Protein AF-A0A0A9Y1F5-F1 (afdb_monomer)

Secondary structure (DSSP, 8-state):
----PPEEETTEEEE--STT-B--EEEEEEEEE-STT--EEEEEEEEPPPTTTTSTT--S-----EEEEEES-TT-EEEEEEEES--HHHHHTT---EEEEESS--S-EE-SSPPEEEE-SS-EEEEEEEEPPS-TT-EEEEESSS---HHHHHHHHHHHHHHHHHHHTS--TTS-GGGSEEEEEEEEEE-TT-PEEEEEEEEESTTEEEEEPPPPTTS---TTSPPPEEESSEEEEEEE-SSTT-THHHHHHHHHHHHHT-TT-HHHHHHHHHEEEEEES-S-HHHHHTT-SS--TTS--GGG-SSS--TTTSHHHHHHHHHHHHHHHSS--PPPPP-------S-S-----------------PPPP--S----S--SS----S-------PPP--TTT-SEEEEEEEEEESSS-SEEEE----SSHHHHHHHHHHHHHHHHH-TTB-GGG-B--HHHHHPBPTTT--BGGGSHHHHHHHHH--S-EEEEEEESSB-S-PPPPPPPS-GGG-SSPPP--SSPPBP-HHHHHHHHHHHHHHHHHHTT--TT-SGGGSTT-SHHHHHHHHHHHHHHHHHHHHHS------THHHHHHHHHHHHHHHHTTTTSSSSSSSSS-------

Foldseek 3Di:
DPPPAFDDDPFKTKFQPFFLAWWDDKDWDDWDDPDPPPQIETEMETETAAQLHPDPQGAQQWQKHKMKMFGDDAQHKYKYKYWTADLCQQLVVQDFKWKAKPPPGHDIDGQPDRWDWDDDRRTIIIIDMDTDHDDRVMIMMIISFPAQGLVNVVVLVVVLVVVLVVVVVDDDVPDDQQLRKDWDKAFFAADPVGDGFIKIKIAGNAQWDPAFDDDDPRTRPPPVDTHDTDGPAFEAEEEEALFQQFCLLLLLVSLQVVLCSDPPQPLNSLLRNHYMYIYGSHLANQSSRVSHGADHNNNDRLQQALQPDDCNHRVSSVSSNQVLLCQFQVHGDDFDDDDPPPPPDPPDDPDDDDDDDDDDDDDDDDDDDDDDDDDPDPPPDDDDPDDDDPDRADDADDCVNTSHQAYEYEGEDSRAAFKEKEFEADPDLLLVLLLLQLLVQLLQQAQGRDSVPYHHDNCQCFDADPRPRGGSCSGNQNSSCRHRVHSRGIYIYGYSFWHPGGRDHAFWPDNVSDPDDDDDDPGIHTDDSVSSSSSSNSSSLSVCLSVVNRPTGSCCRDPQNHSVSSSVVSSVVSVVVVVVVVPPPPDPPPPVVVVVVVVVVVVVVVVVPPPPPPPPPPPDDDDDDDD

Nearest PDB structures (foldseek):
  8v3m-assembly1_A  TM=9.618E-01  e=4.984E-70  Homo sapiens
  8v3n-assembly1_A  TM=9.656E-01  e=1.390E-68  Homo sapiens
  8v3o-assembly1_A  TM=9.566E-01  e=1.093E-64  Homo sapiens
  8v4m-assembly1_E  TM=9.477E-01  e=6.281E-64  Homo sapiens
  3l2n-assembly1_A  TM=7.583E-01  e=7.428E-26  Shewanella denitrificans OS217

Solvent-accessible surface area (backbone atoms only — not comparable to full-atom values): 35452 Å² total; per-residue (Å²): 134,80,82,77,71,64,49,74,56,95,73,27,43,36,42,33,93,49,75,27,19,19,62,62,48,78,42,83,73,49,77,46,68,85,52,99,81,73,50,40,30,42,34,34,43,33,32,42,36,33,25,45,60,97,47,100,29,45,45,87,55,23,66,33,35,20,34,33,39,32,58,70,62,72,64,18,37,40,37,43,34,39,39,36,47,70,51,64,64,31,42,72,73,65,34,48,40,21,35,33,30,43,73,83,51,80,60,78,40,65,49,81,66,81,47,49,72,53,71,56,90,89,47,18,35,41,34,43,70,47,69,41,68,78,58,89,75,37,33,43,30,39,25,57,45,78,82,69,34,48,67,52,50,54,50,52,54,49,51,54,51,52,55,48,59,59,50,72,71,57,82,58,93,88,58,62,73,47,66,38,78,42,74,42,78,44,53,39,34,54,44,94,86,63,47,77,28,51,35,36,41,40,24,20,52,48,55,55,49,97,46,60,50,82,81,51,92,91,33,45,79,59,78,89,56,81,60,55,68,36,56,79,49,38,29,38,39,39,38,14,22,50,34,28,53,23,33,53,12,45,31,19,47,49,20,35,51,52,41,63,67,38,80,92,37,66,62,28,42,47,50,22,58,59,27,37,36,42,34,28,68,42,52,24,52,61,12,20,34,64,19,15,31,51,25,40,82,72,49,43,58,58,60,44,34,42,70,76,42,41,69,82,82,32,28,51,52,25,51,52,45,54,49,54,49,25,39,29,68,75,42,89,75,80,79,66,72,77,77,80,76,78,76,68,76,93,81,80,78,94,73,86,89,80,86,85,84,88,87,88,81,90,85,88,80,81,89,81,90,79,80,95,78,89,88,85,88,84,80,83,87,78,76,89,86,73,87,85,74,91,67,82,65,64,85,88,69,52,78,83,72,28,29,46,63,36,38,40,38,30,32,44,30,68,70,59,65,19,22,30,38,41,38,62,54,57,93,49,66,66,56,36,35,62,38,44,45,54,54,48,41,20,26,50,59,19,48,56,36,34,51,92,67,35,49,45,53,59,66,70,42,58,44,54,40,90,86,79,62,49,38,32,44,15,15,56,40,46,20,45,28,74,61,62,67,47,57,48,23,27,36,38,36,27,30,78,33,33,38,83,53,52,42,79,64,46,62,45,74,47,70,90,75,54,94,64,86,79,80,88,64,93,59,49,55,74,53,48,62,64,56,30,16,49,48,20,37,16,49,56,53,24,55,29,51,75,72,71,60,39,87,54,40,30,55,60,60,38,99,50,40,44,70,65,50,42,47,53,53,45,42,54,50,52,54,49,54,51,50,52,62,67,69,48,77,83,74,67,89,56,76,70,66,55,53,61,54,51,58,54,49,54,58,52,56,61,64,71,58,75,84,75,81,82,84,76,85,85,81,85,86,87,80,92,79,90,135

Mean predicted aligned error: 11.21 Å

Organism: Lygus hesperus (NCBI:txid30085)

Structure (mmCIF, N/CA/C/O backbone):
data_AF-A0A0A9Y1F5-F1
#
_entry.id   AF-A0A0A9Y1F5-F1
#
loop_
_atom_site.group_PDB
_atom_site.id
_atom_site.type_symbol
_atom_site.label_atom_id
_atom_site.label_alt_id
_atom_site.label_comp_id
_atom_site.label_asym_id
_atom_site.label_entity_id
_atom_site.label_seq_id
_atom_site.pdbx_PDB_ins_code
_atom_site.Cartn_x
_atom_site.Cartn_y
_atom_site.Cartn_z
_atom_site.occupancy
_atom_site.B_iso_or_equiv
_atom_site.auth_seq_id
_atom_site.auth_comp_id
_atom_site.auth_asym_id
_atom_site.auth_atom_id
_atom_site.pdbx_PDB_model_num
ATOM 1 N N . MET A 1 1 ? -3.648 -16.597 -26.935 1.00 29.70 1 MET A N 1
ATOM 2 C CA . MET A 1 1 ? -2.328 -17.008 -26.413 1.00 29.70 1 MET A CA 1
ATOM 3 C C . MET A 1 1 ? -1.260 -16.530 -27.387 1.00 29.70 1 MET A C 1
ATOM 5 O O . MET A 1 1 ? -1.015 -17.201 -28.378 1.00 29.70 1 MET A O 1
ATOM 9 N N . MET A 1 2 ? -0.673 -15.349 -27.172 1.00 35.00 2 MET A N 1
ATOM 10 C CA . MET A 1 2 ? 0.598 -15.030 -27.826 1.00 35.00 2 MET A CA 1
ATOM 11 C C . MET A 1 2 ? 1.679 -15.736 -27.014 1.00 35.00 2 MET A C 1
ATOM 13 O O . MET A 1 2 ? 1.831 -15.451 -25.830 1.00 35.00 2 MET A O 1
ATOM 17 N N . SER A 1 3 ? 2.361 -16.703 -27.629 1.00 36.94 3 SER A N 1
ATOM 18 C CA . SER A 1 3 ? 3.597 -17.281 -27.102 1.00 36.94 3 SER A CA 1
ATOM 19 C C . SER A 1 3 ? 4.554 -16.125 -26.812 1.00 36.94 3 SER A C 1
ATOM 21 O O . SER A 1 3 ? 5.074 -15.486 -27.726 1.00 36.94 3 SER A O 1
ATOM 23 N N . SER A 1 4 ? 4.699 -15.789 -25.535 1.00 53.19 4 SER A N 1
ATOM 24 C CA . SER A 1 4 ? 5.558 -14.716 -25.060 1.00 53.19 4 SER A CA 1
ATOM 25 C C . SER A 1 4 ? 7.001 -15.227 -25.103 1.00 53.19 4 SER A C 1
ATOM 27 O O . SER A 1 4 ? 7.557 -15.692 -24.114 1.00 53.19 4 SER A O 1
ATOM 29 N N . LYS A 1 5 ? 7.595 -15.221 -26.300 1.00 72.12 5 LYS A N 1
ATOM 30 C CA . LYS A 1 5 ? 9.024 -15.490 -26.465 1.00 72.12 5 LYS A CA 1
ATOM 31 C C . LYS A 1 5 ? 9.819 -14.380 -25.772 1.00 72.12 5 LYS A C 1
ATOM 33 O O . LYS A 1 5 ? 9.440 -13.209 -25.837 1.00 72.12 5 LYS A O 1
ATOM 38 N N . ASN A 1 6 ? 10.914 -14.756 -25.114 1.00 87.62 6 ASN A N 1
ATOM 39 C CA . ASN A 1 6 ? 11.924 -13.800 -24.661 1.00 87.62 6 ASN A CA 1
ATOM 40 C C . ASN A 1 6 ? 12.413 -12.965 -25.855 1.00 87.62 6 ASN A C 1
ATOM 42 O O . ASN A 1 6 ? 12.363 -13.428 -26.999 1.00 87.62 6 ASN A O 1
ATOM 46 N N . PHE A 1 7 ? 12.872 -11.739 -25.605 1.00 93.12 7 PHE A N 1
ATOM 47 C CA . PHE A 1 7 ? 13.464 -10.932 -26.671 1.00 93.12 7 PHE A CA 1
ATOM 48 C C . PHE A 1 7 ? 14.941 -11.299 -26.805 1.00 93.12 7 PHE A C 1
ATOM 50 O O . PHE A 1 7 ? 15.703 -11.083 -25.867 1.00 93.12 7 PHE A O 1
ATOM 57 N N . GLU A 1 8 ? 15.328 -11.839 -27.956 1.00 93.56 8 GLU A N 1
ATOM 58 C CA . GLU A 1 8 ? 16.727 -12.093 -28.312 1.00 93.56 8 GLU A CA 1
ATOM 59 C C . GLU A 1 8 ? 17.249 -10.919 -29.147 1.00 93.56 8 GLU A C 1
ATOM 61 O O . GLU A 1 8 ? 16.597 -10.512 -30.113 1.00 93.56 8 GLU A O 1
ATOM 66 N N . CYS A 1 9 ? 18.391 -10.343 -28.774 1.00 90.12 9 CYS A N 1
ATOM 67 C CA . CYS A 1 9 ? 18.961 -9.185 -29.461 1.00 90.12 9 CYS A CA 1
ATOM 68 C C . CYS A 1 9 ? 20.477 -9.103 -29.223 1.00 90.12 9 CYS A C 1
ATOM 70 O O . CYS A 1 9 ? 20.897 -8.968 -28.078 1.00 90.12 9 CYS A O 1
ATOM 72 N N . GLU A 1 10 ? 21.288 -9.198 -30.284 1.00 89.00 10 GLU A N 1
ATOM 73 C CA . GLU A 1 10 ? 22.760 -9.055 -30.239 1.00 89.00 10 GLU A CA 1
ATOM 74 C C . GLU A 1 10 ? 23.462 -9.876 -29.140 1.00 89.00 10 GLU A C 1
ATOM 76 O O . GLU A 1 10 ? 24.313 -9.383 -28.404 1.00 89.00 10 GLU A O 1
ATOM 81 N N . GLY A 1 11 ? 23.075 -11.148 -28.987 1.00 88.44 11 GLY A N 1
ATOM 82 C CA . GLY A 1 11 ? 23.652 -12.039 -27.970 1.00 88.44 11 GLY A CA 1
ATOM 83 C C . GLY A 1 11 ? 23.119 -11.824 -26.547 1.00 88.44 11 GLY A C 1
ATOM 84 O O . GLY A 1 11 ? 23.611 -12.456 -25.612 1.00 88.44 11 GLY A O 1
ATOM 85 N N . PHE A 1 12 ? 22.103 -10.974 -26.377 1.00 93.25 12 PHE A N 1
ATOM 86 C CA . PHE A 1 12 ? 21.366 -10.805 -25.129 1.00 93.25 12 PHE A CA 1
ATOM 87 C C . PHE A 1 12 ? 19.973 -11.421 -25.207 1.00 93.25 12 PHE A C 1
ATOM 89 O O . PHE A 1 12 ? 19.265 -11.268 -26.202 1.00 93.25 12 PHE A O 1
ATOM 96 N N . THR A 1 13 ? 19.545 -12.008 -24.092 1.00 94.94 13 THR A N 1
ATOM 97 C CA . THR A 1 13 ? 18.176 -12.474 -23.873 1.00 94.94 13 THR A CA 1
ATOM 98 C C . THR A 1 13 ? 17.502 -11.612 -22.809 1.00 94.94 13 THR A C 1
ATOM 100 O O . THR A 1 13 ? 18.001 -11.492 -21.685 1.00 94.94 13 THR A O 1
ATOM 103 N N . PHE A 1 14 ? 16.336 -11.050 -23.131 1.00 96.62 14 PHE A N 1
ATOM 104 C CA . PHE A 1 14 ? 15.514 -10.275 -22.204 1.00 96.62 14 PHE A CA 1
ATOM 105 C C . PHE A 1 14 ? 14.249 -11.044 -21.815 1.00 96.62 14 PHE A C 1
ATOM 107 O O . PHE A 1 14 ? 13.427 -11.408 -22.661 1.00 96.62 14 PHE A O 1
ATOM 114 N N . PHE A 1 15 ? 14.068 -11.234 -20.510 1.00 95.88 15 PHE A N 1
ATOM 115 C CA . PHE A 1 15 ? 12.975 -11.997 -19.911 1.00 95.88 15 PHE A CA 1
ATOM 116 C C . PHE A 1 15 ? 11.906 -11.061 -19.364 1.00 95.88 15 PHE A C 1
ATOM 118 O O . PHE A 1 15 ? 12.218 -10.086 -18.685 1.00 95.88 15 PHE A O 1
ATOM 125 N N . GLN A 1 16 ? 10.639 -11.390 -19.585 1.00 94.56 16 GLN A N 1
ATOM 126 C CA . GLN A 1 16 ? 9.510 -10.694 -18.951 1.00 94.56 16 GLN A CA 1
ATOM 127 C C . GLN A 1 16 ? 8.334 -11.609 -18.616 1.00 94.56 16 GLN A C 1
ATOM 129 O O . GLN A 1 16 ? 7.401 -11.167 -17.959 1.00 94.56 16 GLN A O 1
ATOM 134 N N . ASP A 1 17 ? 8.373 -12.866 -19.060 1.00 94.06 17 ASP A N 1
ATOM 135 C CA . ASP A 1 17 ? 7.291 -13.826 -18.856 1.00 94.06 17 ASP A CA 1
ATOM 136 C C . ASP A 1 17 ? 7.359 -14.442 -17.453 1.00 94.06 17 ASP A C 1
ATOM 138 O O . ASP A 1 17 ? 7.782 -15.579 -17.250 1.00 94.06 17 ASP A O 1
ATOM 142 N N . PHE A 1 18 ? 7.048 -13.624 -16.456 1.00 95.75 18 PHE A N 1
ATOM 143 C CA . PHE A 1 18 ? 6.985 -14.008 -15.053 1.00 95.75 18 PHE A CA 1
ATOM 144 C C . PHE A 1 18 ? 6.047 -13.060 -14.296 1.00 95.75 18 PHE A C 1
ATOM 146 O O . PHE A 1 18 ? 5.651 -12.011 -14.804 1.00 95.75 18 PHE A O 1
ATOM 153 N N . ASP A 1 19 ? 5.691 -13.420 -13.062 1.00 96.69 19 ASP A N 1
ATOM 154 C CA . ASP A 1 19 ? 4.794 -12.626 -12.215 1.00 96.69 19 ASP A CA 1
ATOM 155 C C . ASP A 1 19 ? 5.282 -11.174 -12.066 1.00 96.69 19 ASP A C 1
ATOM 157 O O . ASP A 1 19 ? 6.406 -10.909 -11.630 1.00 96.69 19 ASP A O 1
ATOM 161 N N . SER A 1 20 ? 4.415 -10.223 -12.419 1.00 97.44 20 SER A N 1
ATOM 162 C CA . SER A 1 20 ? 4.697 -8.787 -12.409 1.00 97.44 20 SER A CA 1
ATOM 163 C C . SER A 1 20 ? 5.729 -8.333 -13.447 1.00 97.44 20 SER A C 1
ATOM 165 O O . SER A 1 20 ? 6.138 -7.171 -13.428 1.00 97.44 20 SER A O 1
ATOM 167 N N . GLY A 1 21 ? 6.141 -9.202 -14.370 1.00 97.69 21 GLY A N 1
ATOM 168 C CA . GLY A 1 21 ? 7.006 -8.855 -15.489 1.00 97.69 21 GLY A CA 1
ATOM 169 C C . GLY A 1 21 ? 6.338 -7.869 -16.452 1.00 97.69 21 GLY A C 1
ATOM 170 O O . GLY A 1 21 ? 5.146 -7.953 -16.738 1.00 97.69 21 GLY A O 1
ATOM 171 N N . ASN A 1 22 ? 7.099 -6.886 -16.935 1.00 97.44 22 ASN A N 1
ATOM 172 C CA . ASN A 1 22 ? 6.639 -5.935 -17.944 1.00 97.44 22 ASN A CA 1
ATOM 173 C C . ASN A 1 22 ? 7.822 -5.421 -18.776 1.00 97.44 22 ASN A C 1
ATOM 175 O O . ASN A 1 22 ? 8.639 -4.623 -18.302 1.00 97.44 22 ASN A O 1
ATOM 179 N N . LEU A 1 23 ? 7.859 -5.874 -20.032 1.00 97.00 23 LEU A N 1
ATOM 180 C CA . LEU A 1 23 ? 8.693 -5.362 -21.116 1.00 97.00 23 LEU A CA 1
ATOM 181 C C . LEU A 1 23 ? 7.988 -5.622 -22.456 1.00 97.00 23 LEU A C 1
ATOM 183 O O . LEU A 1 23 ? 7.509 -6.723 -22.725 1.00 97.00 23 LEU A O 1
ATOM 187 N N . GLY A 1 24 ? 7.876 -4.593 -23.288 1.00 94.88 24 GLY A N 1
ATOM 188 C CA . GLY A 1 24 ? 7.102 -4.609 -24.530 1.00 94.88 24 GLY A CA 1
ATOM 189 C C . GLY A 1 24 ? 7.931 -4.789 -25.793 1.00 94.88 24 GLY A C 1
ATOM 190 O O . GLY A 1 24 ? 7.470 -5.445 -26.721 1.00 94.88 24 GLY A O 1
ATOM 191 N N . ARG A 1 25 ? 9.131 -4.209 -25.835 1.00 95.19 25 ARG A N 1
ATOM 192 C CA . ARG A 1 25 ? 10.040 -4.260 -26.986 1.00 95.19 25 ARG A CA 1
ATOM 193 C C . ARG A 1 25 ? 11.462 -3.964 -26.530 1.00 95.19 25 ARG A C 1
ATOM 195 O O . ARG A 1 25 ? 11.643 -3.195 -25.584 1.00 95.19 25 ARG A O 1
ATOM 202 N N . VAL A 1 26 ? 12.430 -4.530 -27.241 1.00 97.00 26 VAL A N 1
ATOM 203 C CA . VAL A 1 26 ? 13.863 -4.262 -27.098 1.00 97.00 26 VAL A CA 1
ATOM 204 C C . VAL A 1 26 ? 14.432 -3.934 -28.472 1.00 97.00 26 VAL A C 1
ATOM 206 O O . VAL A 1 26 ? 14.022 -4.531 -29.465 1.00 97.00 26 VAL A O 1
ATOM 209 N N . GLU A 1 27 ? 15.340 -2.971 -28.528 1.00 96.81 27 GLU A N 1
ATOM 210 C CA . GLU A 1 27 ? 16.060 -2.590 -29.738 1.00 96.81 27 GLU A CA 1
ATOM 211 C C . GLU A 1 27 ? 17.501 -2.248 -29.376 1.00 96.81 27 GLU A C 1
ATOM 213 O O . GLU A 1 27 ? 17.741 -1.436 -28.479 1.00 96.81 27 GLU A O 1
ATOM 218 N N . PHE A 1 28 ? 18.449 -2.881 -30.059 1.00 96.50 28 PHE A N 1
ATOM 219 C CA . PHE A 1 28 ? 19.860 -2.558 -29.928 1.00 96.50 28 PHE A CA 1
ATOM 220 C C . PHE A 1 28 ? 20.169 -1.229 -30.611 1.00 96.50 28 PHE A C 1
ATOM 222 O O . PHE A 1 28 ? 19.707 -0.970 -31.720 1.00 96.50 28 PHE A O 1
ATOM 229 N N . VAL A 1 29 ? 20.935 -0.382 -29.931 1.00 94.94 29 VAL A N 1
ATOM 230 C CA . VAL A 1 29 ? 21.351 0.929 -30.440 1.00 94.94 29 VAL A CA 1
ATOM 231 C C . VAL A 1 29 ? 22.776 0.867 -30.977 1.00 94.94 29 VAL A C 1
ATOM 233 O O . VAL A 1 29 ? 23.043 1.416 -32.042 1.00 94.94 29 VAL A O 1
ATOM 236 N N . GLY A 1 30 ? 23.685 0.201 -30.263 1.00 90.44 30 GLY A N 1
ATOM 237 C CA . GLY A 1 30 ? 25.079 0.079 -30.679 1.00 90.44 30 GLY A CA 1
ATOM 238 C C . GLY A 1 30 ? 25.995 -0.503 -29.605 1.00 90.44 30 GLY A C 1
ATOM 239 O O . GLY A 1 30 ? 25.657 -0.521 -28.417 1.00 90.44 30 GLY A O 1
ATOM 240 N N . GLU A 1 31 ? 27.162 -0.971 -30.057 1.00 83.50 31 GLU A N 1
ATOM 241 C CA . GLU A 1 31 ? 28.317 -1.316 -29.225 1.00 83.50 31 GLU A CA 1
ATOM 242 C C . GLU A 1 31 ? 29.388 -0.236 -29.423 1.00 83.50 31 GLU A C 1
ATOM 244 O O . GLU A 1 31 ? 29.731 0.107 -30.557 1.00 83.50 31 GLU A O 1
ATOM 249 N N . HIS A 1 32 ? 29.904 0.315 -28.328 1.00 78.38 32 HIS A N 1
ATOM 250 C CA . HIS A 1 32 ? 30.998 1.284 -28.350 1.00 78.38 32 HIS A CA 1
ATOM 251 C C . HIS A 1 32 ? 32.145 0.793 -27.462 1.00 78.38 32 HIS A C 1
ATOM 253 O O . HIS A 1 32 ? 31.908 0.250 -26.385 1.00 78.38 32 HIS A O 1
ATOM 259 N N . SER A 1 33 ? 33.384 1.011 -27.899 1.00 68.56 33 SER A N 1
ATOM 260 C CA . SER A 1 33 ? 34.586 0.829 -27.080 1.00 68.56 33 SER A CA 1
ATOM 261 C C . SER A 1 33 ? 35.164 2.214 -26.814 1.00 68.56 33 SER A C 1
ATOM 263 O O . SER A 1 33 ? 35.606 2.881 -27.747 1.00 68.56 33 SER A O 1
ATOM 265 N N . GLU A 1 34 ? 35.083 2.692 -25.570 1.00 59.56 34 GLU A N 1
ATOM 266 C CA . GLU A 1 34 ? 35.472 4.073 -25.235 1.00 59.56 34 GLU A CA 1
ATOM 267 C C . GLU A 1 34 ? 37.000 4.242 -25.059 1.00 59.56 34 GLU A C 1
ATOM 269 O O . GLU A 1 34 ? 37.484 5.369 -25.138 1.00 59.56 34 GLU A O 1
ATOM 274 N N . THR A 1 35 ? 37.782 3.162 -24.882 1.00 57.03 35 THR A N 1
ATOM 275 C CA . THR A 1 35 ? 39.258 3.215 -24.731 1.00 57.03 35 THR A CA 1
ATOM 276 C C . THR A 1 35 ? 39.979 1.939 -25.211 1.00 57.03 35 THR A C 1
ATOM 278 O O . THR A 1 35 ? 39.349 0.900 -25.402 1.00 57.03 35 THR A O 1
ATOM 281 N N . GLU A 1 36 ? 41.317 2.002 -25.341 1.00 52.47 36 GLU A N 1
ATOM 282 C CA . GLU A 1 36 ? 42.228 0.857 -25.582 1.00 52.47 36 GLU A CA 1
ATOM 283 C C . GLU A 1 36 ? 42.202 -0.214 -24.461 1.00 52.47 36 GLU A C 1
ATOM 285 O O . GLU A 1 36 ? 42.778 -1.284 -24.627 1.00 52.47 36 GLU A O 1
ATOM 290 N N . LEU A 1 37 ? 41.520 0.040 -23.334 1.00 55.41 37 LEU A N 1
ATOM 291 C CA . LEU A 1 37 ? 41.418 -0.845 -22.159 1.00 55.41 37 LEU A CA 1
ATOM 292 C C . LEU A 1 37 ? 40.175 -1.772 -22.160 1.00 55.41 37 LEU A C 1
ATOM 294 O O . LEU A 1 37 ? 39.788 -2.273 -21.109 1.00 55.41 37 LEU A O 1
ATOM 298 N N . GLU A 1 38 ? 39.553 -2.024 -23.319 1.00 54.91 38 GLU A N 1
ATOM 299 C CA . GLU A 1 38 ? 38.446 -2.994 -23.504 1.00 54.91 38 GLU A CA 1
ATOM 300 C C . GLU A 1 38 ? 37.188 -2.779 -22.620 1.00 54.91 38 GLU A C 1
ATOM 302 O O . GLU A 1 38 ? 36.497 -3.729 -22.246 1.00 54.91 38 GLU A O 1
ATOM 307 N N . GLU A 1 39 ? 36.800 -1.534 -22.314 1.00 66.50 39 GLU A N 1
ATOM 308 C CA . GLU A 1 39 ? 35.470 -1.275 -21.734 1.00 66.50 39 GLU A CA 1
ATOM 309 C C . GLU A 1 39 ? 34.389 -1.331 -22.832 1.00 66.50 39 GLU A C 1
ATOM 311 O O . GLU A 1 39 ? 34.131 -0.359 -23.545 1.00 66.50 39 GLU A O 1
ATOM 316 N N . HIS A 1 40 ? 33.763 -2.501 -23.002 1.00 76.56 40 HIS A N 1
ATOM 317 C CA . HIS A 1 40 ? 32.652 -2.711 -23.940 1.00 76.56 40 HIS A CA 1
ATOM 318 C C . HIS A 1 40 ? 31.356 -2.069 -23.433 1.00 76.56 40 HIS A C 1
ATOM 320 O O . HIS A 1 40 ? 30.908 -2.358 -22.324 1.00 76.56 40 HIS A O 1
ATOM 326 N N . HIS A 1 41 ? 30.732 -1.204 -24.234 1.00 88.31 41 HIS A N 1
ATOM 327 C CA . HIS A 1 41 ? 29.477 -0.530 -23.899 1.00 88.31 41 HIS A CA 1
ATOM 328 C C . HIS A 1 41 ? 28.365 -1.020 -24.825 1.00 88.31 41 HIS A C 1
ATOM 330 O O . HIS A 1 41 ? 28.452 -0.824 -26.031 1.00 88.31 41 HIS A O 1
ATOM 336 N N . TYR A 1 42 ? 27.302 -1.596 -24.264 1.00 92.81 42 TYR A N 1
ATOM 337 C CA . TYR A 1 42 ? 26.102 -1.992 -25.002 1.00 92.81 42 TYR A CA 1
ATOM 338 C C . TYR A 1 42 ? 24.953 -1.042 -24.688 1.00 92.81 42 TYR A C 1
ATOM 340 O O . TYR A 1 42 ? 24.618 -0.835 -23.517 1.00 92.81 42 TYR A O 1
ATOM 348 N N . GLU A 1 43 ? 24.316 -0.488 -25.716 1.00 96.06 43 GLU A N 1
ATOM 349 C CA . GLU A 1 43 ? 23.167 0.401 -25.555 1.00 96.06 43 GLU A CA 1
ATOM 350 C C . GLU A 1 43 ? 21.889 -0.202 -26.142 1.00 96.06 43 GLU A C 1
ATOM 352 O O . GLU A 1 43 ? 21.864 -0.663 -27.281 1.00 96.06 43 GLU A O 1
ATOM 357 N N . PHE A 1 44 ? 20.804 -0.153 -25.364 1.00 97.44 44 PHE A N 1
ATOM 358 C CA . PHE A 1 44 ? 19.490 -0.640 -25.775 1.00 97.44 44 PHE A CA 1
ATOM 359 C C . PHE A 1 44 ? 18.392 0.383 -25.500 1.00 97.44 44 PHE A C 1
ATOM 361 O O . PHE A 1 44 ? 18.348 1.016 -24.440 1.00 97.44 44 PHE A O 1
ATOM 368 N N . ASN A 1 45 ? 17.435 0.460 -26.420 1.00 97.50 45 ASN A N 1
ATOM 369 C CA . ASN A 1 45 ? 16.132 1.071 -26.203 1.00 97.50 45 ASN A CA 1
ATOM 370 C C . ASN A 1 45 ? 15.121 -0.008 -25.794 1.00 97.50 45 ASN A C 1
ATOM 372 O O . ASN A 1 45 ? 15.033 -1.069 -26.409 1.00 97.50 45 ASN A O 1
ATOM 376 N N . LEU A 1 46 ? 14.361 0.256 -24.733 1.00 97.56 46 LEU A N 1
ATOM 377 C CA . LEU A 1 46 ? 13.394 -0.676 -24.162 1.00 97.56 46 LEU A CA 1
ATOM 378 C C . LEU A 1 46 ? 12.057 0.031 -23.982 1.00 97.56 46 LEU A C 1
ATOM 380 O O . LEU A 1 46 ? 12.001 1.116 -23.413 1.00 97.56 46 LEU A O 1
ATOM 384 N N . TRP A 1 47 ? 10.962 -0.591 -24.401 1.00 95.88 47 TRP A N 1
ATOM 385 C CA . TRP A 1 47 ? 9.622 -0.026 -24.244 1.00 95.88 47 TRP A CA 1
ATOM 386 C C . TRP A 1 47 ? 8.855 -0.797 -23.194 1.00 95.88 47 TRP A C 1
ATOM 388 O O . TRP A 1 47 ? 8.769 -2.020 -23.262 1.00 95.88 47 TRP A O 1
ATOM 398 N N . THR A 1 48 ? 8.233 -0.088 -22.262 1.00 95.12 48 THR A N 1
ATOM 399 C CA . THR A 1 48 ? 7.291 -0.701 -21.325 1.00 95.12 48 THR A CA 1
ATOM 400 C C . THR A 1 48 ? 5.937 -0.917 -21.995 1.00 95.12 48 THR A C 1
ATOM 402 O O . THR A 1 48 ? 5.516 -0.134 -22.858 1.00 95.12 48 THR A O 1
ATOM 405 N N . ARG A 1 49 ? 5.246 -1.995 -21.614 1.00 95.25 49 ARG A N 1
ATOM 406 C CA . ARG A 1 49 ? 3.873 -2.244 -22.053 1.00 95.25 49 ARG A CA 1
ATOM 407 C C . ARG A 1 49 ? 2.925 -1.284 -21.327 1.00 95.25 49 ARG A C 1
ATOM 409 O O . ARG A 1 49 ? 3.104 -1.064 -20.124 1.00 95.25 49 ARG A O 1
ATOM 416 N N . PRO A 1 50 ? 1.936 -0.704 -22.026 1.00 95.62 50 PRO A N 1
ATOM 417 C CA . PRO A 1 50 ? 0.792 -0.104 -21.353 1.00 95.62 50 PRO A CA 1
ATOM 418 C C . PRO A 1 50 ? 0.038 -1.146 -20.511 1.00 95.62 50 PRO A C 1
ATOM 420 O O . PRO A 1 50 ? 0.130 -2.347 -20.776 1.00 95.62 50 PRO A O 1
ATOM 423 N N . ASP A 1 51 ? -0.722 -0.693 -19.515 1.00 96.56 51 ASP A N 1
ATOM 424 C CA . ASP A 1 51 ? -1.648 -1.553 -18.779 1.00 96.56 51 ASP A CA 1
ATOM 425 C C . ASP A 1 51 ? -2.577 -2.268 -19.769 1.00 96.56 51 ASP A C 1
ATOM 427 O O . ASP A 1 51 ? -3.149 -1.634 -20.659 1.00 96.56 51 ASP A O 1
ATOM 431 N N . ASN A 1 52 ? -2.728 -3.583 -19.589 1.00 96.75 52 ASN A N 1
ATOM 432 C CA . ASN A 1 52 ? -3.537 -4.468 -20.437 1.00 96.75 52 ASN A CA 1
ATOM 433 C C . ASN A 1 52 ? -3.172 -4.440 -21.931 1.00 96.75 52 ASN A C 1
ATOM 435 O O . ASN A 1 52 ? -4.048 -4.601 -22.785 1.00 96.75 52 ASN A O 1
ATOM 439 N N . ALA A 1 53 ? -1.886 -4.253 -22.243 1.00 94.88 53 ALA A N 1
ATOM 440 C CA . ALA A 1 53 ? -1.390 -4.236 -23.614 1.00 94.88 53 ALA A CA 1
ATOM 441 C C . ALA A 1 53 ? -1.875 -5.427 -24.455 1.00 94.88 53 ALA A C 1
ATOM 443 O O . ALA A 1 53 ? -1.831 -6.575 -24.007 1.00 94.88 53 ALA A O 1
ATOM 444 N N . GLY A 1 54 ? -2.293 -5.152 -25.691 1.00 92.88 54 GLY A N 1
ATOM 445 C CA . GLY A 1 54 ? -2.778 -6.171 -26.627 1.00 92.88 54 GLY A CA 1
ATOM 446 C C . GLY A 1 54 ? -4.184 -6.699 -26.321 1.00 92.88 54 GLY A C 1
ATOM 447 O O . GLY A 1 54 ? -4.575 -7.734 -26.858 1.00 92.88 54 GLY A O 1
ATOM 448 N N . THR A 1 55 ? -4.949 -6.011 -25.470 1.00 95.44 55 THR A N 1
ATOM 449 C CA . THR A 1 55 ? -6.354 -6.333 -25.175 1.00 95.44 55 THR A CA 1
ATOM 450 C C . THR A 1 55 ? -7.271 -5.152 -25.521 1.00 95.44 55 THR A C 1
ATOM 452 O O . THR A 1 55 ? -6.787 -4.024 -25.627 1.00 95.44 55 THR A O 1
ATOM 455 N N . PRO A 1 56 ? -8.601 -5.352 -25.622 1.00 96.62 56 PRO A N 1
ATOM 456 C CA . PRO A 1 56 ? -9.558 -4.251 -25.792 1.00 96.62 56 PRO A CA 1
ATOM 457 C C . PRO A 1 56 ? -9.553 -3.217 -24.653 1.00 96.62 56 PRO A C 1
ATOM 459 O O . PRO A 1 56 ? -10.134 -2.147 -24.796 1.00 96.62 56 PRO A O 1
ATOM 462 N N . TYR A 1 57 ? -8.913 -3.539 -23.526 1.00 96.50 57 TYR A N 1
ATOM 463 C CA . TYR A 1 57 ? -8.847 -2.709 -22.325 1.00 96.50 57 TYR A CA 1
ATOM 464 C C . TYR A 1 57 ? -7.493 -2.008 -22.146 1.00 96.50 57 TYR A C 1
ATOM 466 O O . TYR A 1 57 ? -7.201 -1.480 -21.064 1.00 96.50 57 TYR A O 1
ATOM 474 N N . GLU A 1 58 ? -6.643 -2.043 -23.178 1.00 95.88 58 GLU A N 1
ATOM 475 C CA . GLU A 1 58 ? -5.370 -1.328 -23.192 1.00 95.88 58 GLU A CA 1
ATOM 476 C C . GLU A 1 58 ? -5.594 0.166 -22.921 1.00 95.88 58 GLU A C 1
ATOM 478 O O . GLU A 1 58 ? -6.473 0.801 -23.504 1.00 95.88 58 GLU A O 1
ATOM 483 N N . ASN A 1 59 ? -4.787 0.750 -22.034 1.00 91.50 59 ASN A N 1
ATOM 484 C CA . ASN A 1 59 ? -4.875 2.175 -21.728 1.00 91.50 59 ASN A CA 1
ATOM 485 C C . ASN A 1 59 ? -3.499 2.848 -21.655 1.00 91.50 59 ASN A C 1
ATOM 487 O O . ASN A 1 59 ? -2.450 2.234 -21.803 1.00 91.50 59 ASN A O 1
ATOM 491 N N . THR A 1 60 ? -3.479 4.161 -21.437 1.00 90.50 60 THR A N 1
ATOM 492 C CA . THR A 1 60 ? -2.241 4.955 -21.508 1.00 90.50 60 THR A CA 1
ATOM 493 C C . THR A 1 60 ? -1.341 4.837 -20.275 1.00 90.50 60 THR A C 1
ATOM 495 O O . THR A 1 60 ? -0.240 5.399 -20.270 1.00 90.50 60 THR A O 1
ATOM 498 N N . ASN A 1 61 ? -1.763 4.131 -19.217 1.00 91.44 61 ASN A N 1
ATOM 499 C CA . ASN A 1 61 ? -0.917 3.922 -18.048 1.00 91.44 61 ASN A CA 1
ATOM 500 C C . ASN A 1 61 ? 0.269 3.047 -18.446 1.00 91.44 61 ASN A C 1
ATOM 502 O O . ASN A 1 61 ? 0.122 1.895 -18.823 1.00 91.44 61 ASN A O 1
ATOM 506 N N . ARG A 1 62 ? 1.462 3.627 -18.376 1.00 90.75 62 ARG A N 1
ATOM 507 C CA . ARG A 1 62 ? 2.708 2.991 -18.784 1.00 90.75 62 ARG A CA 1
ATOM 508 C C . ARG A 1 62 ? 3.786 3.510 -17.849 1.00 90.75 62 ARG A C 1
ATOM 510 O O . ARG A 1 62 ? 4.195 4.656 -17.958 1.00 90.75 62 ARG A O 1
ATOM 517 N N . THR A 1 63 ? 4.150 2.771 -16.812 1.00 92.88 63 THR A N 1
ATOM 518 C CA . THR A 1 63 ? 5.139 3.245 -15.818 1.00 92.88 63 THR A CA 1
ATOM 519 C C . THR A 1 63 ? 5.919 2.085 -15.236 1.00 92.88 63 THR A C 1
ATOM 521 O O . THR A 1 63 ? 7.141 2.172 -15.142 1.00 92.88 63 THR A O 1
ATOM 524 N N . TRP A 1 64 ? 5.216 1.011 -14.879 1.00 97.06 64 TRP A N 1
ATOM 525 C CA . TRP A 1 64 ? 5.830 -0.194 -14.352 1.00 97.06 64 TRP A CA 1
ATOM 526 C C . TRP A 1 64 ? 6.722 -0.870 -15.400 1.00 97.06 64 TRP A C 1
ATOM 528 O O . TRP A 1 64 ? 6.368 -0.953 -16.574 1.00 97.06 64 TRP A O 1
ATOM 538 N N . PHE A 1 65 ? 7.883 -1.339 -14.954 1.00 98.00 65 PHE A N 1
ATOM 539 C CA . PHE A 1 65 ? 8.746 -2.243 -15.699 1.00 98.00 65 PHE A CA 1
ATOM 540 C C . PHE A 1 65 ? 9.392 -3.218 -14.731 1.00 98.00 65 PHE A C 1
ATOM 542 O O . PHE A 1 65 ? 9.744 -2.842 -13.607 1.00 98.00 65 PHE A O 1
ATOM 549 N N . HIS A 1 66 ? 9.548 -4.451 -15.189 1.00 98.44 66 HIS A N 1
ATOM 550 C CA . HIS A 1 66 ? 10.223 -5.514 -14.463 1.00 98.44 66 HIS A CA 1
ATOM 551 C C . HIS A 1 66 ? 10.651 -6.570 -15.481 1.00 98.44 66 HIS A C 1
ATOM 553 O O . HIS A 1 66 ? 9.804 -7.166 -16.141 1.00 98.44 66 HIS A O 1
ATOM 559 N N . PHE A 1 67 ? 11.952 -6.751 -15.671 1.00 98.25 67 PHE A N 1
ATOM 560 C CA . PHE A 1 67 ? 12.486 -7.648 -16.695 1.00 98.25 67 PHE A CA 1
ATOM 561 C C . PHE A 1 67 ? 13.845 -8.204 -16.277 1.00 98.25 67 PHE A C 1
ATOM 563 O O . PHE A 1 67 ? 14.539 -7.599 -15.464 1.00 98.25 67 PHE A O 1
ATOM 570 N N . GLY A 1 68 ? 14.210 -9.360 -16.821 1.00 96.62 68 GLY A N 1
ATOM 571 C CA . GLY A 1 68 ? 15.538 -9.957 -16.702 1.00 96.62 68 GLY A CA 1
ATOM 572 C C . GLY A 1 68 ? 16.377 -9.689 -17.945 1.00 96.62 68 GLY A C 1
ATOM 573 O O . GLY A 1 68 ? 15.827 -9.570 -19.036 1.00 96.62 68 GLY A O 1
ATOM 574 N N . VAL A 1 69 ? 17.694 -9.638 -17.788 1.00 95.50 69 VAL A N 1
ATOM 575 C CA . VAL A 1 69 ? 18.674 -9.560 -18.877 1.00 95.50 69 VAL A CA 1
ATOM 576 C C . VAL A 1 69 ? 19.752 -10.609 -18.636 1.00 95.50 69 VAL A C 1
ATOM 578 O O . VAL A 1 69 ? 20.236 -10.747 -17.511 1.00 95.50 69 VAL A O 1
ATOM 581 N N . LYS A 1 70 ? 20.123 -11.339 -19.683 1.00 93.25 70 LYS A N 1
ATOM 582 C CA . LYS A 1 70 ? 21.219 -12.312 -19.697 1.00 93.25 70 LYS A CA 1
ATOM 583 C C . LYS A 1 70 ? 22.043 -12.128 -20.967 1.00 93.25 70 LYS A C 1
ATOM 585 O O . LYS A 1 70 ? 21.473 -11.791 -22.000 1.00 93.25 70 LYS A O 1
ATOM 590 N N . GLY A 1 71 ? 23.341 -12.400 -20.888 1.00 89.94 71 GLY A N 1
ATOM 591 C CA . GLY A 1 71 ? 24.283 -12.265 -21.999 1.00 89.94 71 GLY A CA 1
ATOM 592 C C . GLY A 1 71 ? 25.150 -11.015 -21.877 1.00 89.94 71 GLY A C 1
ATOM 593 O O . GLY A 1 71 ? 25.103 -10.314 -20.863 1.00 89.94 71 GLY A O 1
ATOM 594 N N . GLY A 1 72 ? 25.924 -10.750 -22.928 1.00 85.12 72 GLY A N 1
ATOM 595 C CA . GLY A 1 72 ? 26.927 -9.687 -22.966 1.00 85.12 72 GLY A CA 1
ATOM 596 C C . GLY A 1 72 ? 28.295 -10.114 -22.441 1.00 85.12 72 GLY A C 1
ATOM 597 O O . GLY A 1 72 ? 28.427 -11.081 -21.695 1.00 85.12 72 GLY A O 1
ATOM 598 N N . LYS A 1 73 ? 29.331 -9.372 -22.842 1.00 83.62 73 LYS A N 1
ATOM 599 C CA . LYS A 1 73 ? 30.702 -9.595 -22.367 1.00 83.62 73 LYS A CA 1
ATOM 600 C C . LYS A 1 73 ? 30.839 -9.251 -20.882 1.00 83.62 73 LYS A C 1
ATOM 602 O O . LYS A 1 73 ? 30.192 -8.335 -20.368 1.00 83.62 73 LYS A O 1
ATOM 607 N N . MET A 1 74 ? 31.735 -9.964 -20.208 1.00 81.75 74 MET A N 1
ATOM 608 C CA . MET A 1 74 ? 32.095 -9.705 -18.815 1.00 81.75 74 MET A CA 1
ATOM 609 C C . MET A 1 74 ? 32.538 -8.250 -18.621 1.00 81.75 74 MET A C 1
ATOM 611 O O . MET A 1 74 ? 33.232 -7.692 -19.466 1.00 81.75 74 MET A O 1
ATOM 615 N N . ASN A 1 75 ? 32.146 -7.642 -17.495 1.00 83.50 75 ASN A N 1
ATOM 616 C CA . ASN A 1 75 ? 32.458 -6.255 -17.127 1.00 83.50 75 ASN A CA 1
ATOM 617 C C . ASN A 1 75 ? 31.964 -5.180 -18.107 1.00 83.50 75 ASN A C 1
ATOM 619 O O . ASN A 1 75 ? 32.191 -3.996 -17.846 1.00 83.50 75 ASN A O 1
ATOM 623 N N . ALA A 1 76 ? 31.241 -5.554 -19.165 1.00 88.06 76 ALA A N 1
ATOM 624 C CA . ALA A 1 76 ? 30.679 -4.599 -20.096 1.00 88.06 76 ALA A CA 1
ATOM 625 C C . ALA A 1 76 ? 29.646 -3.697 -19.408 1.00 88.06 76 ALA A C 1
ATOM 627 O O . ALA A 1 76 ? 28.912 -4.099 -18.492 1.00 88.06 76 ALA A O 1
ATOM 628 N N . MET A 1 77 ? 29.583 -2.455 -19.869 1.00 91.06 77 MET A N 1
ATOM 629 C CA . MET A 1 77 ? 28.619 -1.475 -19.410 1.00 91.06 77 MET A CA 1
ATOM 630 C C . MET A 1 77 ? 27.325 -1.607 -20.209 1.00 91.06 77 MET A C 1
ATOM 632 O O . MET A 1 77 ? 27.295 -1.368 -21.413 1.00 91.06 77 MET A O 1
ATOM 636 N N . LEU A 1 78 ? 26.230 -1.939 -19.530 1.00 93.44 78 LEU A N 1
ATOM 637 C CA . LEU A 1 78 ? 24.900 -1.997 -20.122 1.00 93.44 78 LEU A CA 1
ATOM 638 C C . LEU A 1 78 ? 24.174 -0.667 -19.891 1.00 93.44 78 LEU A C 1
ATOM 640 O O . LEU A 1 78 ? 23.815 -0.334 -18.758 1.00 93.44 78 LEU A O 1
ATOM 644 N N . LYS A 1 79 ? 23.932 0.092 -20.960 1.00 95.81 79 LYS A N 1
ATOM 645 C CA . LYS A 1 79 ? 23.134 1.323 -20.955 1.00 95.81 79 LYS A CA 1
ATOM 646 C C . LYS A 1 79 ? 21.714 1.021 -21.431 1.00 95.81 79 LYS A C 1
ATOM 648 O O . LYS A 1 79 ? 21.494 0.609 -22.566 1.00 95.81 79 LYS A O 1
ATOM 653 N N . LEU A 1 80 ? 20.740 1.256 -20.557 1.00 97.62 80 LEU A N 1
ATOM 654 C CA . LEU A 1 80 ? 19.330 0.956 -20.800 1.00 97.62 80 LEU A CA 1
ATOM 655 C C . LEU A 1 80 ? 18.521 2.248 -20.882 1.00 97.62 80 LEU A C 1
ATOM 657 O O . LEU A 1 80 ? 18.443 2.996 -19.907 1.00 97.62 80 LEU A O 1
ATOM 661 N N . ASN A 1 81 ? 17.887 2.481 -22.029 1.00 97.38 81 ASN A N 1
ATOM 662 C CA . ASN A 1 81 ? 16.975 3.593 -22.276 1.00 97.38 81 ASN A CA 1
ATOM 663 C C . ASN A 1 81 ? 15.525 3.089 -22.205 1.00 97.38 81 ASN A C 1
ATOM 665 O O . ASN A 1 81 ? 15.002 2.530 -23.165 1.00 97.38 81 ASN A O 1
ATOM 669 N N . ILE A 1 82 ? 14.857 3.284 -21.070 1.00 97.31 82 ILE A N 1
ATOM 670 C CA . ILE A 1 82 ? 13.478 2.845 -20.840 1.00 97.31 82 ILE A CA 1
ATOM 671 C C . ILE A 1 82 ? 12.489 3.919 -21.302 1.00 97.31 82 ILE A C 1
ATOM 673 O O . ILE A 1 82 ? 12.323 4.956 -20.655 1.00 97.31 82 ILE A O 1
ATOM 677 N N . LEU A 1 83 ? 11.779 3.646 -22.391 1.00 94.88 83 LEU A N 1
ATOM 678 C CA . LEU A 1 83 ? 10.669 4.441 -22.895 1.00 94.88 83 LEU A CA 1
ATOM 679 C C . LEU A 1 83 ? 9.395 4.088 -22.124 1.00 94.88 83 LEU A C 1
ATOM 681 O O . LEU A 1 83 ? 8.834 2.998 -22.259 1.00 94.88 83 LEU A O 1
ATOM 685 N N . THR A 1 84 ? 8.940 5.030 -21.302 1.00 91.88 84 THR A N 1
ATOM 686 C CA . THR A 1 84 ? 7.820 4.850 -20.375 1.00 91.88 84 THR A CA 1
ATOM 687 C C . THR A 1 84 ? 7.010 6.144 -20.234 1.00 91.88 84 THR A C 1
ATOM 689 O O . THR A 1 84 ? 7.297 7.156 -20.871 1.00 91.88 84 THR A O 1
ATOM 692 N N . GLY A 1 85 ? 5.947 6.127 -19.437 1.00 88.88 85 GLY A N 1
ATOM 693 C CA . GLY A 1 85 ? 5.146 7.310 -19.133 1.00 88.88 85 GLY A CA 1
ATOM 694 C C . GLY A 1 85 ? 5.910 8.319 -18.277 1.00 88.88 85 GLY A C 1
ATOM 695 O O . GLY A 1 85 ? 6.839 7.987 -17.539 1.00 88.88 85 GLY A O 1
ATOM 696 N N . LYS A 1 86 ? 5.515 9.591 -18.369 1.00 88.50 86 LYS A N 1
ATOM 697 C CA . LYS A 1 86 ? 6.253 10.700 -17.756 1.00 88.50 86 LYS A CA 1
ATOM 698 C C . LYS A 1 86 ? 6.330 10.592 -16.228 1.00 88.50 86 LYS A C 1
ATOM 700 O O . LYS A 1 86 ? 5.332 10.777 -15.535 1.00 88.50 86 LYS A O 1
ATOM 705 N N . GLN A 1 87 ? 7.550 10.432 -15.709 1.00 89.75 87 GLN A N 1
ATOM 706 C CA . GLN A 1 87 ? 7.853 10.387 -14.269 1.00 89.75 87 GLN A CA 1
ATOM 707 C C . GLN A 1 87 ? 8.961 11.376 -13.851 1.00 89.75 87 GLN A C 1
ATOM 709 O O . GLN A 1 87 ? 9.639 11.189 -12.838 1.00 89.75 87 GLN A O 1
ATOM 714 N N . SER A 1 88 ? 9.133 12.474 -14.602 1.00 89.75 88 SER A N 1
ATOM 715 C CA . SER A 1 88 ? 10.221 13.456 -14.420 1.00 89.75 88 SER A CA 1
ATOM 716 C C . SER A 1 88 ? 10.352 13.975 -12.987 1.00 89.75 88 SER A C 1
ATOM 718 O O . SER A 1 88 ? 11.458 14.177 -12.497 1.00 89.75 88 SER A O 1
ATOM 720 N N . LYS A 1 89 ? 9.230 14.180 -12.282 1.00 90.31 89 LYS A N 1
ATOM 721 C CA . LYS A 1 89 ? 9.252 14.685 -10.902 1.00 90.31 89 LYS A CA 1
ATOM 722 C C . LYS A 1 89 ? 9.863 13.676 -9.929 1.00 90.31 89 LYS A C 1
ATOM 724 O O . LYS A 1 89 ? 10.600 14.079 -9.038 1.00 90.31 89 LYS A O 1
ATOM 729 N N . MET A 1 90 ? 9.578 12.388 -10.103 1.00 91.88 90 MET A N 1
ATOM 730 C CA . MET A 1 90 ? 10.073 11.324 -9.231 1.00 91.88 90 MET A CA 1
ATOM 731 C C . MET A 1 90 ? 11.577 11.094 -9.439 1.00 91.88 90 MET A C 1
ATOM 733 O O . MET A 1 90 ? 12.355 11.144 -8.486 1.00 91.88 90 MET A O 1
ATOM 737 N N . TYR A 1 91 ? 12.005 10.927 -10.694 1.00 93.25 91 TYR A N 1
ATOM 738 C CA . TYR A 1 91 ? 13.420 10.744 -11.039 1.00 93.25 91 TYR A CA 1
ATOM 739 C C . TYR A 1 91 ? 14.245 12.020 -10.821 1.00 93.25 91 TYR A C 1
ATOM 741 O O . TYR A 1 91 ? 15.376 11.956 -10.344 1.00 93.25 91 TYR A O 1
ATOM 749 N N . GLY A 1 92 ? 13.656 13.204 -11.024 1.00 92.50 92 GLY A N 1
ATOM 750 C CA . GLY A 1 92 ? 14.278 14.487 -10.682 1.00 92.50 92 GLY A CA 1
ATOM 751 C C . GLY A 1 92 ? 14.594 14.625 -9.188 1.00 92.50 92 GLY A C 1
ATOM 752 O O . GLY A 1 92 ? 15.570 15.272 -8.820 1.00 92.50 92 GLY A O 1
ATOM 753 N N . GLN A 1 93 ? 13.834 13.944 -8.325 1.00 93.00 93 GLN A N 1
ATOM 754 C CA . GLN A 1 93 ? 14.093 13.853 -6.883 1.00 93.00 93 GLN A CA 1
ATOM 755 C C . GLN A 1 93 ? 15.122 12.767 -6.514 1.00 93.00 93 GLN A C 1
ATOM 757 O O . GLN A 1 93 ? 15.354 12.507 -5.330 1.00 93.00 93 GLN A O 1
ATOM 762 N N . GLY A 1 94 ? 15.739 12.125 -7.505 1.00 92.69 94 GLY A N 1
ATOM 763 C CA . GLY A 1 94 ? 16.786 11.125 -7.329 1.00 92.69 94 GLY A CA 1
ATOM 764 C C . GLY A 1 94 ? 16.271 9.708 -7.099 1.00 92.69 94 GLY A C 1
ATOM 765 O O . GLY A 1 94 ? 17.002 8.917 -6.510 1.00 92.69 94 GLY A O 1
ATOM 766 N N . MET A 1 95 ? 15.029 9.392 -7.485 1.00 95.25 95 MET A N 1
ATOM 767 C CA . MET A 1 95 ? 14.606 7.993 -7.591 1.00 95.25 95 MET A CA 1
ATOM 768 C C . MET A 1 95 ? 15.526 7.268 -8.571 1.00 95.25 95 MET A C 1
ATOM 770 O O . MET A 1 95 ? 15.943 7.852 -9.569 1.00 95.25 95 MET A O 1
ATOM 774 N N . ALA A 1 96 ? 15.806 6.001 -8.298 1.00 96.88 96 ALA A N 1
ATOM 775 C CA . ALA A 1 96 ? 16.510 5.141 -9.230 1.00 96.88 96 ALA A CA 1
ATOM 776 C C . ALA A 1 96 ? 15.884 3.742 -9.233 1.00 96.88 96 ALA A C 1
ATOM 778 O O . ALA A 1 96 ? 15.398 3.318 -8.176 1.00 96.88 96 ALA A O 1
ATOM 779 N N . PRO A 1 97 ? 15.882 3.051 -10.387 1.00 97.75 97 PRO A N 1
ATOM 780 C CA . PRO A 1 97 ? 15.465 1.656 -10.484 1.00 97.75 97 PRO A CA 1
ATOM 781 C C . PRO A 1 97 ? 16.258 0.760 -9.535 1.00 97.75 97 PRO A C 1
ATOM 783 O O . PRO A 1 97 ? 17.282 1.166 -8.975 1.00 97.75 97 PRO A O 1
ATOM 786 N N . VAL A 1 98 ? 15.790 -0.470 -9.373 1.00 98.06 98 VAL A N 1
ATOM 787 C CA . VAL A 1 98 ? 16.492 -1.498 -8.603 1.00 98.06 98 VAL A CA 1
ATOM 788 C C . VAL A 1 98 ? 16.902 -2.655 -9.502 1.00 98.06 98 VAL A C 1
ATOM 790 O O . VAL A 1 98 ? 16.291 -2.867 -10.549 1.00 98.06 98 VAL A O 1
ATOM 793 N N . PHE A 1 99 ? 17.915 -3.404 -9.081 1.00 97.38 99 PHE A N 1
ATOM 794 C CA . PHE A 1 99 ? 18.373 -4.614 -9.739 1.00 97.38 99 PHE A CA 1
ATOM 795 C C . PHE A 1 99 ? 18.608 -5.753 -8.739 1.00 97.38 99 PHE A C 1
ATOM 797 O O . PHE A 1 99 ? 18.791 -5.511 -7.546 1.00 97.38 99 PHE A O 1
ATOM 804 N N . ARG A 1 100 ? 18.599 -6.992 -9.230 1.00 95.38 100 ARG A N 1
ATOM 805 C CA . ARG A 1 100 ? 18.946 -8.219 -8.496 1.00 95.38 100 ARG A CA 1
ATOM 806 C C . ARG A 1 100 ? 19.576 -9.218 -9.464 1.00 95.38 100 ARG A C 1
ATOM 808 O O . ARG A 1 100 ? 19.170 -9.256 -10.618 1.00 95.38 100 ARG A O 1
ATOM 815 N N . MET A 1 101 ? 20.503 -10.057 -9.008 1.00 93.31 101 MET A N 1
ATOM 816 C CA . MET A 1 101 ? 21.165 -11.057 -9.858 1.00 93.31 101 MET A CA 1
ATOM 817 C C . MET A 1 101 ? 20.874 -12.474 -9.366 1.00 93.31 101 MET A C 1
ATOM 819 O O . MET A 1 101 ? 21.014 -12.757 -8.177 1.00 93.31 101 MET A O 1
ATOM 823 N N . LEU A 1 102 ? 20.462 -13.367 -10.267 1.00 91.94 102 LEU A N 1
ATOM 824 C CA . LEU A 1 102 ? 20.185 -14.768 -9.940 1.00 91.94 102 LEU A CA 1
ATOM 825 C C . LEU A 1 102 ? 20.840 -15.723 -10.956 1.00 91.94 102 LEU A C 1
ATOM 827 O O . LEU A 1 102 ? 20.674 -15.498 -12.153 1.00 91.94 102 LEU A O 1
ATOM 831 N N . PRO A 1 103 ? 21.505 -16.811 -10.510 1.00 89.31 103 PRO A N 1
ATOM 832 C CA . PRO A 1 103 ? 21.856 -17.117 -9.117 1.00 89.31 103 PRO A CA 1
ATOM 833 C C . PRO A 1 103 ? 22.933 -16.156 -8.569 1.00 89.31 103 PRO A C 1
ATOM 835 O O . PRO A 1 103 ? 23.507 -15.366 -9.311 1.00 89.31 103 PRO A O 1
ATOM 838 N N . GLY A 1 104 ? 23.200 -16.202 -7.261 1.00 82.31 104 GLY A N 1
ATOM 839 C CA . GLY A 1 104 ? 24.214 -15.361 -6.611 1.00 82.31 104 GLY A CA 1
ATOM 840 C C . GLY A 1 104 ? 23.602 -14.279 -5.721 1.00 82.31 104 GLY A C 1
ATOM 841 O O . GLY A 1 104 ? 23.189 -14.561 -4.597 1.00 82.31 104 GLY A O 1
ATOM 842 N N . ARG A 1 105 ? 23.549 -13.028 -6.193 1.00 83.25 105 ARG A N 1
ATOM 843 C CA . ARG A 1 105 ? 23.132 -11.872 -5.377 1.00 83.25 105 ARG A CA 1
ATOM 844 C C . ARG A 1 105 ? 21.611 -11.685 -5.354 1.00 83.25 105 ARG A C 1
ATOM 846 O O . ARG A 1 105 ? 21.055 -10.838 -6.053 1.00 83.25 105 ARG A O 1
ATOM 853 N N . GLY A 1 106 ? 20.952 -12.453 -4.488 1.00 85.06 106 GLY A N 1
ATOM 854 C CA . GLY A 1 106 ? 19.491 -12.506 -4.365 1.00 85.06 106 GLY A CA 1
ATOM 855 C C . GLY A 1 106 ? 18.799 -11.286 -3.734 1.00 85.06 106 GLY A C 1
ATOM 856 O O . GLY A 1 106 ? 17.570 -11.270 -3.653 1.00 85.06 106 GLY A O 1
ATOM 857 N N . THR A 1 107 ? 19.529 -10.260 -3.296 1.00 93.25 107 THR A N 1
ATOM 858 C CA . THR A 1 107 ? 18.951 -9.042 -2.708 1.00 93.25 107 THR A CA 1
ATOM 859 C C . THR A 1 107 ? 18.735 -7.959 -3.759 1.00 93.25 107 THR A C 1
ATOM 861 O O . THR A 1 107 ? 19.608 -7.696 -4.583 1.00 93.25 107 THR A O 1
ATOM 864 N N . TRP A 1 108 ? 17.573 -7.303 -3.716 1.00 96.81 108 TRP A N 1
ATOM 865 C CA . TRP A 1 108 ? 17.301 -6.133 -4.550 1.00 96.81 108 TRP A CA 1
ATOM 866 C C . TRP A 1 108 ? 18.097 -4.924 -4.074 1.00 96.81 108 TRP A C 1
ATOM 868 O O . TRP A 1 108 ? 18.082 -4.588 -2.891 1.00 96.81 108 TRP A O 1
ATOM 878 N N . GLU A 1 109 ? 18.726 -4.224 -5.009 1.00 95.50 109 GLU A N 1
ATOM 879 C CA . GLU A 1 109 ? 19.540 -3.049 -4.730 1.00 95.50 109 GLU A CA 1
ATOM 880 C C . GLU A 1 109 ? 19.255 -1.925 -5.701 1.00 95.50 109 GLU A C 1
ATOM 882 O O . GLU A 1 109 ? 18.941 -2.144 -6.864 1.00 95.50 109 GLU A O 1
ATOM 887 N N . ARG A 1 110 ? 19.386 -0.689 -5.235 1.00 96.44 110 ARG A N 1
ATOM 888 C CA . ARG A 1 110 ? 19.182 0.480 -6.082 1.00 96.44 110 ARG A CA 1
ATOM 889 C C . ARG A 1 110 ? 20.364 0.670 -7.031 1.00 96.44 110 ARG A C 1
ATOM 891 O O . ARG A 1 110 ? 21.516 0.545 -6.617 1.00 96.44 110 ARG A O 1
ATOM 898 N N . ILE A 1 111 ? 20.079 1.041 -8.279 1.00 96.25 111 ILE A N 1
ATOM 899 C CA . ILE A 1 111 ? 21.110 1.511 -9.210 1.00 96.25 111 ILE A CA 1
ATOM 900 C C . ILE A 1 111 ? 21.834 2.700 -8.563 1.00 96.25 111 ILE A C 1
ATOM 902 O O . ILE A 1 111 ? 21.196 3.661 -8.124 1.00 96.25 111 ILE A O 1
ATOM 906 N N . ARG A 1 112 ? 23.162 2.581 -8.442 1.00 91.25 112 ARG A N 1
ATOM 907 C CA . ARG A 1 112 ? 24.009 3.540 -7.715 1.00 91.25 112 ARG A CA 1
ATOM 908 C C . ARG A 1 112 ? 24.163 4.846 -8.480 1.00 91.25 112 ARG A C 1
ATOM 910 O O . ARG A 1 112 ? 24.043 5.920 -7.895 1.00 91.25 112 ARG A O 1
ATOM 917 N N . GLU A 1 113 ? 24.419 4.742 -9.779 1.00 91.81 113 GLU A N 1
ATOM 918 C CA . GLU A 1 113 ? 24.505 5.901 -10.656 1.00 91.81 113 GLU A CA 1
ATOM 919 C C . GLU A 1 113 ? 23.136 6.555 -10.806 1.00 91.81 113 GLU A C 1
ATOM 921 O O . GLU A 1 113 ? 22.108 5.890 -10.952 1.00 91.81 113 GLU A O 1
ATOM 926 N N . ARG A 1 114 ? 23.115 7.887 -10.763 1.00 93.00 114 ARG A N 1
ATOM 927 C CA . ARG A 1 114 ? 21.874 8.643 -10.890 1.00 93.00 114 ARG A CA 1
ATOM 928 C C . ARG A 1 114 ? 21.336 8.495 -12.319 1.00 93.00 114 ARG A C 1
ATOM 930 O O . ARG A 1 114 ? 22.008 8.945 -13.245 1.00 93.00 114 ARG A O 1
ATOM 937 N N . PRO A 1 115 ? 20.114 7.966 -12.510 1.00 95.31 115 PRO A N 1
ATOM 938 C CA . PRO A 1 115 ? 19.513 7.903 -13.833 1.00 95.31 115 PRO A CA 1
ATOM 939 C C . PRO A 1 115 ? 19.296 9.298 -14.414 1.00 95.31 115 PRO A C 1
ATOM 941 O O . PRO A 1 115 ? 18.944 10.241 -13.693 1.00 95.31 115 PRO A O 1
ATOM 944 N N . THR A 1 116 ? 19.438 9.409 -15.726 1.00 95.69 116 THR A N 1
ATOM 945 C CA . THR A 1 116 ? 19.064 10.600 -16.487 1.00 95.69 116 THR A CA 1
ATOM 946 C C . THR A 1 116 ? 17.714 10.374 -17.151 1.00 95.69 116 THR A C 1
ATOM 948 O O . THR A 1 116 ? 17.228 9.248 -17.258 1.00 95.69 116 THR A O 1
ATOM 951 N N . PHE A 1 117 ? 17.042 11.449 -17.548 1.00 93.81 117 PHE A N 1
ATOM 952 C CA . PHE A 1 117 ? 15.813 11.319 -18.314 1.00 93.81 117 PHE A CA 1
ATOM 953 C C . PHE A 1 117 ? 15.637 12.484 -19.273 1.00 93.81 117 PHE A C 1
ATOM 955 O O . PHE A 1 117 ? 15.984 13.624 -18.964 1.00 93.81 117 PHE A O 1
ATOM 962 N N . THR A 1 118 ? 15.038 12.195 -20.417 1.00 91.06 118 THR A N 1
ATOM 963 C CA . THR A 1 118 ? 14.666 13.178 -21.434 1.00 91.06 118 THR A CA 1
ATOM 964 C C . THR A 1 118 ? 13.205 12.976 -21.816 1.00 91.06 118 THR A C 1
ATOM 966 O O . THR A 1 118 ? 12.614 11.929 -21.538 1.00 91.06 118 THR A O 1
ATOM 969 N N . GLY A 1 119 ? 12.589 13.995 -22.418 1.00 76.50 119 GLY A N 1
ATOM 970 C CA . GLY A 1 119 ? 11.281 13.828 -23.044 1.00 76.50 119 GLY A CA 1
ATOM 971 C C . GLY A 1 119 ? 10.176 14.798 -22.634 1.00 76.50 119 GLY A C 1
ATOM 972 O O . GLY A 1 119 ? 10.284 15.574 -21.682 1.00 76.50 119 GLY A O 1
ATOM 973 N N . ASN A 1 120 ? 9.084 14.737 -23.396 1.00 67.44 120 ASN A N 1
ATOM 974 C CA . ASN A 1 120 ? 7.882 15.558 -23.253 1.00 67.44 120 ASN A CA 1
ATOM 975 C C . ASN A 1 120 ? 6.713 14.720 -22.682 1.00 67.44 120 ASN A C 1
ATOM 977 O O . ASN A 1 120 ? 6.933 13.735 -21.983 1.00 67.44 120 ASN A O 1
ATOM 981 N N . GLN A 1 121 ? 5.456 15.141 -22.875 1.00 58.62 121 GLN A N 1
ATOM 982 C CA . GLN A 1 121 ? 4.302 14.403 -22.336 1.00 58.62 121 GLN A CA 1
ATOM 983 C C . GLN A 1 121 ? 4.055 13.047 -23.023 1.00 58.62 121 GLN A C 1
ATOM 985 O O . GLN A 1 121 ? 3.496 12.166 -22.376 1.00 58.62 121 GLN A O 1
ATOM 990 N N . SER A 1 122 ? 4.468 12.868 -24.283 1.00 60.69 122 SER A N 1
ATOM 991 C CA . SER A 1 122 ? 4.179 11.665 -25.081 1.00 60.69 122 SER A CA 1
ATOM 992 C C . SER A 1 122 ? 5.354 10.693 -25.192 1.00 60.69 122 SER A C 1
ATOM 994 O O . SER A 1 122 ? 5.143 9.506 -25.429 1.00 60.69 122 SER A O 1
ATOM 996 N N . ARG A 1 123 ? 6.591 11.163 -25.002 1.00 72.94 123 ARG A N 1
ATOM 997 C CA . ARG A 1 123 ? 7.800 10.330 -24.998 1.00 72.94 123 ARG A CA 1
ATOM 998 C C . ARG A 1 123 ? 8.668 10.729 -23.819 1.00 72.94 123 ARG A C 1
ATOM 1000 O O . ARG A 1 123 ? 9.219 11.823 -23.847 1.00 72.94 123 ARG A O 1
ATOM 1007 N N . PHE A 1 124 ? 8.760 9.877 -22.800 1.00 90.31 124 PHE A N 1
ATOM 1008 C CA . PHE A 1 124 ? 9.685 10.021 -21.676 1.00 90.31 124 PHE A CA 1
ATOM 1009 C C . PHE A 1 124 ? 10.644 8.830 -21.682 1.00 90.31 124 PHE A C 1
ATOM 1011 O O . PHE A 1 124 ? 10.205 7.680 -21.651 1.00 90.31 124 PHE A O 1
ATOM 1018 N N . THR A 1 125 ? 11.939 9.119 -21.719 1.00 95.19 125 THR A N 1
ATOM 1019 C CA . THR A 1 125 ? 12.999 8.112 -21.726 1.00 95.19 125 THR A CA 1
ATOM 1020 C C . THR A 1 125 ? 13.794 8.244 -20.441 1.00 95.19 125 THR A C 1
ATOM 1022 O O . THR A 1 125 ? 14.343 9.308 -20.163 1.00 95.19 125 THR A O 1
ATOM 1025 N N . LEU A 1 126 ? 13.831 7.177 -19.649 1.00 96.69 126 LEU A N 1
ATOM 1026 C CA . LEU A 1 126 ? 14.684 7.037 -18.475 1.00 96.69 126 LEU A CA 1
ATOM 1027 C C . LEU A 1 126 ? 15.933 6.255 -18.869 1.00 96.69 126 LEU A C 1
ATOM 1029 O O . LEU A 1 126 ? 15.813 5.109 -19.281 1.00 96.69 126 LEU A O 1
ATOM 1033 N N . THR A 1 127 ? 17.111 6.824 -18.667 1.00 97.25 127 THR A N 1
ATOM 1034 C CA . THR A 1 127 ? 18.380 6.171 -18.983 1.00 97.25 127 THR A CA 1
ATOM 1035 C C . THR A 1 127 ? 19.152 5.863 -17.709 1.00 97.25 127 THR A C 1
ATOM 1037 O O . THR A 1 127 ? 19.345 6.734 -16.858 1.00 97.25 127 THR A O 1
ATOM 1040 N N . PHE A 1 128 ? 19.619 4.627 -17.573 1.00 97.19 128 PHE A N 1
ATOM 1041 C CA . PHE A 1 128 ? 20.544 4.233 -16.514 1.00 97.19 128 PHE A CA 1
ATOM 1042 C C . PHE A 1 128 ? 21.550 3.203 -17.022 1.00 97.19 128 PHE A C 1
ATOM 1044 O O . PHE A 1 128 ? 21.320 2.537 -18.031 1.00 97.19 128 PHE A O 1
ATOM 1051 N N . LYS A 1 129 ? 22.676 3.103 -16.317 1.00 95.19 129 LYS A N 1
ATOM 1052 C CA . LYS A 1 129 ? 23.770 2.193 -16.639 1.00 95.19 129 LYS A CA 1
ATOM 1053 C C . LYS A 1 129 ? 23.924 1.132 -15.553 1.00 95.19 129 LYS A C 1
ATOM 1055 O O . LYS A 1 129 ? 23.643 1.387 -14.377 1.00 95.19 129 LYS A O 1
ATOM 1060 N N . HIS A 1 130 ? 24.353 -0.057 -15.948 1.00 93.50 130 HIS A N 1
ATOM 1061 C CA . HIS A 1 130 ? 24.685 -1.142 -15.039 1.00 93.50 130 HIS A CA 1
ATOM 1062 C C . HIS A 1 130 ? 25.849 -1.953 -15.599 1.00 93.50 130 HIS A C 1
ATOM 1064 O O . HIS A 1 130 ? 25.819 -2.361 -16.755 1.00 93.50 130 HIS A O 1
ATOM 1070 N N . ARG A 1 131 ? 26.862 -2.210 -14.773 1.00 91.12 131 ARG A N 1
ATOM 1071 C CA . ARG A 1 131 ? 27.996 -3.043 -15.167 1.00 91.12 131 ARG A CA 1
ATOM 1072 C C . ARG A 1 131 ? 27.648 -4.515 -14.986 1.00 91.12 131 ARG A C 1
ATOM 1074 O O . ARG A 1 131 ? 27.288 -4.915 -13.879 1.00 91.12 131 ARG A O 1
ATOM 1081 N N . LEU A 1 132 ? 27.753 -5.290 -16.062 1.00 86.69 132 LEU A N 1
ATOM 1082 C CA . LEU A 1 132 ? 27.488 -6.725 -16.043 1.00 86.69 132 LEU A CA 1
ATOM 1083 C C . LEU A 1 132 ? 28.514 -7.435 -15.158 1.00 86.69 132 LEU A C 1
ATOM 1085 O O . LEU A 1 132 ? 29.709 -7.136 -15.213 1.00 86.69 132 LEU A O 1
ATOM 1089 N N . GLN A 1 133 ? 28.031 -8.348 -14.317 1.00 78.19 133 GLN A N 1
ATOM 1090 C CA . GLN A 1 133 ? 28.885 -9.190 -13.486 1.00 78.19 133 GLN A CA 1
ATOM 1091 C C . GLN A 1 133 ? 29.150 -10.532 -14.161 1.00 78.19 133 GLN A C 1
ATOM 1093 O O . GLN A 1 133 ? 28.414 -10.948 -15.052 1.00 78.19 133 GLN A O 1
ATOM 1098 N N . ASP A 1 134 ? 30.234 -11.161 -13.720 1.00 59.09 134 ASP A N 1
ATOM 1099 C CA . ASP A 1 134 ? 30.793 -12.391 -14.266 1.00 59.09 134 ASP A CA 1
ATOM 1100 C C . ASP A 1 134 ? 29.760 -13.533 -14.328 1.00 59.09 134 ASP A C 1
ATOM 1102 O O . ASP A 1 134 ? 28.978 -13.700 -13.385 1.00 59.09 134 ASP A O 1
ATOM 1106 N N . ASN A 1 135 ? 29.841 -14.338 -15.398 1.00 64.75 135 ASN A N 1
ATOM 1107 C CA . ASN A 1 135 ? 29.109 -15.584 -15.688 1.00 64.75 135 ASN A CA 1
ATOM 1108 C C . ASN A 1 135 ? 27.848 -15.499 -16.585 1.00 64.75 135 ASN A C 1
ATOM 1110 O O . ASN A 1 135 ? 26.782 -15.037 -16.175 1.00 64.75 135 ASN A O 1
ATOM 1114 N N . ASP A 1 136 ? 27.922 -16.176 -17.740 1.00 71.00 136 ASP A N 1
ATOM 1115 C CA . ASP A 1 136 ? 26.831 -16.449 -18.699 1.00 71.00 136 ASP A CA 1
ATOM 1116 C C . ASP A 1 136 ? 25.618 -17.194 -18.111 1.00 71.00 136 ASP A C 1
ATOM 1118 O O . ASP A 1 136 ? 24.634 -17.453 -18.804 1.00 71.00 136 ASP A O 1
ATOM 1122 N N . ARG A 1 137 ? 25.657 -17.600 -16.840 1.00 81.31 137 ARG A N 1
ATOM 1123 C CA . ARG A 1 137 ? 24.539 -18.246 -16.133 1.00 81.31 137 ARG A CA 1
ATOM 1124 C C . ARG A 1 137 ? 23.694 -17.274 -15.312 1.00 81.31 137 ARG A C 1
ATOM 1126 O O . ARG A 1 137 ? 22.612 -17.669 -14.878 1.00 81.31 137 ARG A O 1
ATOM 1133 N N . VAL A 1 138 ? 24.157 -16.046 -15.088 1.00 89.25 138 VAL A N 1
ATOM 1134 C CA . VAL A 1 138 ? 23.473 -15.059 -14.244 1.00 89.25 138 VAL A CA 1
ATOM 1135 C C . VAL A 1 138 ? 22.471 -14.251 -15.064 1.00 89.25 138 VAL A C 1
ATOM 1137 O O . VAL A 1 138 ? 22.766 -13.767 -16.152 1.00 89.25 138 VAL A O 1
ATOM 1140 N N . VAL A 1 139 ? 21.266 -14.089 -14.520 1.00 93.25 139 VAL A N 1
ATOM 1141 C CA . VAL A 1 139 ? 20.251 -13.164 -15.026 1.00 93.25 139 VAL A CA 1
ATOM 1142 C C . VAL A 1 139 ? 20.193 -11.960 -14.095 1.00 93.25 139 VAL A C 1
ATOM 1144 O O . VAL A 1 139 ? 19.922 -12.103 -12.896 1.00 93.25 139 VAL A O 1
ATOM 1147 N N . THR A 1 140 ? 20.401 -10.769 -14.650 1.00 95.06 140 THR A N 1
ATOM 1148 C CA . THR A 1 140 ? 20.215 -9.504 -13.937 1.00 95.06 140 THR A CA 1
ATOM 1149 C C . THR A 1 140 ? 18.798 -9.008 -14.167 1.00 95.06 140 THR A C 1
ATOM 1151 O O . THR A 1 140 ? 18.421 -8.633 -15.274 1.00 95.06 140 THR A O 1
ATOM 1154 N N . TYR A 1 141 ? 17.999 -9.000 -13.110 1.00 97.25 141 TYR A N 1
ATOM 1155 C CA . TYR A 1 141 ? 16.655 -8.445 -13.111 1.00 97.25 141 TYR A CA 1
ATOM 1156 C C . TYR A 1 141 ? 16.699 -6.966 -12.774 1.00 97.25 141 TYR A C 1
ATOM 1158 O O . TYR A 1 141 ? 17.384 -6.580 -11.832 1.00 97.25 141 TYR A O 1
ATOM 1166 N N . PHE A 1 142 ? 15.921 -6.160 -13.488 1.00 98.31 142 PHE A N 1
ATOM 1167 C CA . PHE A 1 142 ? 15.708 -4.741 -13.230 1.00 98.31 142 PHE A CA 1
ATOM 1168 C C . PHE A 1 142 ? 14.227 -4.476 -12.992 1.00 98.31 142 PHE A C 1
ATOM 1170 O O . PHE A 1 142 ? 13.376 -5.052 -13.668 1.00 98.31 142 PHE A O 1
ATOM 1177 N N . ALA A 1 143 ? 13.910 -3.573 -12.066 1.00 98.38 143 ALA A N 1
ATOM 1178 C CA . ALA A 1 143 ? 12.537 -3.172 -11.783 1.00 98.38 143 ALA A CA 1
ATOM 1179 C C . ALA A 1 143 ? 12.414 -1.673 -11.483 1.00 98.38 143 ALA A C 1
ATOM 1181 O O . ALA A 1 143 ? 13.357 -1.022 -11.020 1.00 98.38 143 ALA A O 1
ATOM 1182 N N . PHE A 1 144 ? 11.215 -1.131 -11.716 1.00 97.75 144 PHE A N 1
ATOM 1183 C CA . PHE A 1 144 ? 10.864 0.272 -11.471 1.00 97.75 144 PHE A CA 1
ATOM 1184 C C . PHE A 1 144 ? 11.187 0.731 -10.036 1.00 97.75 144 PHE A C 1
ATOM 1186 O O . PHE A 1 144 ? 11.708 1.825 -9.815 1.00 97.75 144 PHE A O 1
ATOM 1193 N N . THR A 1 145 ? 10.899 -0.132 -9.066 1.00 97.62 145 THR A N 1
ATOM 1194 C CA . THR A 1 145 ? 11.251 -0.039 -7.643 1.00 97.62 145 THR A CA 1
ATOM 1195 C C . THR A 1 145 ? 11.332 -1.465 -7.086 1.00 97.62 145 THR A C 1
ATOM 1197 O O . THR A 1 145 ? 11.106 -2.409 -7.839 1.00 97.62 145 THR A O 1
ATOM 1200 N N . TYR A 1 146 ? 11.598 -1.634 -5.785 1.00 98.38 146 TYR A N 1
ATOM 1201 C CA . TYR A 1 146 ? 11.499 -2.927 -5.096 1.00 98.38 146 TYR A CA 1
ATOM 1202 C C . TYR A 1 146 ? 10.168 -3.619 -5.444 1.00 98.38 146 TYR A C 1
ATOM 1204 O O . TYR A 1 146 ? 9.104 -3.100 -5.070 1.00 98.38 146 TYR A O 1
ATOM 1212 N N . PRO A 1 147 ? 10.201 -4.731 -6.201 1.00 98.19 147 PRO A N 1
ATOM 1213 C CA . PRO A 1 147 ? 8.987 -5.410 -6.603 1.00 98.19 147 PRO A CA 1
ATOM 1214 C C . PRO A 1 147 ? 8.406 -6.205 -5.439 1.00 98.19 147 PRO A C 1
ATOM 1216 O O . PRO A 1 147 ? 9.109 -6.604 -4.513 1.00 98.19 147 PRO A O 1
ATOM 1219 N N . PHE A 1 148 ? 7.096 -6.405 -5.504 1.00 98.56 148 PHE A N 1
ATOM 1220 C CA . PHE A 1 148 ? 6.359 -7.292 -4.618 1.00 98.56 148 PHE A CA 1
ATOM 1221 C C . PHE A 1 148 ? 5.231 -7.899 -5.450 1.00 98.56 148 PHE A C 1
ATOM 1223 O O . PHE A 1 148 ? 4.200 -7.255 -5.686 1.00 98.56 148 PHE A O 1
ATOM 1230 N N . SER A 1 149 ? 5.508 -9.071 -6.002 1.00 98.38 149 SER A N 1
ATOM 1231 C CA . SER A 1 149 ? 4.643 -9.807 -6.919 1.00 98.38 149 SER A CA 1
ATOM 1232 C C . SER A 1 149 ? 3.478 -10.482 -6.185 1.00 98.38 149 SER A C 1
ATOM 1234 O O . SER A 1 149 ? 3.398 -10.454 -4.951 1.00 98.38 149 SER A O 1
ATOM 1236 N N . TYR A 1 150 ? 2.545 -11.077 -6.928 1.00 98.62 150 TYR A N 1
ATOM 1237 C CA . TYR A 1 150 ? 1.471 -11.853 -6.306 1.00 98.62 150 TYR A CA 1
ATOM 1238 C C . TYR A 1 150 ? 2.019 -13.123 -5.637 1.00 98.62 150 TYR A C 1
ATOM 1240 O O . TYR A 1 150 ? 1.612 -13.487 -4.535 1.00 98.62 150 TYR A O 1
ATOM 1248 N N . THR A 1 151 ? 3.014 -13.749 -6.256 1.00 98.19 151 THR A N 1
ATOM 1249 C CA . THR A 1 151 ? 3.737 -14.902 -5.720 1.00 98.19 151 THR A CA 1
ATOM 1250 C C . THR A 1 151 ? 4.481 -14.540 -4.434 1.00 98.19 151 THR A C 1
ATOM 1252 O O . THR A 1 151 ? 4.410 -15.295 -3.464 1.00 98.19 151 THR A O 1
ATOM 1255 N N . ASP A 1 152 ? 5.110 -13.358 -4.370 1.00 98.44 152 ASP A N 1
ATOM 1256 C CA . ASP A 1 152 ? 5.755 -12.866 -3.142 1.00 98.44 152 ASP A CA 1
ATOM 1257 C C . ASP A 1 152 ? 4.741 -12.714 -1.999 1.00 98.44 152 ASP A C 1
ATOM 1259 O O . ASP A 1 152 ? 5.031 -13.097 -0.864 1.00 98.44 152 ASP A O 1
ATOM 1263 N N . LEU A 1 153 ? 3.530 -12.217 -2.291 1.00 98.62 153 LEU A N 1
ATOM 1264 C CA . LEU A 1 153 ? 2.453 -12.144 -1.301 1.00 98.62 153 LEU A CA 1
ATOM 1265 C C . LEU A 1 153 ? 2.085 -13.533 -0.776 1.00 98.62 153 LEU A C 1
ATOM 1267 O O . LEU A 1 153 ? 2.018 -13.735 0.436 1.00 98.62 153 LEU A O 1
ATOM 1271 N N . LEU A 1 154 ? 1.824 -14.486 -1.673 1.00 98.38 154 LEU A N 1
ATOM 1272 C CA . LEU A 1 154 ? 1.431 -15.836 -1.274 1.00 98.38 154 LEU A CA 1
ATOM 1273 C C . LEU A 1 154 ? 2.526 -16.511 -0.442 1.00 98.38 154 LEU A C 1
ATOM 1275 O O . LEU A 1 154 ? 2.208 -17.144 0.567 1.00 98.38 154 LEU A O 1
ATOM 1279 N N . GLY A 1 155 ? 3.796 -16.334 -0.815 1.00 98.44 155 GLY A N 1
ATOM 1280 C CA . GLY A 1 155 ? 4.944 -16.813 -0.048 1.00 98.44 155 GLY A CA 1
ATOM 1281 C C . GLY A 1 155 ? 5.030 -16.167 1.336 1.00 98.44 155 GLY A C 1
ATOM 1282 O O . GLY A 1 155 ? 5.141 -16.874 2.337 1.00 98.44 1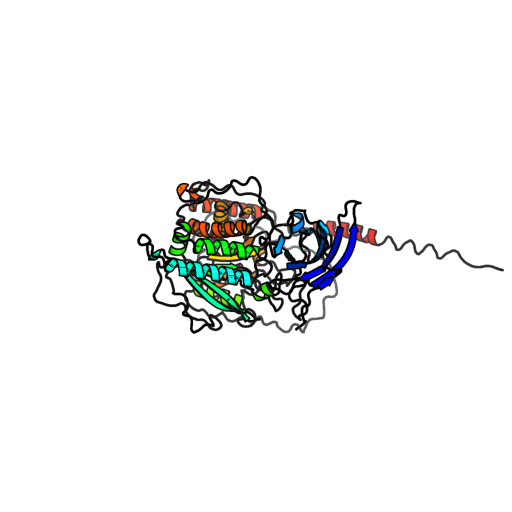55 GLY A O 1
ATOM 1283 N N . PHE A 1 156 ? 4.895 -14.840 1.418 1.00 98.38 156 PHE A N 1
ATOM 1284 C CA . PHE A 1 156 ? 4.875 -14.108 2.687 1.00 98.38 156 PHE A CA 1
ATOM 1285 C C . PHE A 1 156 ? 3.773 -14.618 3.626 1.00 98.38 156 PHE A C 1
ATOM 1287 O O . PHE A 1 156 ? 4.052 -14.953 4.777 1.00 98.38 156 PHE A O 1
ATOM 1294 N N . LEU A 1 157 ? 2.536 -14.741 3.139 1.00 98.31 157 LEU A N 1
ATOM 1295 C CA . LEU A 1 157 ? 1.411 -15.197 3.960 1.00 98.31 157 LEU A CA 1
ATOM 1296 C C . LEU A 1 157 ? 1.550 -16.656 4.395 1.00 98.31 157 LEU A C 1
ATOM 1298 O O . LEU A 1 157 ? 1.244 -16.978 5.540 1.00 98.31 157 LEU A O 1
ATOM 1302 N N . SER A 1 158 ? 2.058 -17.521 3.516 1.00 97.88 158 SER A N 1
ATOM 1303 C CA . SER A 1 158 ? 2.313 -18.925 3.857 1.00 97.88 158 SER A CA 1
ATOM 1304 C C . SER A 1 158 ? 3.400 -19.043 4.926 1.00 97.88 158 SER A C 1
ATOM 1306 O O . SER A 1 158 ? 3.260 -19.822 5.863 1.00 97.88 158 SER A O 1
ATOM 1308 N N . ASN A 1 159 ? 4.445 -18.211 4.862 1.00 97.50 159 ASN A N 1
ATOM 1309 C CA . ASN A 1 159 ? 5.468 -18.153 5.906 1.00 97.50 159 ASN A CA 1
ATOM 1310 C C . ASN A 1 159 ? 4.898 -17.669 7.245 1.00 97.50 159 ASN A C 1
ATOM 1312 O O . ASN A 1 159 ? 5.234 -18.238 8.284 1.00 97.50 159 ASN A O 1
ATOM 1316 N N . VAL A 1 160 ? 4.023 -16.656 7.240 1.00 96.81 160 VAL A N 1
ATOM 1317 C CA . VAL A 1 160 ? 3.342 -16.178 8.456 1.00 96.81 160 VAL A CA 1
ATOM 1318 C C . VAL A 1 160 ? 2.517 -17.298 9.094 1.00 96.81 160 VAL A C 1
ATOM 1320 O O . VAL A 1 160 ? 2.627 -17.530 10.299 1.00 96.81 160 VAL A O 1
ATOM 1323 N N . GLU A 1 161 ? 1.735 -18.014 8.290 1.00 95.38 161 GLU A N 1
ATOM 1324 C CA . GLU A 1 161 ? 0.890 -19.126 8.728 1.00 95.38 161 GLU A CA 1
ATOM 1325 C C . GLU A 1 161 ? 1.714 -20.305 9.271 1.00 95.38 161 GLU A C 1
ATOM 1327 O O . GLU A 1 161 ? 1.462 -20.775 10.381 1.00 95.38 161 GLU A O 1
ATOM 1332 N N . LEU A 1 162 ? 2.768 -20.723 8.561 1.00 94.94 162 LEU A N 1
ATOM 1333 C CA . LEU A 1 162 ? 3.681 -21.777 9.015 1.00 94.94 162 LEU A CA 1
ATOM 1334 C C . LEU A 1 162 ? 4.369 -21.410 10.335 1.00 94.94 162 LEU A C 1
ATOM 1336 O O . LEU A 1 162 ? 4.385 -22.218 11.265 1.00 94.94 162 LEU A O 1
ATOM 1340 N N . CYS A 1 163 ? 4.889 -20.183 10.452 1.00 92.88 163 CYS A N 1
ATOM 1341 C CA . CYS A 1 163 ? 5.490 -19.694 11.695 1.00 92.88 163 CYS A CA 1
ATOM 1342 C C . CYS A 1 163 ? 4.485 -19.705 12.853 1.00 92.88 163 CYS A C 1
ATOM 1344 O O . CYS A 1 163 ? 4.850 -20.019 13.987 1.00 92.88 163 CYS A O 1
ATOM 1346 N N . HIS A 1 164 ? 3.229 -19.343 12.586 1.00 92.88 164 HIS A N 1
ATOM 1347 C CA . HIS A 1 164 ? 2.173 -19.340 13.592 1.00 92.88 164 HIS A CA 1
ATOM 1348 C C . HIS A 1 164 ? 1.855 -20.761 14.082 1.00 92.88 164 HIS A C 1
ATOM 1350 O O . HIS A 1 164 ? 1.893 -20.995 15.289 1.00 92.88 164 HIS A O 1
ATOM 1356 N N . ILE A 1 165 ? 1.660 -21.717 13.167 1.00 91.06 165 ILE A N 1
ATOM 1357 C CA . ILE A 1 165 ? 1.390 -23.131 13.487 1.00 91.06 165 ILE A CA 1
ATOM 1358 C C . ILE A 1 165 ? 2.556 -23.769 14.254 1.00 91.06 165 ILE A C 1
ATOM 1360 O O . ILE A 1 165 ? 2.352 -24.536 15.192 1.00 91.06 165 ILE A O 1
ATOM 1364 N N . GLN A 1 166 ? 3.800 -23.480 13.868 1.00 88.56 166 GLN A N 1
ATOM 1365 C CA . GLN A 1 166 ? 4.970 -24.004 14.578 1.00 88.56 166 GLN A CA 1
ATOM 1366 C C . GLN A 1 166 ? 5.034 -23.478 16.016 1.00 88.56 166 GLN A C 1
ATOM 1368 O O . GLN A 1 166 ? 5.322 -24.232 16.942 1.00 88.56 166 GLN A O 1
ATOM 1373 N N . ARG A 1 167 ? 4.724 -22.193 16.219 1.00 83.69 167 ARG A N 1
ATOM 1374 C CA . ARG A 1 167 ? 4.753 -21.556 17.542 1.00 83.69 167 ARG A CA 1
ATOM 1375 C C . ARG A 1 167 ? 3.579 -21.943 18.433 1.00 83.69 167 ARG A C 1
ATOM 1377 O O . ARG A 1 167 ? 3.760 -21.931 19.645 1.00 83.69 167 ARG A O 1
ATOM 1384 N N . SER A 1 168 ? 2.415 -22.277 17.874 1.00 81.31 168 SER A N 1
ATOM 1385 C CA . SER A 1 168 ? 1.261 -22.735 18.662 1.00 81.31 168 SER A CA 1
ATOM 1386 C C . SER A 1 168 ? 1.475 -24.124 19.271 1.00 81.31 168 SER A C 1
ATOM 1388 O O . SER A 1 168 ? 0.804 -24.476 20.229 1.00 81.31 168 SER A O 1
ATOM 1390 N N . LYS A 1 169 ? 2.427 -24.909 18.745 1.00 80.69 169 LYS A N 1
ATOM 1391 C CA . LYS A 1 169 ? 2.839 -26.200 19.322 1.00 80.69 169 LYS A CA 1
ATOM 1392 C C . LYS A 1 169 ? 3.808 -26.062 20.501 1.00 80.69 169 LYS A C 1
ATOM 1394 O O . LYS A 1 169 ? 3.989 -27.015 21.248 1.00 80.69 169 LYS A O 1
ATOM 1399 N N . SER A 1 170 ? 4.457 -24.907 20.641 1.00 73.50 170 SER A N 1
ATOM 1400 C CA . SER A 1 170 ? 5.386 -24.618 21.733 1.00 73.50 170 SER A CA 1
ATOM 1401 C C . SER A 1 170 ? 4.621 -23.947 22.870 1.00 73.50 170 SER A C 1
ATOM 1403 O O . SER A 1 170 ? 4.394 -22.733 22.830 1.00 73.50 170 SER A O 1
ATOM 1405 N N . GLU A 1 171 ? 4.232 -24.723 23.881 1.00 67.88 171 GLU A N 1
ATOM 1406 C CA . GLU A 1 171 ? 3.612 -24.180 25.092 1.00 67.88 171 GLU A CA 1
ATOM 1407 C C . GLU A 1 171 ? 4.645 -23.391 25.906 1.00 67.88 171 GLU A C 1
ATOM 1409 O O . GLU A 1 171 ? 5.707 -23.900 26.259 1.00 67.88 171 GLU A O 1
ATOM 1414 N N . ASP A 1 172 ? 4.331 -22.127 26.186 1.00 76.12 172 ASP A N 1
ATOM 1415 C CA . ASP A 1 172 ? 5.027 -21.333 27.196 1.00 76.12 172 ASP A CA 1
ATOM 1416 C C . ASP A 1 172 ? 4.110 -21.266 28.425 1.00 76.12 172 ASP A C 1
ATOM 1418 O O . ASP A 1 172 ? 3.097 -20.560 28.376 1.00 76.12 172 ASP A O 1
ATOM 1422 N N . PRO A 1 173 ? 4.420 -21.996 29.512 1.00 75.38 173 PRO A N 1
ATOM 1423 C CA . PRO A 1 173 ? 3.551 -22.079 30.682 1.00 75.38 173 PRO A CA 1
ATOM 1424 C C . PRO A 1 173 ? 3.396 -20.738 31.415 1.00 75.38 173 PRO A C 1
ATOM 1426 O O . PRO A 1 173 ? 2.491 -20.597 32.233 1.00 75.38 173 PRO A O 1
ATOM 1429 N N . THR A 1 174 ? 4.247 -19.745 31.132 1.00 78.94 174 THR A N 1
ATOM 1430 C CA . THR A 1 174 ? 4.177 -18.414 31.753 1.00 78.94 174 THR A CA 1
ATOM 1431 C C . THR A 1 174 ? 3.271 -17.441 30.999 1.00 78.94 174 THR A C 1
ATOM 1433 O O . THR A 1 174 ? 2.928 -16.378 31.520 1.00 78.94 174 THR A O 1
ATOM 1436 N N . MET A 1 175 ? 2.856 -17.784 29.777 1.00 79.12 175 MET A N 1
ATOM 1437 C CA . MET A 1 175 ? 2.078 -16.891 28.931 1.00 79.12 175 MET A CA 1
ATOM 1438 C C . MET A 1 175 ? 0.574 -17.036 29.188 1.00 79.12 175 MET A C 1
ATOM 1440 O O . MET A 1 175 ? 0.009 -18.128 29.172 1.00 79.12 175 MET A O 1
ATOM 1444 N N . ASN A 1 176 ? -0.107 -15.903 29.350 1.00 85.56 176 ASN A N 1
ATOM 1445 C CA . ASN A 1 176 ? -1.563 -15.864 29.403 1.00 85.56 176 ASN A CA 1
ATOM 1446 C C . ASN A 1 176 ? -2.162 -16.331 28.065 1.00 85.56 176 ASN A C 1
ATOM 1448 O O . ASN A 1 176 ? -1.971 -15.683 27.035 1.00 85.56 176 ASN A O 1
ATOM 1452 N N . LYS A 1 177 ? -2.945 -17.416 28.088 1.00 87.38 177 LYS A N 1
ATOM 1453 C CA . LYS A 1 177 ? -3.601 -17.979 26.894 1.00 87.38 177 LYS A CA 1
ATOM 1454 C C . LYS A 1 177 ? -4.492 -16.970 26.164 1.00 87.38 177 LYS A C 1
ATOM 1456 O O . LYS A 1 177 ? -4.637 -17.041 24.950 1.00 87.38 177 LYS A O 1
ATOM 1461 N N . LEU A 1 178 ? -5.061 -15.989 26.871 1.00 93.06 178 LEU A N 1
ATOM 1462 C CA . LEU A 1 178 ? -5.874 -14.947 26.237 1.00 93.06 178 LEU A CA 1
ATOM 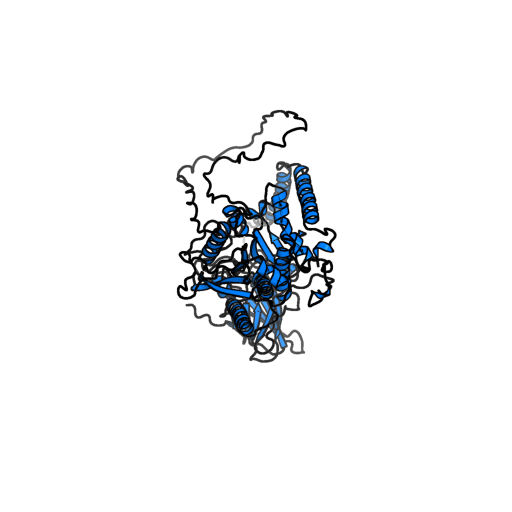1463 C C . LEU A 1 178 ? -5.050 -13.981 25.370 1.00 93.06 178 LEU A C 1
ATOM 1465 O O . LEU A 1 178 ? -5.610 -13.361 24.464 1.00 93.06 178 LEU A O 1
ATOM 1469 N N . ASP A 1 179 ? -3.749 -13.837 25.641 1.00 92.81 179 ASP A N 1
ATOM 1470 C CA . ASP A 1 179 ? -2.818 -12.988 24.884 1.00 92.81 179 ASP A CA 1
ATOM 1471 C C . ASP A 1 179 ? -2.254 -13.684 23.634 1.00 92.81 179 ASP A C 1
ATOM 1473 O O . ASP A 1 179 ? -1.540 -13.055 22.843 1.00 92.81 179 ASP A O 1
ATOM 1477 N N . GLU A 1 180 ? -2.594 -14.961 23.423 1.00 92.94 180 GLU A N 1
ATOM 1478 C CA . GLU A 1 180 ? -2.221 -15.689 22.216 1.00 92.94 180 GLU A CA 1
ATOM 1479 C C . GLU A 1 180 ? -2.760 -15.026 20.952 1.00 92.94 180 GLU A C 1
ATOM 1481 O O . GLU A 1 180 ? -3.778 -14.329 20.948 1.00 92.94 180 GLU A O 1
ATOM 1486 N N . VAL A 1 181 ? -2.034 -15.240 19.857 1.00 96.25 181 VAL A N 1
ATOM 1487 C CA . VAL A 1 181 ? -2.395 -14.692 18.555 1.00 96.25 181 VAL A CA 1
ATOM 1488 C C . VAL A 1 181 ? -3.507 -15.540 17.964 1.00 96.25 181 VAL A C 1
ATOM 1490 O O . VAL A 1 181 ? -3.273 -16.682 17.588 1.00 96.25 181 VAL A O 1
ATOM 1493 N N . TYR A 1 182 ? -4.685 -14.953 17.805 1.00 97.62 182 TYR A N 1
ATOM 1494 C CA . TYR A 1 182 ? -5.687 -15.484 16.900 1.00 97.62 182 TYR A CA 1
ATOM 1495 C C . TYR A 1 182 ? -5.316 -15.081 15.471 1.00 97.62 182 TYR A C 1
ATOM 1497 O O . TYR A 1 182 ? -5.242 -13.885 15.177 1.00 97.62 182 TYR A O 1
ATOM 1505 N N . TYR A 1 183 ? -5.099 -16.058 14.591 1.00 98.12 183 TYR A N 1
ATOM 1506 C CA . TYR A 1 183 ? -4.829 -15.850 13.168 1.00 98.12 183 TYR A CA 1
ATOM 1507 C C . TYR A 1 183 ? -5.776 -16.703 12.326 1.00 98.12 183 TYR A C 1
ATOM 1509 O O . TYR A 1 183 ? -5.908 -17.906 12.544 1.00 98.12 183 TYR A O 1
ATOM 1517 N N . HIS A 1 184 ? -6.420 -16.085 11.340 1.00 98.19 184 HIS A N 1
ATOM 1518 C CA . HIS A 1 184 ? -7.249 -16.788 10.370 1.00 98.19 184 HIS A CA 1
ATOM 1519 C C . HIS A 1 184 ? -7.069 -16.174 8.983 1.00 98.19 184 HIS A C 1
ATOM 1521 O O . HIS A 1 184 ? -7.289 -14.975 8.804 1.00 98.19 184 HIS A O 1
ATOM 1527 N N . ARG A 1 185 ? -6.678 -16.995 8.008 1.00 98.06 185 ARG A N 1
ATOM 1528 C CA . ARG A 1 185 ? -6.534 -16.620 6.600 1.00 98.06 185 ARG A CA 1
ATOM 1529 C C . ARG A 1 185 ? -7.566 -17.376 5.781 1.00 98.06 185 ARG A C 1
ATOM 1531 O O . ARG A 1 185 ? -7.651 -18.595 5.864 1.00 98.06 185 ARG A O 1
ATOM 1538 N N . GLU A 1 186 ? -8.301 -16.658 4.949 1.00 97.81 186 GLU A N 1
ATOM 1539 C CA . GLU A 1 186 ? -9.333 -17.243 4.099 1.00 97.81 186 GLU A CA 1
ATOM 1540 C C . GLU A 1 186 ? -9.417 -16.538 2.746 1.00 97.81 186 GLU A C 1
ATOM 1542 O O . GLU A 1 186 ? -9.021 -15.377 2.605 1.00 97.81 186 GLU A O 1
ATOM 1547 N N . VAL A 1 187 ? -9.936 -17.242 1.737 1.00 98.62 187 VAL A N 1
ATOM 1548 C CA . VAL A 1 187 ? -10.244 -16.632 0.442 1.00 98.62 187 VAL A CA 1
ATOM 1549 C C . VAL A 1 187 ? -11.484 -15.761 0.610 1.00 98.62 187 VAL A C 1
ATOM 1551 O O . VAL A 1 187 ? -12.568 -16.252 0.910 1.00 98.62 187 VAL A O 1
ATOM 1554 N N . LEU A 1 188 ? -11.329 -14.459 0.390 1.00 98.69 188 LEU A N 1
ATOM 1555 C CA . LEU A 1 188 ? -12.426 -13.499 0.409 1.00 98.69 188 LEU A CA 1
ATOM 1556 C C . LEU A 1 188 ? -13.295 -13.635 -0.843 1.00 98.69 188 LEU A C 1
ATOM 1558 O O . LEU A 1 188 ? -14.514 -13.761 -0.755 1.00 98.69 188 LEU A O 1
ATOM 1562 N N . CYS A 1 189 ? -12.656 -13.600 -2.009 1.00 98.69 189 CYS A N 1
ATOM 1563 C CA . CYS A 1 189 ? -13.279 -13.748 -3.319 1.00 98.69 189 CYS A CA 1
ATOM 1564 C C . CYS A 1 189 ? -12.216 -14.126 -4.364 1.00 98.69 189 CYS A C 1
ATOM 1566 O O . CYS A 1 189 ? -11.013 -14.123 -4.083 1.00 98.69 189 CYS A O 1
ATOM 1568 N N . TYR A 1 190 ? -12.660 -14.403 -5.588 1.00 98.69 190 TYR A N 1
ATOM 1569 C CA . TYR A 1 190 ? -11.782 -14.530 -6.749 1.00 98.69 190 TYR A CA 1
ATOM 1570 C C . TYR A 1 190 ? -11.886 -13.290 -7.632 1.00 98.69 190 TYR A C 1
ATOM 1572 O O . TYR A 1 190 ? -12.960 -12.709 -7.770 1.00 98.69 190 TYR A O 1
ATOM 1580 N N . THR A 1 191 ? -10.769 -12.887 -8.227 1.00 98.44 191 THR A N 1
ATOM 1581 C CA . THR A 1 191 ? -10.731 -11.838 -9.250 1.00 98.44 191 THR A CA 1
ATOM 1582 C C . THR A 1 191 ? -11.239 -12.331 -10.609 1.00 98.44 191 THR A C 1
ATOM 1584 O O . THR A 1 191 ? -11.612 -13.498 -10.763 1.00 98.44 191 THR A O 1
ATOM 1587 N N . LEU A 1 192 ? -11.235 -11.442 -11.609 1.00 98.12 192 LEU A N 1
ATOM 1588 C CA . LEU A 1 192 ? -11.672 -11.730 -12.977 1.00 98.12 192 LEU A CA 1
ATOM 1589 C C . LEU A 1 192 ? -10.853 -12.857 -13.624 1.00 98.12 192 LEU A C 1
ATOM 1591 O O . LEU A 1 192 ? -11.429 -13.753 -14.235 1.00 98.12 192 LEU A O 1
ATOM 1595 N N . ASP A 1 193 ? -9.536 -12.885 -13.409 1.00 97.75 193 ASP A N 1
ATOM 1596 C CA . ASP A 1 193 ? -8.671 -13.986 -13.858 1.00 97.75 193 ASP A CA 1
ATOM 1597 C C . ASP A 1 193 ? -8.552 -15.112 -12.808 1.00 97.75 193 ASP A C 1
ATOM 1599 O O . ASP A 1 193 ? -7.611 -15.906 -12.837 1.00 97.75 193 ASP A O 1
ATOM 1603 N N . ARG A 1 194 ? -9.490 -15.198 -11.858 1.00 97.88 194 ARG A N 1
ATOM 1604 C CA . ARG A 1 194 ? -9.586 -16.284 -10.868 1.00 97.88 194 ARG A CA 1
ATOM 1605 C C . ARG A 1 194 ? -8.418 -16.374 -9.875 1.00 97.88 194 ARG A C 1
ATOM 1607 O O . ARG A 1 194 ? -8.193 -17.436 -9.295 1.00 97.88 194 ARG A O 1
ATOM 1614 N N . ARG A 1 195 ? -7.713 -15.273 -9.593 1.00 98.31 195 ARG A N 1
ATOM 1615 C CA . ARG A 1 195 ? -6.740 -15.217 -8.485 1.00 98.31 195 ARG A CA 1
ATOM 1616 C C . ARG A 1 195 ? -7.459 -15.012 -7.158 1.00 98.31 195 ARG A C 1
ATOM 1618 O O . ARG A 1 195 ? -8.429 -14.259 -7.078 1.00 98.31 195 ARG A O 1
ATOM 1625 N N . ARG A 1 196 ? -6.986 -15.682 -6.103 1.00 98.25 196 ARG A N 1
ATOM 1626 C CA . ARG A 1 196 ? -7.539 -15.512 -4.751 1.00 98.25 196 ARG A CA 1
ATOM 1627 C C . ARG A 1 196 ? -7.192 -14.127 -4.212 1.00 98.25 196 ARG A C 1
ATOM 1629 O O . ARG A 1 196 ? -6.031 -13.713 -4.259 1.00 98.25 196 ARG A O 1
ATOM 1636 N N . VAL A 1 197 ? -8.197 -13.454 -3.670 1.00 98.88 197 VAL A N 1
ATOM 1637 C CA . VAL A 1 197 ? -8.045 -12.286 -2.802 1.00 98.88 197 VAL A CA 1
ATOM 1638 C C . VAL A 1 197 ? -8.167 -12.792 -1.373 1.00 98.88 197 VAL A C 1
ATOM 1640 O O . VAL A 1 197 ? -9.180 -13.395 -1.027 1.00 98.88 197 VAL A O 1
ATOM 1643 N N . ASP A 1 198 ? -7.138 -12.588 -0.557 1.00 98.69 198 ASP A N 1
ATOM 1644 C CA . ASP A 1 198 ? -7.118 -13.074 0.824 1.00 98.69 198 ASP A CA 1
ATOM 1645 C C . ASP A 1 198 ? -7.706 -12.048 1.796 1.00 98.69 198 ASP A C 1
ATOM 1647 O O . ASP A 1 198 ? -7.404 -10.856 1.709 1.00 98.69 198 ASP A O 1
ATOM 1651 N N . LEU A 1 199 ? -8.495 -12.533 2.756 1.00 98.88 199 LEU A N 1
ATOM 1652 C CA . LEU A 1 199 ? -8.807 -11.826 3.993 1.00 98.88 199 LEU A CA 1
ATOM 1653 C C . LEU A 1 199 ? -8.023 -12.473 5.135 1.00 98.88 199 LEU A C 1
ATOM 1655 O O . LEU A 1 199 ? -8.079 -13.686 5.340 1.00 98.88 199 LEU A O 1
ATOM 1659 N N . ILE A 1 200 ? -7.323 -11.646 5.905 1.00 98.81 200 ILE A N 1
ATOM 1660 C CA . ILE A 1 200 ? -6.607 -12.064 7.108 1.00 98.81 200 ILE A CA 1
ATOM 1661 C C . ILE A 1 200 ? -7.296 -11.428 8.313 1.00 98.81 200 ILE A C 1
ATOM 1663 O O . ILE A 1 200 ? -7.499 -10.213 8.351 1.00 98.81 200 ILE A O 1
ATOM 1667 N N . THR A 1 201 ? -7.647 -12.250 9.299 1.00 98.88 201 THR A N 1
ATOM 1668 C CA . THR A 1 201 ? -8.152 -11.818 10.604 1.00 98.88 201 THR A CA 1
ATOM 1669 C C . THR A 1 201 ? -7.079 -12.055 11.662 1.00 98.88 201 THR A C 1
ATOM 1671 O O . THR A 1 201 ? -6.645 -13.193 11.839 1.00 98.88 201 THR A O 1
ATOM 1674 N N . ILE A 1 202 ? -6.665 -10.998 12.369 1.00 98.88 202 ILE A N 1
ATOM 1675 C CA . ILE A 1 202 ? -5.714 -11.088 13.491 1.00 98.88 202 ILE A CA 1
ATOM 1676 C C . ILE A 1 202 ? -6.317 -10.436 14.737 1.00 98.88 202 ILE A C 1
ATOM 1678 O O . ILE A 1 202 ? -6.833 -9.322 14.665 1.00 98.88 202 ILE A O 1
ATOM 1682 N N . SER A 1 203 ? -6.247 -11.105 15.887 1.00 98.69 203 SER A N 1
ATOM 1683 C CA . SER A 1 203 ? -6.613 -10.544 17.198 1.00 98.69 203 SER A CA 1
ATOM 1684 C C . SER A 1 203 ? -5.954 -11.351 18.323 1.00 98.69 203 SER A C 1
ATOM 1686 O O . SER A 1 203 ? -5.065 -12.162 18.070 1.00 98.69 203 SER A O 1
ATOM 1688 N N . SER A 1 204 ? -6.362 -11.117 19.567 1.00 97.44 204 SER A N 1
ATOM 1689 C CA . SER A 1 204 ? -6.120 -12.022 20.691 1.00 97.44 204 SER A CA 1
ATOM 1690 C C . SER A 1 204 ? -7.408 -12.736 21.079 1.00 97.44 204 SER A C 1
ATOM 1692 O O . SER A 1 204 ? -8.494 -12.322 20.669 1.00 97.44 204 SER A O 1
ATOM 1694 N N . HIS A 1 205 ? -7.308 -13.757 21.924 1.00 97.25 205 HIS A N 1
ATOM 1695 C CA . HIS A 1 205 ? -8.460 -14.524 22.406 1.00 97.25 205 HIS A CA 1
ATOM 1696 C C . HIS A 1 205 ? -9.314 -13.785 23.452 1.00 97.25 205 HIS A C 1
ATOM 1698 O O . HIS A 1 205 ? -10.331 -14.306 23.899 1.00 97.25 205 HIS A O 1
ATOM 1704 N N . HIS A 1 206 ? -8.954 -12.556 23.830 1.00 97.94 206 HIS A N 1
ATOM 1705 C CA . HIS A 1 206 ? -9.848 -11.695 24.607 1.00 97.94 206 HIS A CA 1
ATOM 1706 C C . HIS A 1 206 ? -11.150 -11.451 23.831 1.00 97.94 206 HIS A C 1
ATOM 1708 O O . HIS A 1 206 ? -11.087 -11.252 22.620 1.00 97.94 206 HIS A O 1
ATOM 1714 N N . ASN A 1 207 ? -12.301 -11.436 24.508 1.00 97.81 207 ASN A N 1
ATOM 1715 C CA . ASN A 1 207 ? -13.629 -11.159 23.932 1.00 97.81 207 ASN A CA 1
ATOM 1716 C C . ASN A 1 207 ? -13.968 -11.955 22.654 1.00 97.81 207 ASN A C 1
ATOM 1718 O O . ASN A 1 207 ? -14.758 -11.497 21.829 1.00 97.81 207 ASN A O 1
ATOM 1722 N N . ILE A 1 208 ? -13.354 -13.121 22.450 1.00 97.94 208 ILE A N 1
ATOM 1723 C CA . ILE A 1 208 ? -13.731 -14.034 21.371 1.00 97.94 208 ILE A CA 1
ATOM 1724 C C . ILE A 1 208 ? -15.043 -14.728 21.742 1.00 97.94 208 ILE A C 1
ATOM 1726 O O . ILE A 1 208 ? -15.260 -15.086 22.899 1.00 97.94 208 ILE A O 1
ATOM 1730 N N . THR A 1 209 ? -15.920 -14.920 20.765 1.00 97.69 209 THR A N 1
ATOM 1731 C CA . THR A 1 209 ? -17.182 -15.648 20.949 1.00 97.69 209 THR A CA 1
ATOM 1732 C C . THR A 1 209 ? -17.079 -17.052 20.353 1.00 97.69 209 THR A C 1
ATOM 1734 O O . THR A 1 209 ? -16.196 -17.336 19.542 1.00 97.69 209 THR A O 1
ATOM 1737 N N . ASN A 1 210 ? -18.025 -17.926 20.698 1.00 96.94 210 ASN A N 1
ATOM 1738 C CA . ASN A 1 210 ? -18.140 -19.248 20.074 1.00 96.94 210 ASN A CA 1
ATOM 1739 C C . ASN A 1 210 ? -18.790 -19.195 18.676 1.00 96.94 210 ASN A C 1
ATOM 1741 O O . ASN A 1 210 ? -18.858 -20.214 17.988 1.00 96.94 210 ASN A O 1
ATOM 1745 N N . GLU A 1 211 ? -19.262 -18.023 18.240 1.00 97.88 211 GLU A N 1
ATOM 1746 C CA . GLU A 1 211 ? -19.906 -17.836 16.944 1.00 97.88 211 GLU A CA 1
ATOM 1747 C C . GLU A 1 211 ? -18.897 -17.586 15.822 1.00 97.88 211 GLU A C 1
ATOM 1749 O O . GLU A 1 211 ? -17.863 -16.937 15.997 1.00 97.88 211 GLU A O 1
ATOM 1754 N N . ARG A 1 212 ? -19.233 -18.064 14.623 1.00 97.75 212 ARG A N 1
ATOM 1755 C CA . ARG A 1 212 ? -18.487 -17.787 13.391 1.00 97.75 212 ARG A CA 1
ATOM 1756 C C . ARG A 1 212 ? -19.052 -16.565 12.677 1.00 97.75 212 ARG A C 1
ATOM 1758 O O . ARG A 1 212 ? -20.246 -16.287 12.752 1.00 97.75 212 ARG A O 1
ATOM 1765 N N . GLU A 1 213 ? -18.195 -15.862 11.950 1.00 97.88 213 GLU A N 1
ATOM 1766 C CA . GLU A 1 213 ? -18.608 -14.799 11.034 1.00 97.88 213 GLU A CA 1
ATOM 1767 C C . GLU A 1 213 ? -19.528 -15.371 9.933 1.00 97.88 213 GLU A C 1
ATOM 1769 O O . GLU A 1 213 ? -19.289 -16.484 9.449 1.00 97.88 213 GLU A O 1
ATOM 1774 N N . PRO A 1 214 ? -20.568 -14.636 9.506 1.00 96.62 214 PRO A N 1
ATOM 1775 C CA . PRO A 1 214 ? -21.508 -15.100 8.490 1.00 96.62 214 PRO A CA 1
ATOM 1776 C C . PRO A 1 214 ? -20.858 -15.130 7.106 1.00 96.62 214 PRO A C 1
ATOM 1778 O O . PRO A 1 214 ? -20.028 -14.279 6.781 1.00 96.62 214 PRO A O 1
ATOM 1781 N N . ARG A 1 215 ? -21.251 -16.086 6.259 1.00 96.12 215 ARG A N 1
ATOM 1782 C CA . ARG A 1 215 ? -20.902 -16.081 4.829 1.00 96.12 215 ARG A CA 1
ATOM 1783 C C . ARG A 1 215 ? -21.905 -15.243 4.054 1.00 96.12 215 ARG A C 1
ATOM 1785 O O . ARG A 1 215 ? -23.102 -15.474 4.169 1.00 96.12 215 ARG A O 1
ATOM 1792 N N . PHE A 1 216 ? -21.401 -14.325 3.241 1.00 94.62 216 PHE A N 1
ATOM 1793 C CA . PHE A 1 216 ? -22.224 -13.488 2.374 1.00 94.62 216 PHE A CA 1
ATOM 1794 C C . PHE A 1 216 ? -22.282 -14.059 0.964 1.00 94.62 216 PHE A C 1
ATOM 1796 O O . PHE A 1 216 ? -21.356 -14.738 0.516 1.00 94.62 216 PHE A O 1
ATOM 1803 N N . GLN A 1 217 ? -23.341 -13.716 0.236 1.00 92.19 217 GLN A N 1
ATOM 1804 C CA . GLN A 1 217 ? -23.437 -14.029 -1.182 1.00 92.19 217 GLN A CA 1
ATOM 1805 C C . GLN A 1 217 ? -22.213 -13.479 -1.938 1.00 92.19 217 GLN A C 1
ATOM 1807 O O . GLN A 1 217 ? -21.774 -12.351 -1.704 1.00 92.19 217 GLN A O 1
ATOM 1812 N N . HIS A 1 218 ? -21.666 -14.295 -2.844 1.00 93.94 218 HIS A N 1
ATOM 1813 C CA . HIS A 1 218 ? -20.458 -14.030 -3.643 1.00 93.94 218 HIS A CA 1
ATOM 1814 C C . HIS A 1 218 ? -19.125 -13.983 -2.880 1.00 93.94 218 HIS A C 1
ATOM 1816 O O . HIS A 1 218 ? -18.081 -13.874 -3.524 1.00 93.94 218 HIS A O 1
ATOM 1822 N N . LEU A 1 219 ? -19.125 -14.102 -1.550 1.00 97.50 219 LEU A N 1
ATOM 1823 C CA . LEU A 1 219 ? -17.914 -14.053 -0.731 1.00 97.50 219 LEU A CA 1
ATOM 1824 C C . LEU A 1 219 ? -17.662 -15.386 -0.026 1.00 97.50 219 LEU A C 1
ATOM 1826 O O . LEU A 1 219 ? -18.583 -16.148 0.254 1.00 97.50 219 LEU A O 1
ATOM 1830 N N . PHE A 1 220 ? -16.398 -15.637 0.311 1.00 98.06 220 PHE A N 1
ATOM 1831 C CA . PHE A 1 220 ? -15.954 -16.816 1.062 1.00 98.06 220 PHE A CA 1
ATOM 1832 C C . PHE A 1 220 ? -16.327 -18.144 0.386 1.00 98.06 220 PHE A C 1
ATOM 1834 O O . PHE A 1 220 ? -17.050 -18.952 0.983 1.00 98.06 220 PHE A O 1
ATOM 1841 N N . PRO A 1 221 ? -15.834 -18.369 -0.850 1.00 97.12 221 PRO A N 1
ATOM 1842 C CA . PRO A 1 221 ? -16.238 -19.487 -1.706 1.00 97.12 221 PRO A CA 1
ATOM 1843 C C . PRO A 1 221 ? -15.884 -20.867 -1.133 1.00 97.12 221 PRO A C 1
ATOM 1845 O O . PRO A 1 221 ? -16.527 -21.855 -1.483 1.00 97.12 221 PRO A O 1
ATOM 1848 N N . ASP A 1 222 ? -14.902 -20.945 -0.233 1.00 95.88 222 ASP A N 1
ATOM 1849 C CA . ASP A 1 222 ? -14.480 -22.194 0.399 1.00 95.88 222 ASP A CA 1
ATOM 1850 C C . ASP A 1 222 ? -15.461 -22.599 1.514 1.00 95.88 222 ASP A C 1
ATOM 1852 O O . ASP A 1 222 ? -15.241 -22.355 2.704 1.00 95.88 222 ASP A O 1
ATOM 1856 N N . VAL A 1 223 ? -16.577 -23.225 1.128 1.00 94.12 223 VAL A N 1
ATOM 1857 C CA . VAL A 1 223 ? -17.664 -23.615 2.049 1.00 94.12 223 VAL A CA 1
ATOM 1858 C C . VAL A 1 223 ? -17.224 -24.608 3.129 1.00 94.12 223 VAL A C 1
ATOM 1860 O O . VAL A 1 223 ? -17.767 -24.588 4.232 1.00 94.12 223 VAL A O 1
ATOM 1863 N N . MET A 1 224 ? -16.203 -25.419 2.837 1.00 95.12 224 MET A N 1
ATOM 1864 C CA . MET A 1 224 ? -15.672 -26.445 3.741 1.00 95.12 224 MET A CA 1
ATOM 1865 C C . MET A 1 224 ? -14.767 -25.885 4.846 1.00 95.12 224 MET A C 1
ATOM 1867 O O . MET A 1 224 ? -14.548 -26.562 5.846 1.00 95.12 224 MET A O 1
ATOM 1871 N N . ILE A 1 225 ? -14.229 -24.671 4.687 1.00 93.31 225 ILE A N 1
ATOM 1872 C CA . ILE A 1 225 ? -13.287 -24.070 5.643 1.00 93.31 225 ILE A CA 1
ATOM 1873 C C . ILE A 1 225 ? -14.058 -23.117 6.550 1.00 93.31 225 ILE A C 1
ATOM 1875 O O . ILE A 1 225 ? -14.476 -22.078 6.048 1.00 93.31 225 ILE A O 1
ATOM 1879 N N . PRO A 1 226 ? -14.258 -23.393 7.853 1.00 96.38 226 PRO A N 1
ATOM 1880 C CA . PRO A 1 226 ? -15.005 -22.502 8.741 1.00 96.38 226 PRO A CA 1
ATOM 1881 C C . PRO A 1 226 ? -14.477 -21.065 8.705 1.00 96.38 226 PRO A C 1
ATOM 1883 O O . PRO A 1 226 ? -13.268 -20.856 8.682 1.00 96.38 226 PRO A O 1
ATOM 1886 N N . ARG A 1 227 ? -15.386 -20.086 8.744 1.00 97.81 227 ARG A N 1
ATOM 1887 C CA . ARG A 1 227 ? -15.044 -18.658 8.833 1.00 97.81 227 ARG A CA 1
ATOM 1888 C C . ARG A 1 227 ? -14.305 -18.331 10.137 1.00 97.81 227 ARG A C 1
ATOM 1890 O O . ARG A 1 227 ? -14.329 -19.111 11.095 1.00 97.81 227 ARG A O 1
ATOM 1897 N N . ALA A 1 228 ? -13.721 -17.136 10.217 1.00 98.25 228 ALA A N 1
ATOM 1898 C CA . ALA A 1 228 ? -13.186 -16.611 11.473 1.00 98.25 228 ALA A CA 1
ATOM 1899 C C . ALA A 1 228 ? -14.251 -16.592 12.594 1.00 98.25 228 ALA A C 1
ATOM 1901 O O . ALA A 1 228 ? -15.449 -16.495 12.327 1.00 98.25 228 ALA A O 1
ATOM 1902 N N . PHE A 1 229 ? -13.826 -16.688 13.857 1.00 98.56 229 PHE A N 1
ATOM 1903 C CA . PHE A 1 229 ? -14.710 -16.419 14.997 1.00 98.56 229 PHE A CA 1
ATOM 1904 C C . PHE A 1 229 ? -15.085 -14.931 15.049 1.00 98.56 229 PHE A C 1
ATOM 1906 O O . PHE A 1 229 ? -14.309 -14.077 14.610 1.00 98.56 229 PHE A O 1
ATOM 1913 N N . LYS A 1 230 ? -16.253 -14.626 15.618 1.00 98.31 230 LYS A N 1
ATOM 1914 C CA . LYS A 1 230 ? -16.644 -13.258 15.972 1.00 98.31 230 LYS A CA 1
ATOM 1915 C C . LYS A 1 230 ? -16.003 -12.838 17.292 1.00 98.31 230 LYS A C 1
ATOM 1917 O O . LYS A 1 230 ? -15.742 -13.673 18.163 1.00 98.31 230 LYS A O 1
ATOM 1922 N N . PHE A 1 231 ? -15.826 -11.531 17.456 1.00 98.31 231 PHE A N 1
ATOM 1923 C CA . PHE A 1 231 ? -15.293 -10.918 18.667 1.00 98.31 231 PHE A CA 1
ATOM 1924 C C . PHE A 1 231 ? -16.170 -9.747 19.094 1.00 98.31 231 PHE A C 1
ATOM 1926 O O . PHE A 1 231 ? -16.614 -8.976 18.245 1.00 98.31 231 PHE A O 1
ATOM 1933 N N . ASP A 1 232 ? -16.316 -9.559 20.401 1.00 97.31 232 ASP A N 1
ATOM 1934 C CA . ASP A 1 232 ? -16.858 -8.331 20.980 1.00 97.31 232 ASP A CA 1
ATOM 1935 C C . ASP A 1 232 ? -15.737 -7.288 21.141 1.00 97.31 232 ASP A C 1
ATOM 1937 O O . ASP A 1 232 ? -15.195 -7.025 22.222 1.00 97.31 232 ASP A O 1
ATOM 1941 N N . LYS A 1 233 ? -15.277 -6.795 19.987 1.00 97.81 233 LYS A N 1
ATOM 1942 C CA . LYS A 1 233 ? -14.227 -5.782 19.829 1.00 97.81 233 LYS A CA 1
ATOM 1943 C C . LYS A 1 233 ? -14.506 -4.955 18.586 1.00 97.81 233 LYS A C 1
ATOM 1945 O O . LYS A 1 233 ? -15.103 -5.431 17.622 1.00 97.81 233 LYS A O 1
ATOM 1950 N N . LYS A 1 234 ? -13.968 -3.739 18.558 1.00 98.25 234 LYS A N 1
ATOM 1951 C CA . LYS A 1 234 ? -14.008 -2.913 17.351 1.00 98.25 234 LYS A CA 1
ATOM 1952 C C . LYS A 1 234 ? -13.023 -3.413 16.287 1.00 98.25 234 LYS A C 1
ATOM 1954 O O . LYS A 1 234 ? -11.979 -3.997 16.592 1.00 98.25 234 LYS A O 1
ATOM 1959 N N . VAL A 1 235 ? -13.343 -3.139 15.027 1.00 98.88 235 VAL A N 1
ATOM 1960 C CA . VAL A 1 235 ? -12.594 -3.579 13.849 1.00 98.88 235 VAL A CA 1
ATOM 1961 C C . VAL A 1 235 ? -11.697 -2.468 13.315 1.00 98.88 235 VAL A C 1
ATOM 1963 O O . VAL A 1 235 ? -12.144 -1.348 13.068 1.00 98.88 235 VAL A O 1
ATOM 1966 N N . VAL A 1 236 ? -10.435 -2.808 13.066 1.00 98.94 236 VAL A N 1
ATOM 1967 C CA . VAL A 1 236 ? -9.516 -2.021 12.240 1.00 98.94 236 VAL A CA 1
ATOM 1968 C C . VAL A 1 236 ? -9.419 -2.700 10.877 1.00 98.94 236 VAL A C 1
ATOM 1970 O O . VAL A 1 236 ? -8.948 -3.834 10.775 1.00 98.94 236 VAL A O 1
ATOM 1973 N N . PHE A 1 237 ? -9.877 -2.014 9.832 1.00 98.94 237 PHE A N 1
ATOM 1974 C CA . PHE A 1 237 ? -9.897 -2.528 8.468 1.00 98.94 237 PHE A CA 1
ATOM 1975 C C . PHE A 1 237 ? -8.742 -1.940 7.654 1.00 98.94 237 PHE A C 1
ATOM 1977 O O . PHE A 1 237 ? -8.604 -0.721 7.544 1.00 98.94 237 PHE A O 1
ATOM 1984 N N . LEU A 1 238 ? -7.913 -2.802 7.071 1.00 98.94 238 LEU A N 1
ATOM 1985 C CA . LEU A 1 238 ? -6.715 -2.411 6.330 1.00 98.94 238 LEU A CA 1
ATOM 1986 C C . LEU A 1 238 ? -6.755 -3.003 4.920 1.00 98.94 238 LEU A C 1
ATOM 1988 O O . LEU A 1 238 ? -6.999 -4.198 4.754 1.00 98.94 238 LEU A O 1
ATOM 1992 N N . SER A 1 239 ? -6.469 -2.193 3.903 1.00 98.94 239 SER A N 1
ATOM 1993 C CA . SER A 1 239 ? -6.315 -2.661 2.523 1.00 98.94 239 SER A CA 1
ATOM 1994 C C . SER A 1 239 ? -5.055 -2.116 1.860 1.00 98.94 239 SER A C 1
ATOM 1996 O O . SER A 1 239 ? -4.511 -1.093 2.270 1.00 98.94 239 SER A O 1
ATOM 1998 N N . ALA A 1 240 ? -4.558 -2.818 0.843 1.00 98.88 240 ALA A N 1
ATOM 1999 C CA . ALA A 1 240 ? -3.421 -2.374 0.042 1.00 98.88 240 ALA A CA 1
ATOM 2000 C C . ALA A 1 240 ? -3.517 -2.851 -1.414 1.00 98.88 240 ALA A C 1
ATOM 2002 O O . ALA A 1 240 ? -4.304 -3.739 -1.758 1.00 98.88 240 ALA A O 1
ATOM 2003 N N . ARG A 1 241 ? -2.666 -2.271 -2.273 1.00 98.38 241 ARG A N 1
ATOM 2004 C CA . ARG A 1 241 ? -2.467 -2.676 -3.679 1.00 98.38 241 ARG A CA 1
ATOM 2005 C C . ARG A 1 241 ? -3.758 -2.752 -4.496 1.00 98.38 241 ARG A C 1
ATOM 2007 O O . ARG A 1 241 ? -3.956 -3.681 -5.278 1.00 98.38 241 ARG A O 1
ATOM 2014 N N . VAL A 1 242 ? -4.626 -1.753 -4.352 1.00 98.69 242 VAL A N 1
ATOM 2015 C CA . VAL A 1 242 ? -5.700 -1.522 -5.333 1.00 98.69 242 VAL A CA 1
ATOM 2016 C C . VAL A 1 242 ? -5.123 -1.079 -6.682 1.00 98.69 242 VAL A C 1
ATOM 2018 O O . VAL A 1 242 ? -5.607 -1.497 -7.734 1.00 98.69 242 VAL A O 1
ATOM 2021 N N . HIS A 1 243 ? -4.024 -0.317 -6.656 1.00 98.50 243 HIS A N 1
ATOM 2022 C CA . HIS A 1 243 ? -3.201 -0.055 -7.832 1.00 98.50 243 HIS A CA 1
ATOM 2023 C C . HIS A 1 243 ? -2.001 -1.011 -7.865 1.00 98.50 243 HIS A C 1
ATOM 2025 O O . HIS A 1 243 ? -1.219 -1.058 -6.908 1.00 98.50 243 HIS A O 1
ATOM 2031 N N . PRO A 1 244 ? -1.814 -1.753 -8.964 1.00 98.44 244 PRO A N 1
ATOM 2032 C CA . PRO A 1 244 ? -0.780 -2.773 -9.064 1.00 98.44 244 PRO A CA 1
ATOM 2033 C C . PRO A 1 244 ? 0.660 -2.295 -8.850 1.00 98.44 244 PRO A C 1
ATOM 2035 O O . PRO A 1 244 ? 1.406 -2.945 -8.120 1.00 98.44 244 PRO A O 1
ATOM 2038 N N . GLY A 1 245 ? 1.051 -1.160 -9.434 1.00 97.69 245 GLY A N 1
ATOM 2039 C CA . GLY A 1 245 ? 2.432 -0.662 -9.419 1.00 97.69 245 GLY A CA 1
ATOM 2040 C C . GLY A 1 245 ? 2.869 -0.034 -8.092 1.00 97.69 245 GLY A C 1
ATOM 2041 O O . GLY A 1 245 ? 4.041 0.295 -7.916 1.00 97.69 245 GLY A O 1
ATOM 2042 N N . GLU A 1 246 ? 1.944 0.122 -7.144 1.00 98.44 246 GLU A N 1
ATOM 2043 C CA . GLU A 1 246 ? 2.147 0.814 -5.871 1.00 98.44 246 GLU A CA 1
ATOM 2044 C C . GLU A 1 246 ? 2.719 -0.107 -4.784 1.00 98.44 246 GLU A C 1
ATOM 2046 O O . GLU A 1 246 ? 2.178 -0.227 -3.685 1.00 98.44 246 GLU A O 1
ATOM 2051 N N . THR A 1 247 ? 3.862 -0.739 -5.076 1.00 98.38 247 THR A N 1
ATOM 2052 C CA . THR A 1 247 ? 4.527 -1.710 -4.185 1.00 98.38 247 THR A CA 1
ATOM 2053 C C . THR A 1 247 ? 4.913 -1.200 -2.787 1.00 98.38 247 THR A C 1
ATOM 2055 O O . THR A 1 247 ? 4.889 -2.031 -1.878 1.00 98.38 247 THR A O 1
ATOM 2058 N N . PRO A 1 248 ? 5.185 0.105 -2.524 1.00 98.62 248 PRO A N 1
ATOM 2059 C CA . PRO A 1 248 ? 5.382 0.593 -1.156 1.00 98.62 248 PRO A CA 1
ATOM 2060 C C . PRO A 1 248 ? 4.259 0.182 -0.197 1.00 98.62 248 PRO A C 1
ATOM 2062 O O . PRO A 1 248 ? 4.529 -0.162 0.951 1.00 98.62 248 PRO A O 1
ATOM 2065 N N . SER A 1 249 ? 3.014 0.132 -0.686 1.00 98.38 249 SER A N 1
ATOM 2066 C CA . SER A 1 249 ? 1.856 -0.285 0.110 1.00 98.38 249 SER A CA 1
ATOM 2067 C C . SER A 1 249 ? 1.955 -1.724 0.630 1.00 98.38 249 SER A C 1
ATOM 2069 O O . SER A 1 249 ? 1.523 -1.991 1.749 1.00 98.38 249 SER A O 1
ATOM 2071 N N . SER A 1 250 ? 2.572 -2.641 -0.127 1.00 98.75 250 SER A N 1
ATOM 2072 C CA . SER A 1 250 ? 2.789 -4.025 0.315 1.00 98.75 250 SER A CA 1
ATOM 2073 C C . SER A 1 250 ? 3.793 -4.106 1.454 1.00 98.75 250 SER A C 1
ATOM 2075 O O . SER A 1 250 ? 3.548 -4.808 2.426 1.00 98.75 250 SER A O 1
ATOM 2077 N N . PHE A 1 251 ? 4.890 -3.353 1.384 1.00 98.81 251 PHE A N 1
ATOM 2078 C CA . PHE A 1 251 ? 5.892 -3.352 2.450 1.00 98.81 251 PHE A CA 1
ATOM 2079 C C . PHE A 1 251 ? 5.366 -2.689 3.728 1.00 98.81 251 PHE A C 1
ATOM 2081 O O . PHE A 1 251 ? 5.579 -3.203 4.822 1.00 98.81 251 PHE A O 1
ATOM 2088 N N . VAL A 1 252 ? 4.577 -1.616 3.605 1.00 98.88 252 VAL A N 1
ATOM 2089 C CA . VAL A 1 252 ? 3.829 -1.064 4.746 1.00 98.88 252 VAL A CA 1
ATOM 2090 C C . VAL A 1 252 ? 2.935 -2.134 5.378 1.00 98.88 252 VAL A C 1
ATOM 2092 O O . VAL A 1 252 ? 2.975 -2.331 6.594 1.00 98.88 252 VAL A O 1
ATOM 2095 N N . MET A 1 253 ? 2.167 -2.858 4.559 1.00 98.81 253 MET A N 1
ATOM 2096 C CA . MET A 1 253 ? 1.283 -3.924 5.033 1.00 98.81 253 MET A CA 1
ATOM 2097 C C . MET A 1 253 ? 2.057 -5.066 5.710 1.00 98.81 253 MET A C 1
ATOM 2099 O O . MET A 1 253 ? 1.630 -5.560 6.754 1.00 98.81 253 MET A O 1
ATOM 2103 N N . ASN A 1 254 ? 3.228 -5.442 5.186 1.00 98.62 254 ASN A N 1
ATOM 2104 C CA . ASN A 1 254 ? 4.101 -6.434 5.815 1.00 98.62 254 ASN A CA 1
ATOM 2105 C C . ASN A 1 254 ? 4.543 -5.993 7.210 1.00 98.62 254 ASN A C 1
ATOM 2107 O O . ASN A 1 254 ? 4.523 -6.805 8.133 1.00 98.62 254 ASN A O 1
ATOM 2111 N N . GLY A 1 255 ? 4.897 -4.717 7.389 1.00 98.56 255 GLY A N 1
ATOM 2112 C CA . GLY A 1 255 ? 5.261 -4.163 8.694 1.00 98.56 255 GLY A CA 1
ATOM 2113 C C . GLY A 1 255 ? 4.113 -4.228 9.702 1.00 98.56 255 GLY A C 1
ATOM 2114 O O . GLY A 1 255 ? 4.321 -4.635 10.847 1.00 98.56 255 GLY A O 1
ATOM 2115 N N . MET A 1 256 ? 2.894 -3.902 9.256 1.00 98.81 256 MET A N 1
ATOM 2116 C CA . MET A 1 256 ? 1.674 -4.003 10.067 1.00 98.81 256 MET A CA 1
ATOM 2117 C C . MET A 1 256 ? 1.403 -5.452 10.496 1.00 98.81 256 MET A C 1
ATOM 2119 O O . MET A 1 256 ? 1.284 -5.727 11.690 1.00 98.81 256 MET A O 1
ATOM 2123 N N . ILE A 1 257 ? 1.367 -6.391 9.542 1.00 98.81 257 ILE A N 1
ATOM 2124 C CA . ILE A 1 257 ? 1.123 -7.818 9.811 1.00 98.81 257 ILE A CA 1
ATOM 2125 C C . ILE A 1 257 ? 2.226 -8.391 10.708 1.00 98.81 257 ILE A C 1
ATOM 2127 O O . ILE A 1 257 ? 1.935 -9.067 11.689 1.00 98.81 257 ILE A O 1
ATOM 2131 N N . SER A 1 258 ? 3.494 -8.085 10.429 1.00 98.00 258 SER A N 1
ATOM 2132 C CA . SER A 1 258 ? 4.627 -8.612 11.199 1.00 98.00 258 SER A CA 1
ATOM 2133 C C . SER A 1 258 ? 4.608 -8.156 12.657 1.00 98.00 258 SER A C 1
ATOM 2135 O O . SER A 1 258 ? 4.940 -8.944 13.540 1.00 98.00 258 SER A O 1
ATOM 2137 N N . LEU A 1 259 ? 4.202 -6.910 12.935 1.00 98.00 259 LEU A N 1
ATOM 2138 C CA . LEU A 1 259 ? 3.986 -6.453 14.309 1.00 98.00 259 LEU A CA 1
ATOM 2139 C C . LEU A 1 259 ? 2.809 -7.185 14.951 1.00 98.00 259 LEU A C 1
ATOM 2141 O O . LEU A 1 259 ? 2.961 -7.730 16.036 1.00 98.00 259 LEU A O 1
ATOM 2145 N N . LEU A 1 260 ? 1.665 -7.271 14.269 1.00 98.50 260 LEU A N 1
ATOM 2146 C CA . LEU A 1 260 ? 0.488 -7.980 14.777 1.00 98.50 260 LEU A CA 1
ATOM 2147 C C . LEU A 1 260 ? 0.730 -9.472 15.031 1.00 98.50 260 LEU A C 1
ATOM 2149 O O . LEU A 1 260 ? 0.019 -10.063 15.837 1.00 98.50 260 LEU A O 1
ATOM 2153 N N . MET A 1 261 ? 1.729 -10.078 14.392 1.00 97.38 261 MET A N 1
ATOM 2154 C CA . MET A 1 261 ? 2.136 -11.471 14.605 1.00 97.38 261 MET A CA 1
ATOM 2155 C C . MET A 1 261 ? 3.296 -11.627 15.602 1.00 97.38 261 MET A C 1
ATOM 2157 O O . MET A 1 261 ? 3.675 -12.751 15.940 1.00 97.38 261 MET A O 1
ATOM 2161 N N . ALA A 1 262 ? 3.868 -10.528 16.105 1.00 93.88 262 ALA A N 1
ATOM 2162 C CA . ALA A 1 262 ? 4.961 -10.572 17.069 1.00 93.88 262 ALA A CA 1
ATOM 2163 C C . ALA A 1 262 ? 4.453 -11.070 18.437 1.00 93.88 262 ALA A C 1
ATOM 2165 O O . ALA A 1 262 ? 3.633 -10.426 19.103 1.00 93.88 262 ALA A O 1
ATOM 2166 N N . LYS A 1 263 ? 4.919 -12.254 18.852 1.00 88.12 263 LYS A N 1
ATOM 2167 C CA . LYS A 1 263 ? 4.634 -12.845 20.170 1.00 88.12 263 LYS A CA 1
ATOM 2168 C C . LYS A 1 263 ? 5.525 -12.177 21.225 1.00 88.12 263 LYS A C 1
ATOM 2170 O O . LYS A 1 263 ? 6.716 -11.972 20.988 1.00 88.12 263 LYS A O 1
ATOM 2175 N N . GLY A 1 264 ? 4.947 -11.811 22.368 1.00 86.69 264 GLY A N 1
ATOM 2176 C CA . GLY A 1 264 ? 5.667 -11.145 23.463 1.00 86.69 264 GLY A CA 1
ATOM 2177 C C . GLY A 1 264 ? 6.093 -9.698 23.181 1.00 86.69 264 GLY A C 1
ATOM 2178 O O . GLY A 1 264 ? 6.870 -9.136 23.949 1.00 86.69 264 GLY A O 1
ATOM 2179 N N . ASP A 1 265 ? 5.629 -9.095 22.084 1.00 92.06 265 ASP A N 1
ATOM 2180 C CA . ASP A 1 265 ? 5.726 -7.650 21.877 1.00 92.06 265 ASP A CA 1
ATOM 2181 C C . ASP A 1 265 ? 4.539 -6.968 22.593 1.00 92.06 265 ASP A C 1
ATOM 2183 O O . ASP A 1 265 ? 3.386 -7.271 22.269 1.00 92.06 265 ASP A O 1
ATOM 2187 N N . PRO A 1 266 ? 4.778 -6.073 23.571 1.00 93.50 266 PRO A N 1
ATOM 2188 C CA . PRO A 1 266 ? 3.705 -5.448 24.346 1.00 93.50 266 PRO A CA 1
ATOM 2189 C C . PRO A 1 266 ? 2.754 -4.588 23.510 1.00 93.50 266 PRO A C 1
ATOM 2191 O O . PRO A 1 266 ? 1.558 -4.552 23.798 1.00 93.50 266 PRO A O 1
ATOM 2194 N N . VAL A 1 267 ? 3.259 -3.916 22.469 1.00 95.25 267 VAL A N 1
ATOM 2195 C CA . VAL A 1 267 ? 2.435 -3.113 21.554 1.00 95.25 267 VAL A CA 1
ATOM 2196 C C . VAL A 1 267 ? 1.541 -4.041 20.739 1.00 95.25 267 VAL A C 1
ATOM 2198 O O . VAL A 1 267 ? 0.335 -3.813 20.656 1.00 95.25 267 VAL A O 1
ATOM 2201 N N . ALA A 1 268 ? 2.096 -5.129 20.200 1.00 96.94 268 ALA A N 1
ATOM 2202 C CA . ALA A 1 268 ? 1.319 -6.127 19.467 1.00 96.94 268 ALA A CA 1
ATOM 2203 C C . ALA A 1 268 ? 0.225 -6.767 20.334 1.00 96.94 268 ALA A C 1
ATOM 2205 O O . ALA A 1 268 ? -0.918 -6.903 19.896 1.00 96.94 268 ALA A O 1
ATOM 2206 N N . THR A 1 269 ? 0.554 -7.137 21.573 1.00 96.50 269 THR A N 1
ATOM 2207 C CA . THR A 1 269 ? -0.409 -7.718 22.518 1.00 96.50 269 THR A CA 1
ATOM 2208 C C . THR A 1 269 ? -1.524 -6.733 22.858 1.00 96.50 269 THR A C 1
ATOM 2210 O O . THR A 1 269 ? -2.696 -7.099 22.765 1.00 96.50 269 THR A O 1
ATOM 2213 N N . ALA A 1 270 ? -1.195 -5.474 23.160 1.00 97.75 270 ALA A N 1
ATOM 2214 C CA . ALA A 1 270 ? -2.198 -4.444 23.423 1.00 97.75 270 ALA A CA 1
ATOM 2215 C C . ALA A 1 270 ? -3.115 -4.215 22.207 1.00 97.75 270 ALA A C 1
ATOM 2217 O O . ALA A 1 270 ? -4.337 -4.207 22.350 1.00 97.75 270 ALA A O 1
ATOM 2218 N N . LEU A 1 271 ? -2.557 -4.124 20.994 1.00 98.62 271 LEU A N 1
ATOM 2219 C CA . LEU A 1 271 ? -3.338 -3.993 19.757 1.00 98.62 271 LEU A CA 1
ATOM 2220 C C . LEU A 1 271 ? -4.351 -5.129 19.598 1.00 98.62 271 LEU A C 1
ATOM 2222 O O . LEU A 1 271 ? -5.540 -4.882 19.402 1.00 98.62 271 LEU A O 1
ATOM 2226 N N . ARG A 1 272 ? -3.882 -6.374 19.721 1.00 98.62 272 ARG A N 1
ATOM 2227 C CA . ARG A 1 272 ? -4.706 -7.584 19.608 1.00 98.62 272 ARG A CA 1
ATOM 2228 C C . ARG A 1 272 ? -5.776 -7.678 20.705 1.00 98.62 272 ARG A C 1
ATOM 2230 O O . ARG A 1 272 ? -6.863 -8.203 20.461 1.00 98.62 272 ARG A O 1
ATOM 2237 N N . LYS A 1 273 ? -5.500 -7.158 21.905 1.00 97.94 273 LYS A N 1
ATOM 2238 C CA . LYS A 1 273 ? -6.458 -7.114 23.018 1.00 97.94 273 LYS A CA 1
ATOM 2239 C C . LYS A 1 273 ? -7.629 -6.173 22.745 1.00 97.94 273 LYS A C 1
ATOM 2241 O O . LYS A 1 273 ? -8.758 -6.536 23.059 1.00 97.94 273 LYS A O 1
ATOM 2246 N N . HIS A 1 274 ? -7.379 -5.018 22.132 1.00 98.50 274 HIS A N 1
ATOM 2247 C CA . HIS A 1 274 ? -8.411 -4.005 21.895 1.00 98.50 274 HIS A CA 1
ATOM 2248 C C . HIS A 1 274 ? -9.159 -4.161 20.567 1.00 98.50 274 HIS A C 1
ATOM 2250 O O . HIS A 1 274 ? -10.323 -3.774 20.483 1.00 98.50 274 HIS A O 1
ATOM 2256 N N . PHE A 1 275 ? -8.521 -4.727 19.540 1.00 98.88 275 PHE A N 1
ATOM 2257 C CA . PHE A 1 275 ? -9.064 -4.710 18.183 1.00 98.88 275 PHE A CA 1
ATOM 2258 C C . PHE A 1 275 ? -9.054 -6.074 17.499 1.00 98.88 275 PHE A C 1
ATOM 2260 O O . PHE A 1 275 ? -8.241 -6.958 17.792 1.00 98.88 275 PHE A O 1
ATOM 2267 N N . VAL A 1 276 ? -9.944 -6.210 16.519 1.00 98.88 276 VAL A N 1
ATOM 2268 C CA . VAL A 1 276 ? -9.829 -7.212 15.458 1.00 98.88 276 VAL A CA 1
ATOM 2269 C C . VAL A 1 276 ? -9.324 -6.529 14.200 1.00 98.88 276 VAL A C 1
ATOM 2271 O O . VAL A 1 276 ? -9.920 -5.568 13.719 1.00 98.88 276 VAL A O 1
ATOM 2274 N N . PHE A 1 277 ? -8.237 -7.044 13.643 1.00 98.94 277 PHE A N 1
ATOM 2275 C CA . PHE A 1 277 ? -7.678 -6.550 12.394 1.00 98.94 277 PHE A CA 1
ATOM 2276 C C . PHE A 1 277 ? -8.224 -7.379 11.241 1.00 98.94 277 PHE A C 1
ATOM 2278 O O . PHE A 1 277 ? -8.046 -8.596 11.227 1.00 98.94 277 PHE A O 1
ATOM 2285 N N . LYS A 1 278 ? -8.885 -6.722 10.287 1.00 98.94 278 LYS A N 1
ATOM 2286 C CA . LYS A 1 278 ? -9.385 -7.320 9.043 1.00 98.94 278 LYS A CA 1
ATOM 2287 C C . LYS A 1 278 ? -8.569 -6.744 7.895 1.00 98.94 278 LYS A C 1
ATOM 2289 O O . LYS A 1 278 ? -8.609 -5.540 7.653 1.00 98.94 278 LYS A O 1
ATOM 2294 N N . ILE A 1 279 ? -7.776 -7.587 7.243 1.00 98.94 279 ILE A N 1
ATOM 2295 C CA . ILE A 1 279 ? -6.705 -7.141 6.350 1.00 98.94 279 ILE A CA 1
ATOM 2296 C C . ILE A 1 279 ? -6.868 -7.771 4.970 1.00 98.94 279 ILE A C 1
ATOM 2298 O O . ILE A 1 279 ? -6.876 -8.996 4.851 1.00 98.94 279 ILE A O 1
ATOM 2302 N N . ILE A 1 280 ? -6.933 -6.932 3.934 1.00 98.94 280 ILE A N 1
ATOM 2303 C CA . ILE A 1 280 ? -6.839 -7.334 2.527 1.00 98.94 280 ILE A CA 1
ATOM 2304 C C . ILE A 1 280 ? -5.487 -6.849 1.984 1.00 98.94 280 ILE A C 1
ATOM 2306 O O . ILE A 1 280 ? -5.356 -5.688 1.584 1.00 98.94 280 ILE A O 1
ATOM 2310 N N . PRO A 1 281 ? -4.447 -7.699 1.962 1.00 98.75 281 PRO A N 1
ATOM 2311 C CA . PRO A 1 281 ? -3.096 -7.262 1.616 1.00 98.75 281 PRO A CA 1
ATOM 2312 C C . PRO A 1 281 ? -2.917 -6.929 0.127 1.00 98.75 281 PRO A C 1
ATOM 2314 O O . PRO A 1 281 ? -1.949 -6.256 -0.234 1.00 98.75 281 PRO A O 1
ATOM 2317 N N . MET A 1 282 ? -3.824 -7.389 -0.742 1.00 98.81 282 MET A N 1
ATOM 2318 C CA . MET A 1 282 ? -3.802 -7.063 -2.165 1.00 98.81 282 MET A CA 1
ATOM 2319 C C . MET A 1 282 ? -5.196 -7.111 -2.786 1.00 98.81 282 MET A C 1
ATOM 2321 O O . MET A 1 282 ? -5.773 -8.181 -2.956 1.00 98.81 282 MET A O 1
ATOM 2325 N N . LEU A 1 283 ? -5.718 -5.939 -3.152 1.00 98.88 283 LEU A N 1
ATOM 2326 C CA . LEU A 1 283 ? -7.027 -5.794 -3.796 1.00 98.88 283 LEU A CA 1
ATOM 2327 C C . LEU A 1 283 ? -7.013 -6.117 -5.298 1.00 98.88 283 LEU A C 1
ATOM 2329 O O . LEU A 1 283 ? -8.053 -6.483 -5.843 1.00 98.88 283 LEU A O 1
ATOM 2333 N N . ASN A 1 284 ? -5.867 -5.982 -5.974 1.00 98.81 284 ASN A N 1
ATOM 2334 C CA . ASN A 1 284 ? -5.756 -6.171 -7.425 1.00 98.81 284 ASN A CA 1
ATOM 2335 C C . ASN A 1 284 ? -4.641 -7.161 -7.824 1.00 98.81 284 ASN A C 1
ATOM 2337 O O . ASN A 1 284 ? -3.671 -6.768 -8.477 1.00 98.81 284 ASN A O 1
ATOM 2341 N N . PRO A 1 285 ? -4.741 -8.447 -7.438 1.00 98.75 285 PRO A N 1
ATOM 2342 C CA . PRO A 1 285 ? -3.718 -9.438 -7.771 1.00 98.75 285 PRO A CA 1
ATOM 2343 C C . PRO A 1 285 ? -3.573 -9.683 -9.278 1.00 98.75 285 PRO A C 1
ATOM 2345 O O . PRO A 1 285 ? -2.471 -9.977 -9.735 1.00 98.75 285 PRO A O 1
ATOM 2348 N N . ASP A 1 286 ? -4.634 -9.512 -10.073 1.00 98.62 286 ASP A N 1
ATOM 2349 C CA . ASP A 1 286 ? -4.551 -9.699 -11.525 1.00 98.62 286 ASP A CA 1
ATOM 2350 C C . ASP A 1 286 ? -3.696 -8.633 -12.202 1.00 98.62 286 ASP A C 1
ATOM 2352 O O . ASP A 1 286 ? -2.798 -8.960 -12.979 1.00 98.62 286 ASP A O 1
ATOM 2356 N N . GLY A 1 287 ? -3.943 -7.358 -11.889 1.00 98.44 287 GLY A N 1
ATOM 2357 C CA . GLY A 1 287 ? -3.134 -6.269 -12.419 1.00 98.44 287 GLY A CA 1
ATOM 2358 C C . GLY A 1 287 ? -1.677 -6.380 -11.9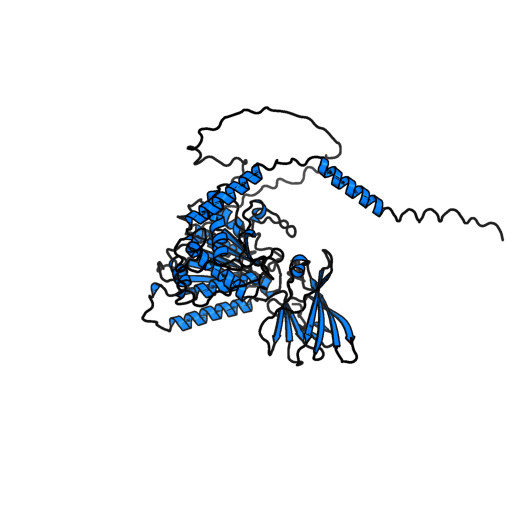63 1.00 98.44 287 GLY A C 1
ATOM 2359 O O . GLY A 1 287 ? -0.773 -6.102 -12.748 1.00 98.44 287 GLY A O 1
ATOM 2360 N N . VAL A 1 288 ? -1.429 -6.839 -10.727 1.00 98.69 288 VAL A N 1
ATOM 2361 C CA . VAL A 1 288 ? -0.065 -7.104 -10.232 1.00 98.69 288 VAL A CA 1
ATOM 2362 C C . VAL A 1 288 ? 0.616 -8.175 -11.067 1.00 98.69 288 VAL A C 1
ATOM 2364 O O . VAL A 1 288 ? 1.712 -7.929 -11.565 1.00 98.69 288 VAL A O 1
ATOM 2367 N N . TYR A 1 289 ? -0.044 -9.318 -11.257 1.00 98.38 289 TYR A N 1
ATOM 2368 C CA . TYR A 1 289 ? 0.514 -10.437 -12.007 1.00 98.38 289 TYR A CA 1
ATOM 2369 C C . TYR A 1 289 ? 0.826 -10.059 -13.458 1.00 98.38 289 TYR A C 1
ATOM 2371 O O . TYR A 1 289 ? 1.877 -10.432 -13.970 1.00 98.38 289 TYR A O 1
ATOM 2379 N N . LYS A 1 290 ? -0.046 -9.273 -14.106 1.00 97.06 290 LYS A N 1
ATOM 2380 C CA . LYS A 1 290 ? 0.139 -8.797 -15.490 1.00 97.06 290 LYS A CA 1
ATOM 2381 C C . LYS A 1 290 ? 1.195 -7.697 -15.648 1.00 97.06 290 LYS A C 1
ATOM 2383 O O . LYS A 1 290 ? 1.457 -7.276 -16.770 1.00 97.06 290 LYS A O 1
ATOM 2388 N N . GLY A 1 291 ? 1.760 -7.189 -14.551 1.00 97.62 291 GLY A N 1
ATOM 2389 C CA . GLY A 1 291 ? 2.691 -6.064 -14.605 1.00 97.62 291 GLY A CA 1
ATOM 2390 C C . GLY A 1 291 ? 2.022 -4.742 -15.005 1.00 97.62 291 GLY A C 1
ATOM 2391 O O . GLY A 1 291 ? 2.682 -3.870 -15.575 1.00 97.62 291 GLY A O 1
ATOM 2392 N N . ASN A 1 292 ? 0.729 -4.574 -14.711 1.00 98.06 292 ASN A N 1
ATOM 2393 C CA . ASN A 1 292 ? 0.057 -3.281 -14.827 1.00 98.06 292 ASN A CA 1
ATOM 2394 C C . ASN A 1 292 ? 0.615 -2.306 -13.772 1.00 98.06 292 ASN A C 1
ATOM 2396 O O . ASN A 1 292 ? 1.218 -2.691 -12.769 1.00 98.06 292 ASN A O 1
ATOM 2400 N N . TYR A 1 293 ? 0.382 -1.013 -13.969 1.00 96.50 293 TYR A N 1
ATOM 2401 C CA . TYR A 1 293 ? 0.713 0.041 -13.019 1.00 96.50 293 TYR A CA 1
ATOM 2402 C C . TYR A 1 293 ? -0.507 0.495 -12.215 1.00 96.50 293 TYR A C 1
ATOM 2404 O O . TYR A 1 293 ? -0.385 0.753 -11.016 1.00 96.50 293 TYR A O 1
ATOM 2412 N N . ARG A 1 294 ? -1.682 0.616 -12.846 1.00 96.62 294 ARG A N 1
ATOM 2413 C CA . ARG A 1 294 ? -2.819 1.341 -12.258 1.00 96.62 294 ARG A CA 1
ATOM 2414 C C . ARG A 1 294 ? -4.127 0.564 -12.244 1.00 96.62 294 ARG A C 1
ATOM 2416 O O . ARG A 1 294 ? -4.907 0.754 -11.316 1.00 96.62 294 ARG A O 1
ATOM 2423 N N . THR A 1 295 ? -4.371 -0.258 -13.254 1.00 97.19 295 THR A N 1
ATOM 2424 C CA . THR A 1 295 ? -5.708 -0.788 -13.550 1.00 97.19 295 THR A CA 1
ATOM 2425 C C . THR A 1 295 ? -5.805 -2.303 -13.392 1.00 97.19 295 THR A C 1
ATOM 2427 O O . THR A 1 295 ? -4.792 -3.009 -13.379 1.00 97.19 295 THR A O 1
ATOM 2430 N N . ASP A 1 296 ? -7.027 -2.801 -13.208 1.00 97.44 296 ASP A N 1
ATOM 2431 C CA . ASP A 1 296 ? -7.343 -4.232 -13.278 1.00 97.44 296 ASP A CA 1
ATOM 2432 C C . ASP A 1 296 ? -7.294 -4.762 -14.726 1.00 97.44 296 ASP A C 1
ATOM 2434 O O . ASP A 1 296 ? -6.792 -4.092 -15.630 1.00 97.44 296 ASP A O 1
ATOM 2438 N N . THR A 1 297 ? -7.814 -5.968 -14.959 1.00 96.50 297 THR A N 1
ATOM 2439 C CA . THR A 1 297 ? -7.783 -6.629 -16.274 1.00 96.50 297 THR A CA 1
ATOM 2440 C C . THR A 1 297 ? -8.725 -6.024 -17.310 1.00 96.50 297 THR A C 1
ATOM 2442 O O . THR A 1 297 ? -8.534 -6.277 -18.499 1.00 96.50 297 THR A O 1
ATOM 2445 N N . LYS A 1 298 ? -9.704 -5.219 -16.880 1.00 96.31 298 LYS A N 1
ATOM 2446 C CA . LYS A 1 298 ? -10.631 -4.480 -17.746 1.00 96.31 298 LYS A CA 1
ATOM 2447 C C . LYS A 1 298 ? -10.235 -3.013 -17.910 1.00 96.31 298 LYS A C 1
ATOM 2449 O O . LYS A 1 298 ? -11.005 -2.209 -18.426 1.00 96.31 298 LYS A O 1
ATOM 2454 N N . GLY A 1 299 ? -9.017 -2.648 -17.506 1.00 95.62 299 GLY A N 1
ATOM 2455 C CA . GLY A 1 299 ? -8.524 -1.276 -17.629 1.00 95.62 299 GLY A CA 1
ATOM 2456 C C . GLY A 1 299 ? -9.191 -0.319 -16.645 1.00 95.62 299 GLY A C 1
ATOM 2457 O O . GLY A 1 299 ? -9.103 0.896 -16.816 1.00 95.62 299 GLY A O 1
ATOM 2458 N N . VAL A 1 300 ? -9.823 -0.846 -15.594 1.00 95.25 300 VAL A N 1
ATOM 2459 C CA . VAL A 1 300 ? -10.588 -0.067 -14.632 1.00 95.25 300 VAL A CA 1
ATOM 2460 C C . VAL A 1 300 ? -9.719 0.332 -13.443 1.00 95.25 300 VAL A C 1
ATOM 2462 O O . VAL A 1 300 ? -8.951 -0.448 -12.871 1.00 95.25 300 VAL A O 1
ATOM 2465 N N . ASN A 1 301 ? -9.845 1.597 -13.050 1.00 96.19 301 ASN A N 1
AT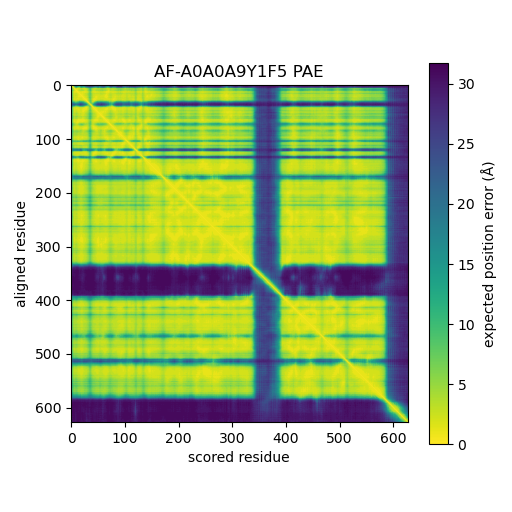OM 2466 C CA . ASN A 1 301 ? -9.261 2.135 -11.831 1.00 96.19 301 ASN A CA 1
ATOM 2467 C C . ASN A 1 301 ? -10.157 1.774 -10.636 1.00 96.19 301 ASN A C 1
ATOM 2469 O O . ASN A 1 301 ? -11.090 2.502 -10.299 1.00 96.19 301 ASN A O 1
ATOM 2473 N N . LEU A 1 302 ? -9.859 0.647 -9.986 1.00 97.38 302 LEU A N 1
ATOM 2474 C CA . LEU A 1 302 ? -10.661 0.091 -8.889 1.00 97.38 302 LEU A CA 1
ATOM 2475 C C . LEU A 1 302 ? -10.888 1.069 -7.719 1.00 97.38 302 LEU A C 1
ATOM 2477 O O . LEU A 1 302 ? -11.948 1.053 -7.095 1.00 97.38 302 LEU A O 1
ATOM 2481 N N . ASN A 1 303 ? -9.964 2.005 -7.468 1.00 96.94 303 ASN A N 1
ATOM 2482 C CA . ASN A 1 303 ? -10.128 3.050 -6.448 1.00 96.94 303 ASN A CA 1
ATOM 2483 C C . ASN A 1 303 ? -11.034 4.219 -6.901 1.00 96.94 303 ASN A C 1
ATOM 2485 O O . ASN A 1 303 ? -10.847 5.372 -6.495 1.00 96.94 303 ASN A O 1
ATOM 2489 N N . ARG A 1 304 ? -11.972 3.956 -7.812 1.00 95.06 304 ARG A N 1
ATOM 2490 C CA . ARG A 1 304 ? -13.072 4.851 -8.204 1.00 95.06 304 ARG A CA 1
ATOM 2491 C C . ARG A 1 304 ? -14.442 4.185 -8.056 1.00 95.06 304 ARG A C 1
ATOM 2493 O O . ARG A 1 304 ? -15.447 4.809 -8.375 1.00 95.06 304 ARG A O 1
ATOM 2500 N N . LEU A 1 305 ? -14.489 2.944 -7.572 1.00 94.44 305 LEU A N 1
ATOM 2501 C CA . LEU A 1 305 ? -15.679 2.096 -7.636 1.00 94.44 305 LEU A CA 1
ATOM 250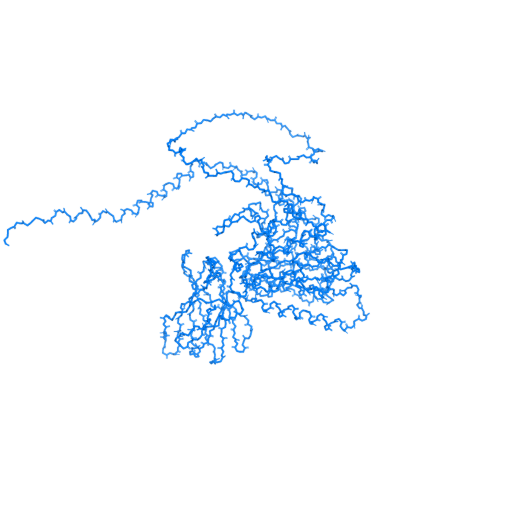2 C C . LEU A 1 305 ? -16.274 1.740 -6.275 1.00 94.44 305 LEU A C 1
ATOM 2504 O O . LEU A 1 305 ? -17.217 0.962 -6.216 1.00 94.44 305 LEU A O 1
ATOM 2508 N N . TYR A 1 306 ? -15.778 2.305 -5.173 1.00 95.50 306 TYR A N 1
ATOM 2509 C CA . TYR A 1 306 ? -16.275 1.950 -3.838 1.00 95.50 306 TYR A CA 1
ATOM 2510 C C . TYR A 1 306 ? -17.699 2.449 -3.546 1.00 95.50 306 TYR A C 1
ATOM 2512 O O . TYR A 1 306 ? -18.284 2.035 -2.552 1.00 95.50 306 TYR A O 1
ATOM 2520 N N . LEU A 1 307 ? -18.279 3.332 -4.364 1.00 91.75 307 LEU A N 1
ATOM 2521 C CA . LEU A 1 307 ? -19.670 3.761 -4.168 1.00 91.75 307 LEU A CA 1
ATOM 2522 C C . LEU A 1 307 ? -20.659 2.663 -4.568 1.00 91.75 307 LEU A C 1
ATOM 2524 O O . LEU A 1 307 ? -21.569 2.362 -3.797 1.00 91.75 307 LEU A O 1
ATOM 2528 N N . ASN A 1 308 ? -20.438 2.051 -5.734 1.00 90.44 308 ASN A N 1
ATOM 2529 C CA . ASN A 1 308 ? -21.311 1.032 -6.313 1.00 90.44 308 ASN A CA 1
ATOM 2530 C C . ASN A 1 308 ? -20.496 -0.039 -7.076 1.00 90.44 308 ASN A C 1
ATOM 2532 O O . ASN A 1 308 ? -20.495 -0.066 -8.311 1.00 90.44 308 ASN A O 1
ATOM 2536 N N . PRO A 1 309 ? -19.712 -0.877 -6.375 1.00 94.62 309 PRO A N 1
ATOM 2537 C CA . PRO A 1 309 ? -18.959 -1.951 -7.008 1.00 94.62 309 PRO A CA 1
ATOM 2538 C C . PRO A 1 309 ? -19.882 -3.115 -7.387 1.00 94.62 309 PRO A C 1
ATOM 2540 O O . PRO A 1 309 ? -20.786 -3.468 -6.638 1.00 94.62 309 PRO A O 1
ATOM 2543 N N . SER A 1 310 ? -19.608 -3.768 -8.517 1.00 94.94 310 SER A N 1
ATOM 2544 C CA . SER A 1 310 ? -20.338 -4.966 -8.936 1.00 94.94 310 SER A CA 1
ATOM 2545 C C . SER A 1 310 ? -19.620 -6.221 -8.417 1.00 94.94 310 SER A C 1
ATOM 2547 O O . SER A 1 310 ? -18.391 -6.281 -8.507 1.00 94.94 310 SER A O 1
ATOM 2549 N N . PRO A 1 311 ? -20.341 -7.239 -7.911 1.00 94.81 311 PRO A N 1
ATOM 2550 C CA . PRO A 1 311 ? -19.737 -8.495 -7.466 1.00 94.81 311 PRO A CA 1
ATOM 2551 C C . PRO A 1 311 ? -19.107 -9.304 -8.609 1.00 94.81 311 PRO A C 1
ATOM 2553 O O . PRO A 1 311 ? -18.228 -10.122 -8.352 1.00 94.81 311 PRO A O 1
ATOM 2556 N N . THR A 1 312 ? -19.529 -9.089 -9.859 1.00 95.75 312 THR A N 1
ATOM 2557 C CA . THR A 1 312 ? -19.006 -9.808 -11.033 1.00 95.75 312 THR A CA 1
ATOM 2558 C C . THR A 1 312 ? -17.900 -9.040 -11.743 1.00 95.75 312 THR A C 1
ATOM 2560 O O . THR A 1 312 ? -16.947 -9.648 -12.214 1.00 95.75 312 THR A O 1
ATOM 2563 N N . GLU A 1 313 ? -18.007 -7.712 -11.805 1.00 96.38 313 GLU A N 1
ATOM 2564 C CA . GLU A 1 313 ? -17.049 -6.854 -12.513 1.00 96.38 313 GLU A CA 1
ATOM 2565 C C . GLU A 1 313 ? -15.917 -6.380 -11.598 1.00 96.38 313 GLU A C 1
ATOM 2567 O O . GLU A 1 313 ? -14.770 -6.279 -12.018 1.00 96.38 313 GLU A O 1
ATOM 2572 N N . HIS A 1 314 ? -16.228 -6.113 -10.327 1.00 97.38 314 HIS A N 1
ATOM 2573 C CA . HIS A 1 314 ? -15.322 -5.498 -9.355 1.00 97.38 314 HIS A CA 1
ATOM 2574 C C . HIS A 1 314 ? -15.260 -6.319 -8.049 1.00 97.38 314 HIS A C 1
ATOM 2576 O O . HIS A 1 314 ? -15.418 -5.749 -6.961 1.00 97.38 314 HIS A O 1
ATOM 2582 N N . PRO A 1 315 ? -15.039 -7.650 -8.112 1.00 98.25 315 PRO A N 1
ATOM 2583 C CA . PRO A 1 315 ? -15.272 -8.565 -6.991 1.00 98.25 315 PRO A CA 1
ATOM 2584 C C . PRO A 1 315 ? -14.521 -8.176 -5.711 1.00 98.25 315 PRO A C 1
ATOM 2586 O O . PRO A 1 315 ? -15.097 -8.219 -4.626 1.00 98.25 315 PRO A O 1
ATOM 2589 N N . SER A 1 316 ? -13.263 -7.732 -5.814 1.00 98.44 316 SER A N 1
ATOM 2590 C CA . SER A 1 316 ? -12.460 -7.356 -4.642 1.00 98.44 316 SER A CA 1
ATOM 2591 C C . SER A 1 316 ? -12.954 -6.083 -3.951 1.00 98.44 316 SER A C 1
ATOM 2593 O O . SER A 1 316 ? -12.935 -6.000 -2.722 1.00 98.44 316 SER A O 1
ATOM 2595 N N . ILE A 1 317 ? -13.443 -5.106 -4.719 1.00 98.50 317 ILE A N 1
ATOM 2596 C CA . ILE A 1 317 ? -13.985 -3.849 -4.187 1.00 98.50 317 ILE A CA 1
ATOM 2597 C C . ILE A 1 317 ? -15.383 -4.067 -3.619 1.00 98.50 317 ILE A C 1
ATOM 2599 O O . ILE A 1 317 ? -15.687 -3.549 -2.544 1.00 98.50 317 ILE A O 1
ATOM 2603 N N . TYR A 1 318 ? -16.200 -4.892 -4.281 1.00 97.94 318 TYR A N 1
ATOM 2604 C CA . TYR A 1 318 ? -17.478 -5.348 -3.739 1.00 97.94 318 TYR A CA 1
ATOM 2605 C C . TYR A 1 318 ? -17.280 -6.033 -2.387 1.00 97.94 318 TYR A C 1
ATOM 2607 O O . TYR A 1 318 ? -17.911 -5.653 -1.401 1.00 97.94 318 TYR A O 1
ATOM 2615 N N . ALA A 1 319 ? -16.332 -6.969 -2.312 1.00 98.38 319 ALA A N 1
ATOM 2616 C CA . ALA A 1 319 ? -16.023 -7.688 -1.088 1.00 98.38 319 ALA A CA 1
ATOM 2617 C C . ALA A 1 319 ? -15.559 -6.765 0.046 1.00 98.38 319 ALA A C 1
ATOM 2619 O O . ALA A 1 319 ? -16.092 -6.831 1.154 1.00 98.38 319 ALA A O 1
ATOM 2620 N N . ALA A 1 320 ? -14.600 -5.873 -0.231 1.00 98.50 320 ALA A N 1
ATOM 2621 C CA . ALA A 1 320 ? -14.107 -4.914 0.753 1.00 98.50 320 ALA A CA 1
ATOM 2622 C C . ALA A 1 320 ? -15.242 -4.030 1.285 1.00 98.50 320 ALA A C 1
ATOM 2624 O O . ALA A 1 320 ? -15.408 -3.897 2.496 1.00 98.50 320 ALA A O 1
ATOM 2625 N N . ARG A 1 321 ? -16.063 -3.474 0.386 1.00 96.88 321 ARG A N 1
ATOM 2626 C CA . ARG A 1 321 ? -17.194 -2.614 0.741 1.00 96.88 321 ARG A CA 1
ATOM 2627 C C . ARG A 1 321 ? -18.246 -3.354 1.563 1.00 96.88 321 ARG A C 1
ATOM 2629 O O . ARG A 1 321 ? -18.655 -2.844 2.600 1.00 96.88 321 ARG A O 1
ATOM 2636 N N . LYS A 1 322 ? -18.650 -4.558 1.148 1.00 97.06 322 LYS A N 1
ATOM 2637 C CA . LYS A 1 322 ? -19.642 -5.368 1.873 1.00 97.06 322 LYS A CA 1
ATOM 2638 C C . LYS A 1 322 ? -19.183 -5.650 3.307 1.00 97.06 322 LYS A C 1
ATOM 2640 O O . LYS A 1 322 ? -19.972 -5.511 4.237 1.00 97.06 322 LYS A O 1
ATOM 2645 N N . LEU A 1 323 ? -17.897 -5.959 3.499 1.00 98.31 323 LEU A N 1
ATOM 2646 C CA . LEU A 1 323 ? -17.321 -6.140 4.832 1.00 98.31 323 LEU A CA 1
ATOM 2647 C C . LEU A 1 323 ? -17.247 -4.842 5.641 1.00 98.31 323 LEU A C 1
ATOM 2649 O O . LEU A 1 323 ? -17.566 -4.861 6.825 1.00 98.31 323 LEU A O 1
ATOM 2653 N N . LEU A 1 324 ? -16.850 -3.724 5.029 1.00 98.19 324 LEU A N 1
ATOM 2654 C CA . LEU A 1 324 ? -16.820 -2.416 5.693 1.00 98.19 324 LEU A CA 1
ATOM 2655 C C . LEU A 1 324 ? -18.205 -2.030 6.230 1.00 98.19 324 LEU A C 1
ATOM 2657 O O . LEU A 1 324 ? -18.309 -1.610 7.381 1.00 98.19 324 LEU A O 1
ATOM 2661 N N . LEU A 1 325 ? -19.263 -2.238 5.439 1.00 97.00 325 LEU A N 1
ATOM 2662 C CA . LEU A 1 325 ? -20.644 -2.003 5.871 1.00 97.00 325 LEU A CA 1
ATOM 2663 C C . LEU A 1 325 ? -21.068 -2.971 6.977 1.00 97.00 325 LEU A C 1
ATOM 2665 O O . LEU A 1 325 ? -21.594 -2.532 7.994 1.00 97.00 325 LEU A O 1
ATOM 2669 N N . TYR A 1 326 ? -20.795 -4.269 6.822 1.00 97.50 326 TYR A N 1
ATOM 2670 C CA . TYR A 1 326 ? -21.130 -5.265 7.840 1.00 97.50 326 TYR A CA 1
ATOM 2671 C C . TYR A 1 326 ? -20.471 -4.957 9.190 1.00 97.50 326 TYR A C 1
ATOM 2673 O O . TYR A 1 326 ? -21.149 -4.943 10.213 1.00 97.50 326 TYR A O 1
ATOM 2681 N N . TYR A 1 327 ? -19.169 -4.652 9.211 1.00 98.06 327 TYR A N 1
ATOM 2682 C CA . TYR A 1 327 ? -18.480 -4.322 10.460 1.00 98.06 327 TYR A CA 1
ATOM 2683 C C . TYR A 1 327 ? -18.899 -2.968 11.025 1.00 98.06 327 TYR A C 1
ATOM 2685 O O . TYR A 1 327 ? -18.819 -2.779 12.233 1.00 98.06 327 TYR A O 1
ATOM 2693 N N . HIS A 1 328 ? -19.349 -2.029 10.194 1.00 97.62 328 HIS A N 1
ATOM 2694 C CA . HIS A 1 328 ? -19.941 -0.792 10.683 1.00 97.62 328 HIS A CA 1
ATOM 2695 C C . HIS A 1 328 ? -21.285 -1.065 11.372 1.00 97.62 328 HIS A C 1
ATOM 2697 O O . HIS A 1 328 ? -21.427 -0.747 12.548 1.00 97.62 328 HIS A O 1
ATOM 2703 N N . PHE A 1 329 ? -22.228 -1.719 10.690 1.00 96.56 329 PHE A N 1
ATOM 2704 C CA . PHE A 1 329 ? -23.594 -1.920 11.186 1.00 96.56 329 PHE A CA 1
ATOM 2705 C C . PHE A 1 329 ? -23.769 -3.091 12.163 1.00 96.56 329 PHE A C 1
ATOM 2707 O O . PHE A 1 329 ? -24.824 -3.204 12.781 1.00 96.56 329 PHE A O 1
ATOM 2714 N N . GLY A 1 330 ? -22.795 -3.999 12.266 1.00 94.88 330 GLY A N 1
ATOM 2715 C CA . GLY A 1 330 ? -22.908 -5.241 13.045 1.00 94.88 330 GLY A CA 1
ATOM 2716 C C . GLY A 1 330 ? -23.874 -6.274 12.447 1.00 94.88 330 GLY A C 1
ATOM 2717 O O . GLY A 1 330 ? -24.127 -7.314 13.050 1.00 94.88 330 GLY A O 1
ATOM 2718 N N . ARG A 1 331 ? -24.423 -5.997 11.262 1.00 93.75 331 ARG A N 1
ATOM 2719 C CA . ARG A 1 331 ? -25.362 -6.847 10.525 1.00 93.75 331 ARG A CA 1
ATOM 2720 C C . ARG A 1 331 ? -25.212 -6.621 9.031 1.00 93.75 331 ARG A C 1
ATOM 2722 O O . ARG A 1 331 ? -24.653 -5.614 8.597 1.00 93.75 331 ARG A O 1
ATOM 2729 N N . GLU A 1 332 ? -25.718 -7.558 8.242 1.00 92.62 332 GLU A N 1
ATOM 2730 C CA . GLU A 1 332 ? -25.810 -7.347 6.805 1.00 92.62 332 GLU A CA 1
ATOM 2731 C C . GLU A 1 332 ? -26.809 -6.225 6.504 1.00 92.62 332 GLU A C 1
ATOM 2733 O O . GLU A 1 332 ? -27.903 -6.178 7.066 1.00 92.62 332 GLU A O 1
ATOM 2738 N N . VAL A 1 333 ? -26.398 -5.312 5.628 1.00 89.81 333 VAL A N 1
ATOM 2739 C CA . VAL A 1 333 ? -27.259 -4.278 5.060 1.00 89.81 333 VAL A CA 1
ATOM 2740 C C . VAL A 1 333 ? -27.295 -4.448 3.548 1.00 89.81 333 VAL A C 1
ATOM 2742 O O . VAL A 1 333 ? -26.288 -4.814 2.919 1.00 89.81 333 VAL A O 1
ATOM 2745 N N . GLU A 1 334 ? -28.473 -4.226 2.981 1.00 82.19 334 GLU A N 1
ATOM 2746 C CA . GLU A 1 334 ? -28.650 -4.114 1.540 1.00 82.19 334 GLU A CA 1
ATOM 2747 C C . GLU A 1 334 ? -28.198 -2.737 1.072 1.00 82.19 334 GLU A C 1
ATOM 2749 O O . GLU A 1 334 ? -28.218 -1.758 1.826 1.00 82.19 334 GLU A O 1
ATOM 2754 N N . ASP A 1 335 ? -27.758 -2.678 -0.180 1.00 74.75 335 ASP A N 1
ATOM 2755 C CA . ASP A 1 335 ? -27.466 -1.398 -0.793 1.00 74.75 335 ASP A CA 1
ATOM 2756 C C . ASP A 1 335 ? -28.764 -0.631 -1.027 1.00 74.75 335 ASP A C 1
ATOM 2758 O O . ASP A 1 335 ? -29.719 -1.209 -1.553 1.00 74.75 335 ASP A O 1
ATOM 2762 N N . PRO A 1 336 ? -28.825 0.661 -0.661 1.00 71.50 336 PRO A N 1
ATOM 2763 C CA . PRO A 1 336 ? -29.963 1.471 -1.039 1.00 71.50 336 PRO A CA 1
ATOM 2764 C C . PRO A 1 336 ? -30.092 1.461 -2.569 1.00 71.50 336 PRO A C 1
ATOM 2766 O O . PRO A 1 336 ? -29.075 1.448 -3.273 1.00 71.50 336 PRO A O 1
ATOM 2769 N N . PRO A 1 337 ? -31.324 1.429 -3.103 1.00 58.03 337 PRO A N 1
ATOM 2770 C CA . PRO A 1 337 ? -31.536 1.388 -4.540 1.00 58.03 337 PRO A CA 1
ATOM 2771 C C . PRO A 1 337 ? -30.820 2.571 -5.210 1.00 58.03 337 PRO A C 1
ATOM 2773 O O . PRO A 1 337 ? -30.827 3.684 -4.668 1.00 58.03 337 PRO A O 1
ATOM 2776 N N . PRO A 1 338 ? -30.165 2.357 -6.365 1.00 52.22 338 PRO A N 1
ATOM 2777 C CA . PRO A 1 338 ? -29.550 3.452 -7.093 1.00 52.22 338 PRO A CA 1
ATOM 2778 C C . PRO A 1 338 ? -30.634 4.462 -7.470 1.00 52.22 338 PRO A C 1
ATOM 2780 O O . PRO A 1 338 ? -31.678 4.088 -8.003 1.00 52.22 338 PRO A O 1
ATOM 2783 N N . ILE A 1 339 ? -30.383 5.744 -7.201 1.00 48.16 339 ILE A N 1
ATOM 2784 C CA . ILE A 1 339 ? -31.229 6.817 -7.722 1.00 48.16 339 ILE A CA 1
ATOM 2785 C C . ILE A 1 339 ? -31.090 6.751 -9.241 1.00 48.16 339 ILE A C 1
ATOM 2787 O O . ILE A 1 339 ? -30.007 6.995 -9.779 1.00 48.16 339 ILE A O 1
ATOM 2791 N N . VAL A 1 340 ? -32.165 6.374 -9.930 1.00 37.06 340 VAL A N 1
ATOM 2792 C CA . VAL A 1 340 ? -32.250 6.500 -11.382 1.00 37.06 340 VAL A CA 1
ATOM 2793 C C . VAL A 1 340 ? -32.215 7.999 -11.669 1.00 37.06 340 VAL A C 1
ATOM 2795 O O . VAL A 1 340 ? -33.207 8.693 -11.474 1.00 37.06 340 VAL A O 1
ATOM 2798 N N . GLN A 1 341 ? -31.057 8.526 -12.071 1.00 35.66 341 GLN A N 1
ATOM 2799 C CA . GLN A 1 341 ? -31.029 9.821 -12.737 1.00 35.66 341 GLN A CA 1
ATOM 2800 C C . GLN A 1 341 ? -31.680 9.606 -14.096 1.00 35.66 341 GLN A C 1
ATOM 2802 O O . GLN A 1 341 ? -31.079 9.014 -14.991 1.00 35.66 341 GLN A O 1
ATOM 2807 N N . ASP A 1 342 ? -32.936 10.024 -14.202 1.00 27.14 342 ASP A N 1
ATOM 2808 C CA . ASP A 1 342 ? -33.658 10.111 -15.458 1.00 27.14 342 ASP A CA 1
ATOM 2809 C C . ASP A 1 342 ? -32.895 11.100 -16.349 1.00 27.14 342 ASP A C 1
ATOM 2811 O O . ASP A 1 342 ? -32.991 12.322 -16.203 1.00 27.14 342 ASP A O 1
ATOM 2815 N N . PHE A 1 343 ? -32.025 10.581 -17.214 1.00 37.03 343 PHE A N 1
ATOM 2816 C CA . PHE A 1 343 ? -31.455 11.369 -18.295 1.00 37.03 343 PHE A CA 1
ATOM 2817 C C . PHE A 1 343 ? -32.570 11.556 -19.316 1.00 37.03 343 PHE A C 1
ATOM 2819 O O . PHE A 1 343 ? -32.635 10.826 -20.301 1.00 37.03 343 PHE A O 1
ATOM 2826 N N . GLY A 1 344 ? -33.458 12.516 -19.046 1.00 28.64 344 GLY A N 1
ATOM 2827 C CA . GLY A 1 344 ? -34.468 12.951 -20.000 1.00 28.64 344 GLY A CA 1
ATOM 2828 C C . GLY A 1 344 ? -33.816 13.179 -21.362 1.00 28.64 344 GLY A C 1
ATOM 2829 O O . GLY A 1 344 ? -32.756 13.806 -21.449 1.00 28.64 344 GLY A O 1
ATOM 2830 N N . ASP A 1 345 ? -34.430 12.599 -22.390 1.00 27.58 345 ASP A N 1
ATOM 2831 C CA . ASP A 1 345 ? -33.935 12.498 -23.758 1.00 27.58 345 ASP A CA 1
ATOM 2832 C C . ASP A 1 345 ? -33.154 13.740 -24.212 1.00 27.58 345 ASP A C 1
ATOM 2834 O O . ASP A 1 345 ? -33.710 14.793 -24.534 1.00 27.58 345 ASP A O 1
ATOM 2838 N N . ALA A 1 346 ? -31.829 13.603 -24.306 1.00 33.50 346 ALA A N 1
ATOM 2839 C CA . ALA A 1 346 ? -30.931 14.601 -24.885 1.00 33.50 346 ALA A CA 1
ATOM 2840 C C . ALA A 1 346 ? -31.032 14.620 -26.425 1.00 33.50 346 ALA A C 1
ATOM 2842 O O . ALA A 1 346 ? -30.028 14.604 -27.136 1.00 33.50 346 ALA A O 1
ATOM 2843 N N . ALA A 1 347 ? -32.260 14.639 -26.943 1.00 30.52 347 ALA A N 1
ATOM 2844 C CA . ALA A 1 347 ? -32.586 14.615 -28.361 1.00 30.52 347 ALA A CA 1
ATOM 2845 C C . ALA A 1 347 ? -33.563 15.732 -28.758 1.00 30.52 347 ALA A C 1
ATOM 2847 O O . ALA A 1 347 ? -34.305 15.577 -29.712 1.00 30.52 347 ALA A O 1
ATOM 2848 N N . THR A 1 348 ? -33.551 16.887 -28.085 1.00 30.47 348 THR A N 1
ATOM 2849 C CA . THR A 1 348 ? -34.216 18.099 -28.605 1.00 30.47 348 THR A CA 1
ATOM 2850 C C . THR A 1 348 ? -33.639 19.351 -27.952 1.00 30.47 348 THR A C 1
ATOM 2852 O O . THR A 1 348 ? -34.133 19.806 -26.930 1.00 30.47 348 THR A O 1
ATOM 2855 N N . ASN A 1 349 ? -32.539 19.867 -28.507 1.00 27.81 349 ASN A N 1
ATOM 2856 C CA . ASN A 1 349 ? -32.231 21.305 -28.632 1.00 27.81 349 ASN A CA 1
ATOM 2857 C C . ASN A 1 349 ? -30.806 21.502 -29.176 1.00 27.81 349 ASN A C 1
ATOM 2859 O O . ASN A 1 349 ? -29.952 22.152 -28.580 1.00 27.81 349 ASN A O 1
ATOM 2863 N N . MET A 1 350 ? -30.546 20.947 -30.363 1.00 29.33 350 MET A N 1
ATOM 2864 C CA . MET A 1 350 ? -29.556 21.518 -31.276 1.00 29.33 350 MET A CA 1
ATOM 2865 C C . MET A 1 350 ? -30.291 22.500 -32.183 1.00 29.33 350 MET A C 1
ATOM 2867 O O . MET A 1 350 ? -30.751 22.116 -33.254 1.00 29.33 350 MET A O 1
ATOM 2871 N N . LYS A 1 351 ? -30.474 23.736 -31.719 1.00 30.58 351 LYS A N 1
ATOM 2872 C CA . LYS A 1 351 ? -30.705 24.947 -32.524 1.00 30.58 351 LYS A CA 1
ATOM 2873 C C . LYS A 1 351 ? -30.885 26.115 -31.558 1.00 30.58 351 LYS A C 1
ATOM 2875 O O . LYS A 1 351 ? -31.628 25.991 -30.598 1.00 30.58 351 LYS A O 1
ATOM 2880 N N . GLN A 1 352 ? -30.237 27.232 -31.879 1.00 27.69 352 GLN A N 1
ATOM 2881 C CA . GLN A 1 352 ? -30.220 28.508 -31.151 1.00 27.69 352 GLN A CA 1
ATOM 2882 C C . GLN A 1 352 ? -29.196 28.624 -30.018 1.00 27.69 352 GLN A C 1
ATOM 2884 O O . GLN A 1 352 ? -29.565 28.721 -28.858 1.00 27.69 352 GLN A O 1
ATOM 2889 N N . VAL A 1 353 ? -27.914 28.738 -30.379 1.00 27.06 353 VAL A N 1
ATOM 2890 C CA . VAL A 1 353 ? -27.075 29.831 -29.851 1.00 27.06 353 VAL A CA 1
ATOM 2891 C C . VAL A 1 353 ? -26.121 30.269 -30.969 1.00 27.06 353 VAL A C 1
ATOM 2893 O O . VAL A 1 353 ? -24.953 29.894 -31.007 1.00 27.06 353 VAL A O 1
ATOM 2896 N N . GLU A 1 354 ? -26.651 31.035 -31.918 1.00 24.88 354 GLU A N 1
ATOM 2897 C CA . GLU A 1 354 ? -25.863 32.033 -32.639 1.00 24.88 354 GLU A CA 1
ATOM 2898 C C . GLU A 1 354 ? -26.245 33.398 -32.057 1.00 24.88 354 GLU A C 1
ATOM 2900 O O . GLU A 1 354 ? -27.430 33.675 -31.878 1.00 24.88 354 GLU A O 1
ATOM 2905 N N . ASN A 1 355 ? -25.220 34.225 -31.836 1.00 22.70 355 ASN A N 1
ATOM 2906 C CA . ASN A 1 355 ? -25.244 35.684 -31.699 1.00 22.70 355 ASN A CA 1
ATOM 2907 C C . ASN A 1 355 ? -25.347 36.335 -30.297 1.00 22.70 355 ASN A C 1
ATOM 2909 O O . ASN A 1 355 ? -26.319 36.169 -29.569 1.00 22.70 355 ASN A O 1
ATOM 2913 N N . LEU A 1 356 ? -24.340 37.206 -30.080 1.00 23.34 356 LEU A N 1
ATOM 2914 C CA . LEU A 1 356 ? -24.313 38.484 -29.335 1.00 23.34 356 LEU A CA 1
ATOM 2915 C C . LEU A 1 356 ? -24.168 38.387 -27.803 1.00 23.34 356 LEU A C 1
ATOM 2917 O O . LEU A 1 356 ? -24.986 37.790 -27.120 1.00 23.34 356 LEU A O 1
ATOM 2921 N N . GLU A 1 357 ? -23.030 38.769 -27.215 1.00 21.52 357 GLU A N 1
ATOM 2922 C CA . GLU A 1 357 ? -22.421 40.110 -27.033 1.00 21.52 357 GLU A CA 1
ATOM 2923 C C . GLU A 1 357 ? -22.804 40.793 -25.704 1.00 21.52 357 GLU A C 1
ATOM 2925 O O . GLU A 1 357 ? -23.863 40.569 -25.131 1.00 21.52 357 GLU A O 1
ATOM 2930 N N . ASP A 1 358 ? -21.821 41.553 -25.214 1.00 22.83 358 ASP A N 1
ATOM 2931 C CA . ASP A 1 358 ? -21.679 42.362 -23.997 1.00 22.83 358 ASP A CA 1
ATOM 2932 C C . ASP A 1 358 ? -22.931 42.846 -23.235 1.00 22.83 358 ASP A C 1
ATOM 2934 O O . ASP A 1 358 ? -23.920 43.288 -23.807 1.00 22.83 358 ASP A O 1
ATOM 2938 N N . GLY A 1 359 ? -22.803 42.969 -21.904 1.00 22.44 359 GLY A N 1
ATOM 2939 C CA . GLY A 1 359 ? -23.677 43.874 -21.146 1.00 22.44 359 GLY A CA 1
ATOM 2940 C C . GLY A 1 359 ? -23.658 43.727 -19.627 1.00 22.44 359 GLY A C 1
ATOM 2941 O O . GLY A 1 359 ? -23.913 42.665 -19.078 1.00 22.44 359 GLY A O 1
ATOM 2942 N N . VAL A 1 360 ? -23.366 44.828 -18.941 1.00 24.97 360 VAL A N 1
ATOM 2943 C CA . VAL A 1 360 ? -23.327 45.020 -17.483 1.00 24.97 360 VAL A CA 1
ATOM 2944 C C . VAL A 1 360 ? -24.647 45.638 -17.000 1.00 24.97 360 VAL A C 1
ATOM 2946 O O . VAL A 1 360 ? -25.092 46.583 -17.634 1.00 24.97 360 VAL A O 1
ATOM 2949 N N . SER A 1 361 ? -25.179 45.223 -15.839 1.00 24.16 361 SER A N 1
ATOM 2950 C CA . SER A 1 361 ? -25.884 46.087 -14.849 1.00 24.16 361 SER A CA 1
ATOM 2951 C C . SER A 1 361 ? -26.370 45.237 -13.663 1.00 24.16 361 SER A C 1
ATOM 2953 O O . SER A 1 361 ? -27.069 44.250 -13.859 1.00 24.16 361 SER A O 1
ATOM 2955 N N . ASP A 1 362 ? -25.792 45.389 -12.469 1.00 23.23 362 ASP A N 1
ATOM 2956 C CA . ASP A 1 362 ? -26.293 46.189 -11.328 1.00 23.23 362 ASP A CA 1
ATOM 2957 C C . ASP A 1 362 ? -27.677 45.749 -10.813 1.00 23.23 362 ASP A C 1
ATOM 2959 O O . ASP A 1 362 ? -28.678 45.924 -11.492 1.00 23.23 362 ASP A O 1
ATOM 2963 N N . LEU A 1 363 ? -27.715 45.229 -9.580 1.00 26.22 363 LEU A N 1
ATOM 2964 C CA . LEU A 1 363 ? -28.807 45.461 -8.630 1.00 26.22 363 LEU A CA 1
ATOM 2965 C C . LEU A 1 363 ? -28.294 45.200 -7.206 1.00 26.22 363 LEU A C 1
ATOM 2967 O O . LEU A 1 363 ? -28.095 44.074 -6.748 1.00 26.22 363 LEU A O 1
ATOM 2971 N N . ARG A 1 364 ? -28.022 46.317 -6.534 1.00 23.28 364 ARG A N 1
ATOM 2972 C CA . ARG A 1 364 ? -27.670 46.462 -5.120 1.00 23.28 364 ARG A CA 1
ATOM 2973 C C . ARG A 1 364 ? -28.815 46.002 -4.225 1.00 23.28 364 ARG A C 1
ATOM 2975 O O . ARG A 1 364 ? -29.942 46.432 -4.434 1.00 23.28 364 ARG A O 1
ATOM 2982 N N . LEU A 1 365 ? -28.492 45.329 -3.120 1.00 26.55 365 LEU A N 1
ATOM 2983 C CA . LEU A 1 365 ? -29.244 45.444 -1.867 1.00 26.55 365 LEU A CA 1
ATOM 2984 C C . LEU A 1 365 ? -28.268 45.537 -0.682 1.00 26.55 365 LEU A C 1
ATOM 2986 O O . LEU A 1 365 ? -27.217 44.903 -0.654 1.00 26.55 365 LEU A O 1
ATOM 2990 N N . ARG A 1 366 ? -28.609 46.456 0.225 1.00 25.45 366 ARG A N 1
ATOM 2991 C CA . ARG A 1 366 ? -27.794 47.087 1.278 1.00 25.45 366 ARG A CA 1
ATOM 2992 C C . ARG A 1 366 ? -27.524 46.168 2.486 1.00 25.45 366 ARG A C 1
ATOM 2994 O O . ARG A 1 366 ? -28.293 45.235 2.710 1.00 25.45 366 ARG A O 1
ATOM 3001 N N . PRO A 1 367 ? -26.490 46.454 3.303 1.00 24.59 367 PRO A N 1
ATOM 3002 C CA . PRO A 1 367 ? -26.156 45.660 4.481 1.00 24.59 367 PRO A CA 1
ATOM 3003 C C . PRO A 1 367 ? -27.104 45.976 5.645 1.00 24.59 367 PRO A C 1
ATOM 3005 O O . PRO A 1 367 ? -27.369 47.143 5.933 1.00 24.59 367 PRO A O 1
ATOM 3008 N N . LYS A 1 368 ? -27.578 44.940 6.344 1.00 25.08 368 LYS A N 1
ATOM 3009 C CA . LYS A 1 368 ? -28.101 45.080 7.706 1.00 25.08 368 LYS A CA 1
ATOM 3010 C C . LYS A 1 368 ? -27.040 44.594 8.684 1.00 25.08 368 LYS A C 1
ATOM 3012 O O . LYS A 1 368 ? -26.648 43.432 8.669 1.00 25.08 368 LYS A O 1
ATOM 3017 N N . THR A 1 369 ? -26.576 45.528 9.497 1.00 25.75 369 THR A N 1
ATOM 3018 C CA . THR A 1 369 ? -25.872 45.325 10.759 1.00 25.75 369 THR A CA 1
ATOM 3019 C C . THR A 1 369 ? -26.731 44.488 11.705 1.00 25.75 369 THR A C 1
ATOM 3021 O O . THR A 1 369 ? -27.877 44.848 11.964 1.00 25.75 369 THR A O 1
ATOM 3024 N N . VAL A 1 370 ? -26.173 43.406 12.247 1.00 24.91 370 VAL A N 1
ATOM 3025 C CA . VAL A 1 370 ? -26.649 42.791 13.493 1.00 24.91 370 VAL A CA 1
ATOM 3026 C C . VAL A 1 370 ? -25.425 42.467 14.341 1.00 24.91 370 VAL A C 1
ATOM 3028 O O . VAL A 1 370 ? -24.438 41.913 13.858 1.00 24.91 370 VAL A O 1
ATOM 3031 N N . THR A 1 371 ? -25.489 42.936 15.578 1.00 24.02 371 THR A N 1
ATOM 3032 C CA . THR A 1 371 ? -24.480 42.895 16.629 1.00 24.02 371 THR A CA 1
ATOM 3033 C C . THR A 1 371 ? -24.287 41.494 17.204 1.00 24.02 371 THR A C 1
ATOM 3035 O O . THR A 1 371 ? -25.168 40.641 17.144 1.00 24.02 371 THR A O 1
ATOM 3038 N N . VAL A 1 372 ? -23.097 41.292 17.765 1.00 33.94 372 VAL A N 1
ATOM 3039 C CA . VAL A 1 372 ? -22.666 40.107 18.506 1.00 33.94 372 VAL A CA 1
ATOM 3040 C C . VAL A 1 372 ? -23.422 40.054 19.830 1.00 33.94 372 VAL A C 1
ATOM 3042 O O . VAL A 1 372 ? -23.216 40.941 20.644 1.00 33.94 372 VAL A O 1
ATOM 3045 N N . GLU A 1 373 ? -24.295 39.060 20.007 1.00 27.17 373 GLU A N 1
ATOM 3046 C CA . GLU A 1 373 ? -24.545 38.309 21.253 1.00 27.17 373 GLU A CA 1
ATOM 3047 C C . GLU A 1 373 ? -25.819 37.456 21.112 1.00 27.17 373 GLU A C 1
ATOM 3049 O O . GLU A 1 373 ? -26.870 37.946 20.711 1.00 27.17 373 GLU A O 1
ATOM 3054 N N . GLY A 1 374 ? -25.713 36.166 21.451 1.00 34.16 374 GLY A N 1
ATOM 3055 C CA . GLY A 1 374 ? -26.868 35.310 21.741 1.00 34.16 374 GLY A CA 1
ATOM 3056 C C . GLY A 1 374 ? -27.455 34.487 20.589 1.00 34.16 374 GLY A C 1
ATOM 3057 O O . GLY A 1 374 ? -28.611 34.689 20.248 1.00 34.16 374 GLY A O 1
ATOM 3058 N N . VAL A 1 375 ? -26.721 33.494 20.062 1.00 25.08 375 VAL A N 1
ATOM 3059 C CA . VAL A 1 375 ? -27.327 32.271 19.478 1.00 25.08 375 VAL A CA 1
ATOM 3060 C C . VAL A 1 375 ? -26.384 31.071 19.680 1.00 25.08 375 VAL A C 1
ATOM 3062 O O . VAL A 1 375 ? -25.737 30.598 18.752 1.00 25.08 375 VAL A O 1
ATOM 3065 N N . TYR A 1 376 ? -26.286 30.569 20.908 1.00 32.47 376 TYR A N 1
ATOM 3066 C CA . TYR A 1 376 ? -25.774 29.224 21.185 1.00 32.47 376 TYR A CA 1
ATOM 3067 C C . TYR A 1 376 ? -26.750 28.558 22.142 1.00 32.47 376 TYR A C 1
ATOM 3069 O O . TYR A 1 376 ? -26.579 28.695 23.342 1.00 32.47 376 TYR A O 1
ATOM 3077 N N . GLU A 1 377 ? -27.787 27.911 21.594 1.00 28.20 377 GLU A N 1
ATOM 3078 C CA . GLU A 1 377 ? -28.485 26.790 22.260 1.00 28.20 377 GLU A CA 1
ATOM 3079 C C . GLU A 1 377 ? -29.566 26.070 21.423 1.00 28.20 377 GLU A C 1
ATOM 3081 O O . GLU A 1 377 ? -30.151 25.108 21.902 1.00 28.20 377 GLU A O 1
ATOM 3086 N N . GLN A 1 378 ? -29.811 26.413 20.149 1.00 26.23 378 GLN A N 1
ATOM 3087 C CA . GLN A 1 378 ? -30.827 25.707 19.335 1.00 26.23 378 GLN A CA 1
ATOM 3088 C C . GLN A 1 378 ? -30.390 25.393 17.894 1.00 26.23 378 GLN A C 1
ATOM 3090 O O . GLN A 1 378 ? -31.083 25.710 16.935 1.00 26.23 378 GLN A O 1
ATOM 3095 N N . ALA A 1 379 ? -29.242 24.732 17.723 1.00 26.33 379 ALA A N 1
ATOM 3096 C CA . ALA A 1 379 ? -28.812 24.220 16.411 1.00 26.33 379 ALA A CA 1
ATOM 3097 C C . ALA A 1 379 ? -28.414 22.732 16.433 1.00 26.33 379 ALA A C 1
ATOM 3099 O O . ALA A 1 379 ? -27.620 22.272 15.615 1.00 26.33 379 ALA A O 1
ATOM 3100 N N . GLY A 1 380 ? -28.989 21.960 17.359 1.00 33.50 380 GLY A N 1
ATOM 3101 C CA . GLY A 1 380 ? -29.123 20.516 17.206 1.00 33.50 380 GLY A CA 1
ATOM 3102 C C . GLY A 1 380 ? -30.408 20.243 16.428 1.00 33.50 380 GLY A C 1
ATOM 3103 O O . GLY A 1 380 ? -31.485 20.502 16.946 1.00 33.50 380 GLY A O 1
ATOM 3104 N N . ALA A 1 381 ? -30.276 19.742 15.199 1.00 33.38 381 ALA A N 1
ATOM 3105 C CA . ALA A 1 381 ? -31.356 19.439 14.252 1.00 33.38 381 ALA A CA 1
ATOM 3106 C C . ALA A 1 381 ? -32.007 20.648 13.545 1.00 33.38 381 ALA A C 1
ATOM 3108 O O . ALA A 1 381 ? -33.099 21.069 13.902 1.00 33.38 381 ALA A O 1
ATOM 3109 N N . GLN A 1 382 ? -31.394 21.117 12.448 1.00 26.86 382 GLN A N 1
ATOM 3110 C CA . GLN A 1 382 ? -32.132 21.558 11.249 1.00 26.86 382 GLN A CA 1
ATOM 3111 C C . GLN A 1 382 ? -31.212 21.709 10.018 1.00 26.86 382 GLN A C 1
ATOM 3113 O O . GLN A 1 382 ? -30.508 22.693 9.841 1.00 26.86 382 GLN A O 1
ATOM 3118 N N . LEU A 1 383 ? -31.257 20.668 9.180 1.00 33.50 383 LEU A N 1
ATOM 3119 C CA . LEU A 1 383 ? -31.293 20.678 7.709 1.00 33.50 383 LEU A CA 1
ATOM 3120 C C . LEU A 1 383 ? -30.365 21.627 6.924 1.00 33.50 383 LEU A C 1
ATOM 3122 O O . LEU A 1 383 ? -30.667 22.796 6.690 1.00 33.50 383 LEU A O 1
ATOM 3126 N N . MET A 1 384 ? -29.334 21.007 6.334 1.00 37.84 384 MET A N 1
ATOM 3127 C CA . MET A 1 384 ? -29.194 20.820 4.877 1.00 37.84 384 MET A CA 1
ATOM 3128 C C . MET A 1 384 ? -30.051 21.779 4.031 1.00 37.84 384 MET A C 1
ATOM 3130 O O . MET A 1 384 ? -31.205 21.486 3.717 1.00 37.84 384 MET A O 1
ATOM 3134 N N . LYS A 1 385 ? -29.471 22.900 3.599 1.00 26.81 385 LYS A N 1
ATOM 3135 C CA . LYS A 1 385 ? -30.010 23.701 2.491 1.00 26.81 385 LYS A CA 1
ATOM 3136 C C . LYS A 1 385 ? -29.005 23.782 1.345 1.00 26.81 385 LYS A C 1
ATOM 3138 O O . LYS A 1 385 ? -28.374 24.804 1.110 1.00 26.81 385 LYS A O 1
ATOM 3143 N N . GLY A 1 386 ? -28.931 22.676 0.612 1.00 28.34 386 GLY A N 1
ATOM 3144 C CA . GLY A 1 386 ? -28.781 22.632 -0.842 1.00 28.34 386 GLY A CA 1
ATOM 3145 C C . GLY A 1 386 ? -29.927 21.755 -1.359 1.00 28.34 386 GLY A C 1
ATOM 3146 O O . GLY A 1 386 ? -30.148 20.675 -0.823 1.00 28.34 386 GLY A O 1
ATOM 3147 N N . ASN A 1 387 ? -30.744 22.268 -2.276 1.00 28.97 387 ASN A N 1
ATOM 3148 C CA . ASN A 1 387 ? -32.063 21.717 -2.604 1.00 28.97 387 ASN A CA 1
ATOM 3149 C C . ASN A 1 387 ? -31.984 20.340 -3.304 1.00 28.97 387 ASN A C 1
ATOM 3151 O O . ASN A 1 387 ? -31.307 20.233 -4.318 1.00 28.97 387 ASN A O 1
ATOM 3155 N N . LYS A 1 388 ? -32.751 19.375 -2.769 1.00 37.50 388 LYS A N 1
ATOM 3156 C CA . LYS A 1 388 ? -33.339 18.161 -3.380 1.00 37.50 388 LYS A CA 1
ATOM 3157 C C . LYS A 1 388 ? -32.440 17.245 -4.230 1.00 37.50 388 LYS A C 1
ATOM 3159 O O . LYS A 1 388 ? -32.264 17.488 -5.411 1.00 37.50 388 LYS A O 1
ATOM 3164 N N . ASP A 1 389 ? -32.055 16.118 -3.633 1.00 34.19 389 ASP A N 1
ATOM 3165 C CA . ASP A 1 389 ? -32.200 14.790 -4.246 1.00 34.19 389 ASP A CA 1
ATOM 3166 C C . ASP A 1 389 ? -32.492 13.783 -3.120 1.00 34.19 389 ASP A C 1
ATOM 3168 O O . ASP A 1 389 ? -31.926 13.870 -2.029 1.00 34.19 389 ASP A O 1
ATOM 3172 N N . GLU A 1 390 ? -33.435 12.874 -3.338 1.00 39.19 390 GLU A N 1
ATOM 3173 C CA . GLU A 1 390 ? -33.818 11.809 -2.406 1.00 39.19 390 GLU A CA 1
ATOM 3174 C C . GLU A 1 390 ? -32.639 10.835 -2.263 1.00 39.19 390 GLU A C 1
ATOM 3176 O O . GLU A 1 390 ? -32.371 10.010 -3.127 1.00 39.19 390 GLU A O 1
ATOM 3181 N N . THR A 1 391 ? -31.834 11.026 -1.216 1.00 50.06 391 THR A N 1
ATOM 3182 C CA . THR A 1 391 ? -30.447 10.542 -1.183 1.00 50.06 391 THR A CA 1
ATOM 3183 C C . THR A 1 391 ? -30.313 9.070 -0.782 1.00 50.06 391 THR A C 1
ATOM 3185 O O . THR A 1 391 ? -30.881 8.619 0.211 1.00 50.06 391 THR A O 1
ATOM 3188 N N . PHE A 1 392 ? -29.455 8.358 -1.523 1.00 52.00 392 PHE A N 1
ATOM 3189 C CA . PHE A 1 392 ? -28.806 7.079 -1.209 1.00 52.00 392 PHE A CA 1
ATOM 3190 C C . PHE A 1 392 ? -28.244 7.110 0.224 1.00 52.00 392 PHE A C 1
ATOM 3192 O O . PHE A 1 392 ? -27.105 7.525 0.446 1.00 52.00 392 PHE A O 1
ATOM 3199 N N . THR A 1 393 ? -29.059 6.771 1.224 1.00 66.25 393 THR A N 1
ATOM 3200 C CA . THR A 1 393 ? -28.701 6.966 2.633 1.00 66.25 393 THR A CA 1
ATOM 3201 C C . THR A 1 393 ? -28.861 5.673 3.405 1.00 66.25 393 THR A C 1
ATOM 3203 O O . THR A 1 393 ? -29.948 5.124 3.554 1.00 66.25 393 THR A O 1
ATOM 3206 N N . PHE A 1 394 ? -27.732 5.178 3.902 1.00 81.56 394 PHE A N 1
ATOM 3207 C CA . PHE A 1 394 ? -27.730 4.118 4.894 1.00 81.56 394 PHE A CA 1
ATOM 3208 C C . PHE A 1 394 ? -28.274 4.639 6.235 1.00 81.56 394 PHE A C 1
ATOM 3210 O O . PHE A 1 394 ? -28.221 5.851 6.490 1.00 81.56 394 PHE A O 1
ATOM 3217 N N . PRO A 1 395 ? -28.758 3.746 7.120 1.00 80.06 395 PRO A N 1
ATOM 3218 C CA . PRO A 1 395 ? -29.097 4.113 8.489 1.00 80.06 395 PRO A CA 1
ATOM 3219 C C . PRO A 1 395 ? -27.932 4.849 9.157 1.00 80.06 395 PRO A C 1
ATOM 3221 O O . PRO A 1 395 ? -26.782 4.436 9.038 1.00 80.06 395 PRO A O 1
ATOM 3224 N N . LYS A 1 396 ? -28.214 5.943 9.866 1.00 82.94 396 LYS A N 1
ATOM 3225 C CA . LYS A 1 396 ? -27.186 6.647 10.640 1.00 82.94 396 LYS A CA 1
ATOM 3226 C C . LYS A 1 396 ? -27.075 6.002 12.014 1.00 82.94 396 LYS A C 1
ATOM 3228 O O . LYS A 1 396 ? -28.058 5.988 12.747 1.00 82.94 396 LYS A O 1
ATOM 3233 N N . ILE A 1 397 ? -25.887 5.511 12.350 1.00 89.19 397 ILE A N 1
ATOM 3234 C CA . ILE A 1 397 ? -25.545 5.035 13.694 1.00 89.19 397 ILE A CA 1
ATOM 3235 C C . ILE A 1 397 ? -24.399 5.870 14.263 1.00 89.19 397 ILE A C 1
ATOM 3237 O O . ILE A 1 397 ? -23.644 6.509 13.524 1.00 89.19 397 ILE A O 1
ATOM 3241 N N . THR A 1 398 ? -24.278 5.885 15.583 1.00 87.19 398 THR A N 1
ATOM 3242 C CA . THR A 1 398 ? -23.204 6.589 16.282 1.00 87.19 398 THR A CA 1
ATOM 3243 C C . THR A 1 398 ? -21.858 5.879 16.106 1.00 87.19 398 THR A C 1
ATOM 3245 O O . THR A 1 398 ? -21.769 4.694 15.770 1.00 87.19 398 THR A O 1
ATOM 3248 N N . SER A 1 399 ? -20.767 6.602 16.363 1.00 84.19 399 SER A N 1
ATOM 3249 C CA . SER A 1 399 ? -19.418 6.023 16.370 1.00 84.19 399 SER A CA 1
ATOM 3250 C C . SER A 1 399 ? -19.232 4.967 17.470 1.00 84.19 399 SER A C 1
ATOM 3252 O O . SER A 1 399 ? -18.413 4.061 17.307 1.00 84.19 399 SER A O 1
ATOM 3254 N N . GLU A 1 400 ? -19.991 5.068 18.564 1.00 87.31 400 GLU A N 1
ATOM 3255 C CA . GLU A 1 400 ? -20.000 4.112 19.673 1.00 87.31 400 GLU A CA 1
ATOM 3256 C C . GLU A 1 400 ? -20.736 2.822 19.312 1.00 87.31 400 GLU A C 1
ATOM 3258 O O . GLU A 1 400 ? -20.266 1.742 19.664 1.00 87.31 400 GLU A O 1
ATOM 3263 N N . GLU A 1 401 ? -21.823 2.905 18.543 1.00 92.69 401 GLU A N 1
ATOM 3264 C CA . GLU A 1 401 ? -22.537 1.735 18.015 1.00 92.69 401 GLU A CA 1
ATOM 3265 C C . GLU A 1 401 ? -21.745 1.049 16.895 1.00 92.69 401 GLU A C 1
ATOM 3267 O O . GLU A 1 401 ? -21.680 -0.179 16.845 1.00 92.69 401 GLU A O 1
ATOM 3272 N N . SER A 1 402 ? -21.069 1.824 16.037 1.00 96.81 402 SER A N 1
ATOM 3273 C CA . SER A 1 402 ? -20.295 1.300 14.905 1.00 96.81 402 SER A CA 1
ATOM 3274 C C . SER A 1 402 ? -19.251 0.277 15.343 1.00 96.81 402 SER A C 1
ATOM 3276 O O . SER A 1 402 ? -18.330 0.610 16.093 1.00 96.81 402 SER A O 1
ATOM 3278 N N . GLY A 1 403 ? -19.312 -0.953 14.832 1.00 97.75 403 GLY A N 1
ATOM 3279 C CA . GLY A 1 403 ? -18.258 -1.949 15.064 1.00 97.75 403 GLY A CA 1
ATOM 3280 C C . GLY A 1 403 ? -16.933 -1.582 14.378 1.00 97.75 403 GLY A C 1
ATOM 3281 O O . GLY A 1 403 ? -15.868 -2.020 14.806 1.00 97.75 403 GLY A O 1
ATOM 3282 N N . LEU A 1 404 ? -16.967 -0.721 13.359 1.00 98.25 404 LEU A N 1
ATOM 3283 C CA . LEU A 1 404 ? -15.803 -0.257 12.610 1.00 98.25 404 LEU A CA 1
ATOM 3284 C C . LEU A 1 404 ? -15.137 0.936 13.314 1.00 98.25 404 LEU A C 1
ATOM 3286 O O . LEU A 1 404 ? -15.755 1.983 13.502 1.00 98.25 404 LEU A O 1
ATOM 3290 N N . PHE A 1 405 ? -13.861 0.788 13.679 1.00 98.56 405 PHE A N 1
ATOM 3291 C CA . PHE A 1 405 ? -13.069 1.819 14.356 1.00 98.56 405 PHE A CA 1
ATOM 3292 C C . PHE A 1 405 ? -12.245 2.673 13.392 1.00 98.56 405 PHE A C 1
ATOM 3294 O O . PHE A 1 405 ? -12.154 3.888 13.580 1.00 98.56 405 PHE A O 1
ATOM 3301 N N . LEU A 1 406 ? -11.610 2.041 12.403 1.00 98.56 406 LEU A N 1
ATOM 3302 C CA . LEU A 1 406 ? -10.622 2.656 11.514 1.00 98.56 406 LEU A CA 1
ATOM 3303 C C . LEU A 1 406 ? -10.607 1.932 10.166 1.00 98.56 406 LEU A C 1
ATOM 3305 O O . LEU A 1 406 ? -10.618 0.703 10.134 1.00 98.56 406 LEU A O 1
ATOM 3309 N N . TYR A 1 407 ? -10.501 2.697 9.081 1.00 98.88 407 TYR A N 1
ATOM 3310 C CA . TYR A 1 407 ? -10.185 2.199 7.745 1.00 98.88 407 TYR A CA 1
ATOM 3311 C C . TYR A 1 407 ? -8.928 2.885 7.199 1.00 98.88 407 TYR A C 1
ATOM 3313 O O . TYR A 1 407 ? -8.842 4.116 7.197 1.00 98.88 407 TYR A O 1
ATOM 3321 N N . VAL A 1 408 ? -7.958 2.102 6.722 1.00 98.94 408 VAL A N 1
ATOM 3322 C CA . VAL A 1 408 ? -6.768 2.612 6.023 1.00 98.94 408 VAL A CA 1
ATOM 3323 C C . VAL A 1 408 ? -6.559 1.840 4.729 1.00 98.94 408 VAL A C 1
ATOM 3325 O O . VAL A 1 408 ? -6.404 0.621 4.745 1.00 98.94 408 VAL A O 1
ATOM 3328 N N . ASP A 1 409 ? -6.487 2.575 3.625 1.00 98.88 409 ASP A N 1
ATOM 3329 C CA . ASP A 1 409 ? -6.120 2.049 2.313 1.00 98.88 409 ASP A CA 1
ATOM 3330 C C . ASP A 1 409 ? -4.704 2.515 1.938 1.00 98.88 409 ASP A C 1
ATOM 3332 O O . ASP A 1 409 ? -4.440 3.719 1.876 1.00 98.88 409 ASP A O 1
ATOM 3336 N N . CYS A 1 410 ? -3.776 1.582 1.726 1.00 98.88 410 CYS A N 1
ATOM 3337 C CA . CYS A 1 410 ? -2.352 1.849 1.499 1.00 98.88 410 CYS A CA 1
ATOM 3338 C C . CYS A 1 410 ? -2.008 1.943 0.000 1.00 98.88 410 CYS A C 1
ATOM 3340 O O . CYS A 1 410 ? -2.307 1.039 -0.781 1.00 98.88 410 CYS A O 1
ATOM 3342 N N . HIS A 1 411 ? -1.305 3.014 -0.378 1.00 98.69 411 HIS A N 1
ATOM 3343 C CA . HIS A 1 411 ? -0.973 3.428 -1.749 1.00 98.69 411 HIS A CA 1
ATOM 3344 C C . HIS A 1 411 ? 0.497 3.851 -1.878 1.00 98.69 411 HIS A C 1
ATOM 3346 O O . HIS A 1 411 ? 1.245 3.972 -0.902 1.00 98.69 411 HIS A O 1
ATOM 3352 N N . GLY A 1 412 ? 0.918 4.090 -3.118 1.00 97.19 412 GLY A N 1
ATOM 3353 C CA . GLY A 1 412 ? 2.241 4.594 -3.474 1.00 97.19 412 GLY A CA 1
ATOM 3354 C C . GLY A 1 412 ? 2.159 5.919 -4.228 1.00 97.19 412 GLY A C 1
ATOM 3355 O O . GLY A 1 412 ? 1.359 6.082 -5.143 1.00 97.19 412 GLY A O 1
ATOM 3356 N N . HIS A 1 413 ? 3.052 6.858 -3.919 1.00 95.06 413 HIS A N 1
ATOM 3357 C CA . HIS A 1 413 ? 2.966 8.219 -4.436 1.00 95.06 413 HIS A CA 1
ATOM 3358 C C . HIS A 1 413 ? 4.244 8.674 -5.157 1.00 95.06 413 HIS A C 1
ATOM 3360 O O . HIS A 1 413 ? 5.254 9.031 -4.548 1.00 95.06 413 HIS A O 1
ATOM 3366 N N . ALA A 1 414 ? 4.189 8.776 -6.488 1.00 90.81 414 ALA A N 1
ATOM 3367 C CA . ALA A 1 414 ? 5.356 9.101 -7.321 1.00 90.81 414 ALA A CA 1
ATOM 3368 C C . ALA A 1 414 ? 5.922 10.523 -7.112 1.00 90.81 414 ALA A C 1
ATOM 3370 O O . ALA A 1 414 ? 7.120 10.753 -7.245 1.00 90.81 414 ALA A O 1
ATOM 3371 N N . SER A 1 415 ? 5.077 11.511 -6.795 1.00 89.31 415 SER A N 1
ATOM 3372 C CA . SER A 1 415 ? 5.454 12.932 -6.941 1.00 89.31 415 SER A CA 1
ATOM 3373 C C . SER A 1 415 ? 5.813 13.682 -5.651 1.00 89.31 415 SER A C 1
ATOM 3375 O O . SER A 1 415 ? 6.729 14.506 -5.640 1.00 89.31 415 SER A O 1
ATOM 3377 N N . LYS A 1 416 ? 5.032 13.503 -4.587 1.00 94.69 416 LYS A N 1
ATOM 3378 C CA . LYS A 1 416 ? 5.199 14.153 -3.283 1.00 94.69 416 LYS A CA 1
ATOM 3379 C C . LYS A 1 416 ? 6.146 13.301 -2.440 1.00 94.69 416 LYS A C 1
ATOM 3381 O O . LYS A 1 416 ? 5.903 12.109 -2.304 1.00 94.69 416 LYS A O 1
ATOM 3386 N N . LYS A 1 417 ? 7.217 13.919 -1.931 1.00 95.00 417 LYS A N 1
ATOM 3387 C CA . LYS A 1 417 ? 8.187 13.287 -1.025 1.00 95.00 417 LYS A CA 1
ATOM 3388 C C . LYS A 1 417 ? 7.557 12.978 0.332 1.00 95.00 417 LYS A C 1
ATOM 3390 O O . LYS A 1 417 ? 6.726 13.760 0.803 1.00 95.00 417 LYS A O 1
ATOM 3395 N N . GLY A 1 418 ? 8.066 11.931 0.975 1.00 96.12 418 GLY A N 1
ATOM 3396 C CA . GLY A 1 418 ? 7.628 11.462 2.286 1.00 96.12 418 GLY A CA 1
ATOM 3397 C C . GLY A 1 418 ? 6.410 10.556 2.253 1.00 96.12 418 GLY A C 1
ATOM 3398 O O . GLY A 1 418 ? 5.771 10.391 1.215 1.00 96.12 418 GLY A O 1
ATOM 3399 N N . ASN A 1 419 ? 6.105 9.993 3.417 1.00 98.44 419 ASN A N 1
ATOM 3400 C CA . ASN A 1 419 ? 4.901 9.204 3.649 1.00 98.44 419 ASN A CA 1
ATOM 3401 C C . ASN A 1 419 ? 3.869 10.077 4.364 1.00 98.44 419 ASN A C 1
ATOM 3403 O O . ASN A 1 419 ? 4.230 10.817 5.276 1.00 98.44 419 ASN A O 1
ATOM 3407 N N . PHE A 1 420 ? 2.613 10.055 3.942 1.00 98.62 420 PHE A N 1
ATOM 3408 C CA . PHE A 1 420 ? 1.576 10.941 4.480 1.00 98.62 420 PHE A CA 1
ATOM 3409 C C . PHE A 1 420 ? 0.192 10.339 4.274 1.00 98.62 420 PHE A C 1
ATOM 3411 O O . PHE A 1 420 ? 0.033 9.383 3.525 1.00 98.62 420 PHE A O 1
ATOM 3418 N N . MET A 1 421 ? -0.824 10.911 4.914 1.00 98.56 421 MET A N 1
ATOM 3419 C CA . MET A 1 421 ? -2.206 10.480 4.733 1.00 98.56 421 MET A CA 1
ATOM 3420 C C . MET A 1 421 ? -3.052 11.561 4.081 1.00 98.56 421 MET A C 1
ATOM 3422 O O . MET A 1 421 ? -2.939 12.752 4.375 1.00 98.56 421 MET A O 1
ATOM 3426 N N . TYR A 1 422 ? -3.962 11.129 3.224 1.00 98.44 422 TYR A N 1
ATOM 3427 C CA . TYR A 1 422 ? -5.130 11.920 2.911 1.00 98.44 422 TYR A CA 1
ATOM 3428 C C . TYR A 1 422 ? -6.263 11.506 3.858 1.00 98.44 422 TYR A C 1
ATOM 3430 O O . TYR A 1 422 ? -6.661 10.340 3.858 1.00 98.44 422 TYR A O 1
ATOM 3438 N N . GLY A 1 423 ? -6.860 12.467 4.570 1.00 97.56 423 GLY A N 1
ATOM 3439 C CA . GLY A 1 423 ? -8.118 12.300 5.317 1.00 97.56 423 GLY A CA 1
ATOM 3440 C C . GLY A 1 423 ? -9.296 13.016 4.643 1.00 97.56 423 GLY A C 1
ATOM 3441 O O . GLY A 1 423 ? -9.114 13.692 3.623 1.00 97.56 423 GLY A O 1
ATOM 3442 N N . ASN A 1 424 ? -10.503 12.824 5.165 1.00 97.44 424 ASN A N 1
ATOM 3443 C CA . ASN A 1 424 ? -11.695 13.504 4.659 1.00 97.44 424 ASN A CA 1
ATOM 3444 C C . ASN A 1 424 ? -11.854 14.900 5.277 1.00 97.44 424 ASN A C 1
ATOM 3446 O O . ASN A 1 424 ? -11.220 15.218 6.280 1.00 97.44 424 ASN A O 1
ATOM 3450 N N . HIS A 1 425 ? -12.687 15.717 4.641 1.00 95.69 425 HIS A N 1
ATOM 3451 C CA . HIS A 1 425 ? -13.089 17.027 5.128 1.00 95.69 425 HIS A CA 1
ATOM 3452 C C . HIS A 1 425 ? -14.395 16.930 5.907 1.00 95.69 425 HIS A C 1
ATOM 3454 O O . HIS A 1 425 ? -15.281 16.163 5.528 1.00 95.69 425 HIS A O 1
ATOM 3460 N N . PHE A 1 426 ? -14.514 17.755 6.942 1.00 94.94 426 PHE A N 1
ATOM 3461 C CA . PHE A 1 426 ? -15.718 17.899 7.748 1.00 94.94 426 PHE A CA 1
ATOM 3462 C C . PHE A 1 426 ? -16.046 19.384 7.906 1.00 94.94 426 PHE A C 1
ATOM 3464 O O . PHE A 1 426 ? -15.147 20.223 7.907 1.00 94.94 426 PHE A O 1
ATOM 3471 N N . GLU A 1 427 ? -17.319 19.731 8.064 1.00 90.38 427 GLU A N 1
ATOM 3472 C CA . GLU A 1 427 ? -17.703 21.113 8.385 1.00 90.38 427 GLU A CA 1
ATOM 3473 C C . GLU A 1 427 ? -17.421 21.427 9.860 1.00 90.38 427 GLU A C 1
ATOM 3475 O O . GLU A 1 427 ? -16.967 22.516 10.210 1.00 90.38 427 GLU A O 1
ATOM 3480 N N . ASN A 1 428 ? -17.632 20.437 10.732 1.00 92.50 428 ASN A N 1
ATOM 3481 C CA . ASN A 1 428 ? -17.367 20.547 12.157 1.00 92.50 428 ASN A CA 1
ATOM 3482 C C . ASN A 1 428 ? -15.852 20.538 12.436 1.00 92.50 428 ASN A C 1
ATOM 3484 O O . ASN A 1 428 ? -15.112 19.656 11.989 1.00 92.50 428 ASN A O 1
ATOM 3488 N N . VAL A 1 429 ? -15.379 21.517 13.210 1.00 94.50 429 VAL A N 1
ATOM 3489 C CA . VAL A 1 429 ? -13.966 21.631 13.607 1.00 94.50 429 VAL A CA 1
ATOM 3490 C C . VAL A 1 429 ? -13.502 20.411 14.406 1.00 94.50 429 VAL A C 1
ATOM 3492 O O . VAL A 1 429 ? -12.404 19.918 14.164 1.00 94.50 429 VAL A O 1
ATOM 3495 N N . ASN A 1 430 ? -14.323 19.898 15.323 1.00 95.50 430 ASN A N 1
ATOM 3496 C CA . ASN A 1 430 ? -13.970 18.742 16.145 1.00 95.50 430 ASN A CA 1
ATOM 3497 C C . ASN A 1 430 ? -13.781 17.489 15.282 1.00 95.50 430 ASN A C 1
ATOM 3499 O O . ASN A 1 430 ? -12.797 16.782 15.466 1.00 95.50 430 ASN A O 1
ATOM 3503 N N . ASP A 1 431 ? -14.638 17.264 14.284 1.00 95.50 431 ASP A N 1
ATOM 3504 C CA . ASP A 1 431 ? -14.500 16.113 13.381 1.00 95.50 431 ASP A CA 1
ATOM 3505 C C . ASP A 1 431 ? -13.248 16.224 12.498 1.00 95.50 431 ASP A C 1
ATOM 3507 O O . ASP A 1 431 ? -12.559 15.226 12.268 1.00 95.50 431 ASP A O 1
ATOM 3511 N N . ASN A 1 432 ? -12.883 17.438 12.058 1.00 95.19 432 ASN A N 1
ATOM 3512 C CA . ASN A 1 432 ? -11.592 17.659 11.394 1.00 95.19 432 ASN A CA 1
ATOM 3513 C C . ASN A 1 432 ? -10.427 17.306 12.321 1.00 95.19 432 ASN A C 1
ATOM 3515 O O . ASN A 1 432 ? -9.507 16.602 11.905 1.00 95.19 432 ASN A O 1
ATOM 3519 N N . VAL A 1 433 ? -10.463 17.772 13.573 1.00 97.69 433 VAL A N 1
ATOM 3520 C CA . VAL A 1 433 ? -9.419 17.484 14.564 1.00 97.69 433 VAL A CA 1
ATOM 3521 C C . VAL A 1 433 ? -9.315 15.980 14.810 1.00 97.69 433 VAL A C 1
ATOM 3523 O O . VAL A 1 433 ? -8.214 15.438 14.717 1.00 97.69 433 VAL A O 1
ATOM 3526 N N . GLU A 1 434 ? -10.433 15.284 15.026 1.00 97.19 434 GLU A N 1
ATOM 3527 C CA . GLU A 1 434 ? -10.458 13.827 15.194 1.00 97.19 434 GLU A CA 1
ATOM 3528 C C . GLU A 1 434 ? -9.910 13.100 13.957 1.00 97.19 434 GLU A C 1
ATOM 3530 O O . GLU A 1 434 ? -9.118 12.162 14.085 1.00 97.19 434 GLU A O 1
ATOM 3535 N N . CYS A 1 435 ? -10.223 13.577 12.748 1.00 97.75 435 CYS A N 1
ATOM 3536 C CA . CYS A 1 435 ? -9.634 13.052 11.518 1.00 97.75 435 CYS A CA 1
ATOM 3537 C C . CYS A 1 435 ? -8.111 13.291 11.454 1.00 97.75 435 CYS A C 1
ATOM 3539 O O . CYS A 1 435 ? -7.384 12.479 10.880 1.00 97.75 435 CYS A O 1
ATOM 3541 N N . MET A 1 436 ? -7.591 14.370 12.038 1.00 98.44 436 MET A N 1
ATOM 3542 C CA . MET A 1 436 ? -6.165 14.724 12.009 1.00 98.44 436 MET A CA 1
ATOM 3543 C C . MET A 1 436 ? -5.323 14.009 13.077 1.00 98.44 436 MET A C 1
ATOM 3545 O O . MET A 1 436 ? -4.103 13.903 12.905 1.00 98.44 436 MET A O 1
ATOM 3549 N N . LEU A 1 437 ? -5.936 13.490 14.147 1.00 98.38 437 LEU A N 1
ATOM 3550 C CA . LEU A 1 437 ? -5.214 12.916 15.288 1.00 98.38 437 LEU A CA 1
ATOM 3551 C C . LEU A 1 437 ? -4.319 11.740 14.916 1.00 98.38 437 LEU A C 1
ATOM 3553 O O . LEU A 1 437 ? -3.133 11.764 15.241 1.00 98.38 437 LEU A O 1
ATOM 3557 N N . LEU A 1 438 ? -4.846 10.725 14.223 1.00 98.75 438 LEU A N 1
ATOM 3558 C CA . LEU A 1 438 ? -4.053 9.542 13.882 1.00 98.75 438 LEU A CA 1
ATOM 3559 C C . LEU A 1 438 ? -2.828 9.908 13.018 1.00 98.75 438 LEU A C 1
ATOM 3561 O O . LEU A 1 438 ? -1.714 9.598 13.440 1.00 98.75 438 LEU A O 1
ATOM 3565 N N . PRO A 1 439 ? -2.953 10.634 11.885 1.00 98.69 439 PRO A N 1
ATOM 3566 C CA . PRO A 1 439 ? -1.790 11.104 11.126 1.00 98.69 439 PRO A CA 1
ATOM 3567 C C . PRO A 1 439 ? -0.782 11.900 11.968 1.00 98.69 439 PRO A C 1
ATOM 3569 O O . PRO A 1 439 ? 0.432 11.767 11.788 1.00 98.69 439 PRO A O 1
ATOM 3572 N N . LYS A 1 440 ? -1.262 12.727 12.903 1.00 98.62 440 LYS A N 1
ATOM 3573 C CA . LYS A 1 440 ? -0.384 13.493 13.788 1.00 98.62 440 LYS A CA 1
ATOM 3574 C C . LYS A 1 440 ? 0.372 12.581 14.753 1.00 98.62 440 LYS A C 1
ATOM 3576 O O . LYS A 1 440 ? 1.585 12.736 14.877 1.00 98.62 440 LYS A O 1
ATOM 3581 N N . LEU A 1 441 ? -0.290 11.603 15.366 1.00 98.62 441 LEU A N 1
ATOM 3582 C CA . LEU A 1 441 ? 0.344 10.606 16.231 1.00 98.62 441 LEU A CA 1
ATOM 3583 C C . LEU A 1 441 ? 1.370 9.758 15.466 1.00 98.62 441 LEU A C 1
ATOM 3585 O O . LEU A 1 441 ? 2.459 9.520 15.980 1.00 98.62 441 LEU A O 1
ATOM 3589 N N . ILE A 1 442 ? 1.092 9.381 14.214 1.00 98.62 442 ILE A N 1
ATOM 3590 C CA . ILE A 1 442 ? 2.052 8.635 13.378 1.00 98.62 442 ILE A CA 1
ATOM 3591 C C . ILE A 1 442 ? 3.330 9.448 13.166 1.00 98.62 442 ILE A C 1
ATOM 3593 O O . ILE A 1 442 ? 4.430 8.901 13.213 1.00 98.62 442 ILE A O 1
ATOM 3597 N N . SER A 1 443 ? 3.216 10.770 13.001 1.00 98.00 443 SER A N 1
ATOM 3598 C CA . SER A 1 443 ? 4.394 11.639 12.883 1.00 98.00 443 SER A CA 1
ATOM 3599 C C . SER A 1 443 ? 5.269 11.672 14.143 1.00 98.00 443 SER A C 1
ATOM 3601 O O . SER A 1 443 ? 6.461 11.940 14.027 1.00 98.00 443 SER A O 1
ATOM 3603 N N . LEU A 1 444 ? 4.706 11.361 15.318 1.00 96.94 444 LEU A N 1
ATOM 3604 C CA . LEU A 1 444 ? 5.439 11.263 16.587 1.00 96.94 444 LEU A CA 1
ATOM 3605 C C . LEU A 1 444 ? 6.102 9.890 16.785 1.00 96.94 444 LEU A C 1
ATOM 3607 O O . LEU A 1 444 ? 7.032 9.781 17.580 1.00 96.94 444 LEU A O 1
ATOM 3611 N N . ASN A 1 445 ? 5.648 8.868 16.053 1.00 96.25 445 ASN A N 1
ATOM 3612 C CA . ASN A 1 445 ? 6.152 7.493 16.129 1.00 96.25 445 ASN A CA 1
ATOM 3613 C C . ASN A 1 445 ? 6.962 7.065 14.893 1.00 96.25 445 ASN A C 1
ATOM 3615 O O . ASN A 1 445 ? 7.449 5.940 14.842 1.00 96.25 445 ASN A O 1
ATOM 3619 N N . SER A 1 446 ? 7.114 7.929 13.886 1.00 96.50 446 SER A N 1
ATOM 3620 C CA . SER A 1 446 ? 7.845 7.612 12.657 1.00 96.50 446 SER A CA 1
ATOM 3621 C C . SER A 1 446 ? 8.755 8.750 12.224 1.00 96.50 446 SER A C 1
ATOM 3623 O O . SER A 1 446 ? 8.304 9.867 11.965 1.00 96.50 446 SER A O 1
ATOM 3625 N N . GLN A 1 447 ? 10.033 8.425 12.021 1.00 96.56 447 GLN A N 1
ATOM 3626 C CA . GLN A 1 447 ? 11.011 9.315 11.391 1.00 96.56 447 GLN A CA 1
ATOM 3627 C C . GLN A 1 447 ? 10.645 9.659 9.937 1.00 96.56 447 GLN A C 1
ATOM 3629 O O . GLN A 1 447 ? 11.157 10.629 9.374 1.00 96.56 447 GLN A O 1
ATOM 3634 N N . HIS A 1 448 ? 9.763 8.871 9.316 1.00 97.56 448 HIS A N 1
ATOM 3635 C CA . HIS A 1 448 ? 9.516 8.865 7.876 1.00 97.56 448 HIS A CA 1
ATOM 3636 C C . HIS A 1 448 ? 8.096 9.291 7.483 1.00 97.56 448 HIS A C 1
ATOM 3638 O O . HIS A 1 448 ? 7.793 9.356 6.290 1.00 97.56 448 HIS A O 1
ATOM 3644 N N . PHE A 1 449 ? 7.232 9.611 8.448 1.00 98.25 449 PHE A N 1
ATOM 3645 C CA . PHE A 1 449 ? 5.872 10.090 8.196 1.00 98.25 449 PHE A CA 1
ATOM 3646 C C . PHE A 1 449 ? 5.789 11.616 8.301 1.00 98.25 449 PHE A C 1
ATOM 3648 O O . PHE A 1 449 ? 6.376 12.215 9.189 1.00 98.25 449 PHE A O 1
ATOM 3655 N N . HIS A 1 450 ? 5.091 12.305 7.406 1.00 97.75 450 HIS A N 1
ATOM 3656 C CA . HIS A 1 450 ? 5.107 13.767 7.319 1.00 97.75 450 HIS A CA 1
ATOM 3657 C C . HIS A 1 450 ? 3.694 14.327 7.446 1.00 97.75 450 HIS A C 1
ATOM 3659 O O . HIS A 1 450 ? 2.940 14.398 6.474 1.00 97.75 450 HIS A O 1
ATOM 3665 N N . PHE A 1 451 ? 3.347 14.773 8.654 1.00 97.88 451 PHE A N 1
ATOM 3666 C CA . PHE A 1 451 ? 2.037 15.362 8.934 1.00 97.88 451 PHE A CA 1
ATOM 3667 C C . PHE A 1 451 ? 1.759 16.615 8.088 1.00 97.88 451 PHE A C 1
ATOM 3669 O O . PHE A 1 451 ? 0.667 16.765 7.556 1.00 97.88 451 PHE A O 1
ATOM 3676 N N . ASP A 1 452 ? 2.772 17.449 7.837 1.00 96.00 452 ASP A N 1
ATOM 3677 C CA . ASP A 1 452 ? 2.677 18.629 6.958 1.00 96.00 452 ASP A CA 1
ATOM 3678 C C . ASP A 1 452 ? 2.402 18.281 5.484 1.00 96.00 452 ASP A C 1
ATOM 3680 O O . ASP A 1 452 ? 2.025 19.131 4.678 1.00 96.00 452 ASP A O 1
ATOM 3684 N N . ALA A 1 453 ? 2.609 17.020 5.100 1.00 96.88 453 ALA A N 1
ATOM 3685 C CA . ALA A 1 453 ? 2.241 16.516 3.789 1.00 96.88 453 ALA A CA 1
ATOM 3686 C C . ALA A 1 453 ? 0.839 15.884 3.764 1.00 96.88 453 ALA A C 1
ATOM 3688 O O . ALA A 1 453 ? 0.366 15.561 2.670 1.00 96.88 453 ALA A O 1
ATOM 3689 N N . CYS A 1 454 ? 0.154 15.749 4.897 1.00 97.94 454 CYS A N 1
ATOM 3690 C CA . CYS A 1 454 ? -1.227 15.283 4.916 1.00 97.94 454 CYS A CA 1
ATOM 3691 C C . CYS A 1 454 ? -2.169 16.328 4.297 1.00 97.94 454 CYS A C 1
ATOM 3693 O O . CYS A 1 454 ? -1.815 17.500 4.154 1.00 97.94 454 CYS A O 1
ATOM 3695 N N . ASN A 1 455 ? -3.347 15.903 3.841 1.00 96.81 455 ASN A N 1
ATOM 3696 C CA . ASN A 1 455 ? -4.353 16.826 3.310 1.00 96.81 455 ASN A CA 1
ATOM 3697 C C . ASN A 1 455 ? -5.768 16.333 3.638 1.00 96.81 455 ASN A C 1
ATOM 3699 O O . ASN A 1 455 ? -6.102 15.180 3.355 1.00 96.81 455 ASN A O 1
ATOM 3703 N N . PHE A 1 456 ? -6.560 17.239 4.211 1.00 96.62 456 PHE A N 1
ATOM 3704 C CA . PHE A 1 456 ? -7.919 17.027 4.723 1.00 96.62 456 PHE A CA 1
ATOM 3705 C C . PHE A 1 456 ? -8.934 17.979 4.066 1.00 96.62 456 PHE A C 1
ATOM 3707 O O . PHE A 1 456 ? -10.036 18.167 4.562 1.00 96.62 456 PHE A O 1
ATOM 3714 N N . SER A 1 457 ? -8.554 18.636 2.965 1.00 94.50 457 SER A N 1
ATOM 3715 C CA . SER A 1 457 ? -9.434 19.581 2.271 1.00 94.50 457 SER A CA 1
ATOM 3716 C C . SER A 1 457 ? -10.499 18.872 1.440 1.00 94.50 457 SER A C 1
ATOM 3718 O O . SER A 1 457 ? -10.242 17.842 0.807 1.00 94.50 457 SER A O 1
ATOM 3720 N N . GLU A 1 458 ? -11.675 19.492 1.363 1.00 94.25 458 GLU A N 1
ATOM 3721 C CA . GLU A 1 458 ? -12.809 19.002 0.576 1.00 94.25 458 GLU A CA 1
ATOM 3722 C C . GLU A 1 458 ? -12.431 18.791 -0.893 1.00 94.25 458 GLU A C 1
ATOM 3724 O O . GLU A 1 458 ? -12.769 17.786 -1.519 1.00 94.25 458 GLU A O 1
ATOM 3729 N N . ARG A 1 459 ? -11.615 19.704 -1.432 1.00 93.88 459 ARG A N 1
ATOM 3730 C CA . ARG A 1 459 ? -11.139 19.652 -2.814 1.00 93.88 459 ARG A CA 1
ATOM 3731 C C . ARG A 1 459 ? -10.520 18.301 -3.176 1.00 93.88 459 ARG A C 1
ATOM 3733 O O . ARG A 1 459 ? -10.678 17.859 -4.312 1.00 93.88 459 ARG A O 1
ATOM 3740 N N . ILE A 1 460 ? -9.790 17.648 -2.266 1.00 92.44 460 ILE A N 1
ATOM 3741 C CA . ILE A 1 460 ? -9.147 16.363 -2.591 1.00 92.44 460 ILE A CA 1
ATOM 3742 C C . ILE A 1 460 ? -10.162 15.223 -2.646 1.00 92.44 460 ILE A C 1
ATOM 3744 O O . ILE A 1 460 ? -9.887 14.232 -3.310 1.00 92.44 460 ILE A O 1
ATOM 3748 N N . MET A 1 461 ? -11.318 15.354 -1.995 1.00 92.88 461 MET A N 1
ATOM 3749 C CA . MET A 1 461 ? -12.365 14.333 -2.015 1.00 92.88 461 MET A CA 1
ATOM 3750 C C . MET A 1 461 ? -13.056 14.255 -3.375 1.00 92.88 461 MET A C 1
ATOM 3752 O O . MET A 1 461 ? -13.395 13.160 -3.801 1.00 92.88 461 MET A O 1
ATOM 3756 N N . TYR A 1 462 ? -13.205 15.382 -4.077 1.00 92.38 462 TYR A N 1
ATOM 3757 C CA . TYR A 1 462 ? -14.024 15.463 -5.296 1.00 92.38 462 TYR A CA 1
ATOM 3758 C C . TYR A 1 462 ? -13.243 15.789 -6.573 1.00 92.38 462 TYR A C 1
ATOM 3760 O O . TYR A 1 462 ? -13.822 15.908 -7.653 1.00 92.38 462 TYR A O 1
ATOM 3768 N N . ILE A 1 463 ? -11.919 15.952 -6.487 1.00 90.06 463 ILE A N 1
ATOM 3769 C CA . ILE A 1 463 ? -11.105 16.193 -7.682 1.00 90.06 463 ILE A CA 1
ATOM 3770 C C . ILE A 1 463 ? -11.255 15.022 -8.663 1.00 90.06 463 ILE A C 1
ATOM 3772 O O . ILE A 1 463 ? -11.082 13.857 -8.299 1.00 90.06 463 ILE A O 1
ATOM 3776 N N . LYS A 1 464 ? -11.567 15.348 -9.918 1.00 88.69 464 LYS A N 1
ATOM 3777 C CA . LYS A 1 464 ? -11.648 14.381 -11.014 1.00 88.69 464 LYS A CA 1
ATOM 3778 C C . LYS A 1 464 ? -10.253 14.052 -11.532 1.00 88.69 464 LYS A C 1
ATOM 3780 O O . LYS A 1 464 ? -9.414 14.949 -11.682 1.00 88.69 464 LYS A O 1
ATOM 3785 N N . ASP A 1 465 ? -9.986 12.775 -11.782 1.00 79.81 465 ASP A N 1
ATOM 3786 C CA . ASP A 1 465 ? -8.751 12.374 -12.445 1.00 79.81 465 ASP A CA 1
ATOM 3787 C C . ASP A 1 465 ? -8.766 12.871 -13.892 1.00 79.81 465 ASP A C 1
ATOM 3789 O O . ASP A 1 465 ? -9.777 12.790 -14.584 1.00 79.81 465 ASP A O 1
ATOM 3793 N N . LYS A 1 466 ? -7.633 13.380 -14.374 1.00 78.69 466 LYS A N 1
ATOM 3794 C CA . LYS A 1 466 ? -7.533 13.828 -15.768 1.00 78.69 466 LYS A CA 1
ATOM 3795 C C . LYS A 1 466 ? -7.521 12.657 -16.750 1.00 78.69 466 LYS A C 1
ATOM 3797 O O . LYS A 1 466 ? -7.743 12.885 -17.931 1.00 78.69 466 LYS A O 1
ATOM 3802 N N . ARG A 1 467 ? -7.189 11.447 -16.283 1.00 73.44 467 ARG A N 1
ATOM 3803 C CA . ARG A 1 467 ? -7.037 10.256 -17.130 1.00 73.44 467 ARG A CA 1
ATOM 3804 C C . ARG A 1 467 ? -8.372 9.595 -17.447 1.00 73.44 467 ARG A C 1
ATOM 3806 O O . ARG A 1 467 ? -8.614 9.287 -18.604 1.00 73.44 467 ARG A O 1
ATOM 3813 N N . ASP A 1 468 ? -9.198 9.380 -16.426 1.00 74.06 468 ASP A N 1
ATOM 3814 C CA . ASP A 1 468 ? -10.476 8.663 -16.534 1.00 74.06 468 ASP A CA 1
ATOM 3815 C C . ASP A 1 468 ? -11.702 9.573 -16.312 1.00 74.06 468 ASP A C 1
ATOM 3817 O O . ASP A 1 468 ? -12.831 9.149 -16.528 1.00 74.06 468 ASP A O 1
ATOM 3821 N N . GLY A 1 469 ? -11.509 10.834 -15.901 1.00 80.38 469 GLY A N 1
ATOM 3822 C CA . GLY A 1 469 ? -12.597 11.774 -15.614 1.00 80.38 469 GLY A CA 1
ATOM 3823 C C . GLY A 1 469 ? -13.357 11.481 -14.315 1.00 80.38 469 GLY A C 1
ATOM 3824 O O . GLY A 1 469 ? -14.232 12.263 -13.931 1.00 80.38 469 GLY A O 1
ATOM 3825 N N . LEU A 1 470 ? -13.019 10.397 -13.609 1.00 83.38 470 LEU A N 1
ATOM 3826 C CA . LEU A 1 470 ? -13.742 9.933 -12.435 1.00 83.38 470 LEU A CA 1
ATOM 3827 C C . LEU A 1 470 ? -13.336 10.722 -11.193 1.00 83.38 470 LEU A C 1
ATOM 3829 O O . LEU A 1 470 ? -12.162 11.026 -10.951 1.00 83.38 470 LEU A O 1
ATOM 3833 N N . SER A 1 471 ? -14.339 11.035 -10.379 1.00 88.81 471 SER A N 1
ATOM 3834 C CA . SER A 1 471 ? -14.167 11.720 -9.102 1.00 88.81 471 SER A CA 1
ATOM 3835 C C . SER A 1 471 ? -13.497 10.811 -8.074 1.00 88.81 471 SER A C 1
ATOM 3837 O O . SER A 1 471 ? -13.775 9.612 -7.997 1.00 88.81 471 SER A O 1
ATOM 3839 N N . ARG A 1 472 ? -12.660 11.393 -7.209 1.00 89.69 472 ARG A N 1
ATOM 3840 C CA . ARG A 1 472 ? -12.147 10.708 -6.008 1.00 89.69 472 ARG A CA 1
ATOM 3841 C C . ARG A 1 472 ? -13.222 10.399 -4.967 1.00 89.69 472 ARG A C 1
ATOM 3843 O O . ARG A 1 472 ? -12.933 9.714 -3.994 1.00 89.69 472 ARG A O 1
ATOM 3850 N N . GLU A 1 473 ? -14.454 10.820 -5.202 1.00 92.12 473 GLU A N 1
ATOM 3851 C CA . GLU A 1 473 ? -15.615 10.434 -4.412 1.00 92.12 473 GLU A CA 1
ATOM 3852 C C . GLU A 1 473 ? -15.820 8.914 -4.382 1.00 92.12 473 GLU A C 1
ATOM 3854 O O . GLU A 1 473 ? -16.214 8.359 -3.361 1.00 92.12 473 GLU A O 1
ATOM 3859 N N . GLY A 1 474 ? -15.467 8.240 -5.482 1.00 90.38 474 GLY A N 1
ATOM 3860 C CA . GLY A 1 474 ? -15.464 6.784 -5.597 1.00 90.38 474 GLY A CA 1
ATOM 3861 C C . GLY A 1 474 ? -14.264 6.086 -4.952 1.00 90.38 474 GLY A C 1
ATOM 3862 O O . GLY A 1 474 ? -14.174 4.860 -5.015 1.00 90.38 474 GLY A O 1
ATOM 3863 N N . ALA A 1 475 ? -13.319 6.833 -4.372 1.00 95.38 475 ALA A N 1
ATOM 3864 C CA . ALA A 1 475 ? -12.180 6.250 -3.674 1.00 95.38 475 ALA A CA 1
ATOM 3865 C C . ALA A 1 475 ? -12.616 5.670 -2.330 1.00 95.38 475 ALA A C 1
ATOM 3867 O O . ALA A 1 475 ? -13.478 6.242 -1.659 1.00 95.38 475 ALA A O 1
ATOM 3868 N N . GLY A 1 476 ? -11.970 4.581 -1.903 1.00 96.56 476 GLY A N 1
ATOM 3869 C CA . GLY A 1 476 ? -12.399 3.824 -0.725 1.00 96.56 476 GLY A CA 1
ATOM 3870 C C . GLY A 1 476 ? -12.608 4.695 0.502 1.00 96.56 476 GLY A C 1
ATOM 3871 O O . GLY A 1 476 ? -13.643 4.624 1.151 1.00 96.56 476 GLY A O 1
ATOM 3872 N N . ARG A 1 477 ? -11.676 5.609 0.766 1.00 96.75 477 ARG A N 1
ATOM 3873 C CA . ARG A 1 477 ? -11.753 6.512 1.912 1.00 96.75 477 ARG A CA 1
ATOM 3874 C C . ARG A 1 477 ? -13.015 7.388 1.941 1.00 96.75 477 ARG A C 1
ATOM 3876 O O . ARG A 1 477 ? -13.622 7.574 2.999 1.00 96.75 477 ARG A O 1
ATOM 3883 N N . VAL A 1 478 ? -13.365 7.974 0.795 1.00 96.50 478 VAL A N 1
ATOM 3884 C CA . VAL A 1 478 ? -14.491 8.912 0.669 1.00 96.50 478 VAL A CA 1
ATOM 3885 C C . VAL A 1 478 ? -15.808 8.142 0.643 1.00 96.50 478 VAL A C 1
ATOM 3887 O O . VAL A 1 478 ? -16.739 8.504 1.355 1.00 96.50 478 VAL A O 1
ATOM 3890 N N . ALA A 1 479 ? -15.862 7.038 -0.101 1.00 95.25 479 ALA A N 1
ATOM 3891 C CA . ALA A 1 479 ? -17.028 6.166 -0.160 1.00 95.25 479 ALA A CA 1
ATOM 3892 C C . ALA A 1 479 ? -17.363 5.535 1.205 1.00 95.25 479 ALA A C 1
ATOM 3894 O O . ALA A 1 479 ? -18.534 5.464 1.579 1.00 95.25 479 ALA A O 1
ATOM 3895 N N . VAL A 1 480 ? -16.352 5.142 1.989 1.00 95.94 480 VAL A N 1
ATOM 3896 C CA . VAL A 1 480 ? -16.547 4.662 3.368 1.00 95.94 480 VAL A CA 1
ATOM 3897 C C . VAL A 1 480 ? -17.131 5.758 4.249 1.00 95.94 480 VAL A C 1
ATOM 3899 O O . VAL A 1 480 ? -18.114 5.505 4.936 1.00 95.94 480 VAL A O 1
ATOM 3902 N N . LEU A 1 481 ? -16.610 6.989 4.196 1.00 95.19 481 LEU A N 1
ATOM 3903 C CA . LEU A 1 481 ? -17.214 8.101 4.940 1.00 95.19 481 LEU A CA 1
ATOM 3904 C C . LEU A 1 481 ? -18.680 8.308 4.539 1.00 95.19 481 LEU A C 1
ATOM 3906 O O . LEU A 1 481 ? -19.533 8.445 5.407 1.00 95.19 481 LEU A O 1
ATOM 3910 N N . LYS A 1 482 ? -18.989 8.300 3.240 1.00 92.62 482 LYS A N 1
ATOM 3911 C CA . LYS A 1 482 ? -20.360 8.514 2.754 1.00 92.62 482 LYS A CA 1
ATOM 3912 C C . LYS A 1 482 ? -21.339 7.438 3.211 1.00 92.62 482 LYS A C 1
ATOM 3914 O O . LYS A 1 482 ? -22.491 7.749 3.485 1.00 92.62 482 LYS A O 1
ATOM 3919 N N . SER A 1 483 ? -20.884 6.192 3.286 1.00 91.38 483 SER A N 1
ATOM 3920 C CA . SER A 1 483 ? -21.738 5.057 3.642 1.00 91.38 483 SER A CA 1
ATOM 3921 C C . SER A 1 483 ? -21.824 4.772 5.141 1.00 91.38 483 SER A C 1
ATOM 3923 O O . SER A 1 483 ? -22.788 4.150 5.573 1.00 91.38 483 SER A O 1
ATOM 3925 N N . THR A 1 484 ? -20.849 5.228 5.933 1.00 93.56 484 THR A N 1
ATOM 3926 C CA . THR A 1 484 ? -20.728 4.859 7.360 1.00 93.56 484 THR A CA 1
ATOM 3927 C C . THR A 1 484 ? -20.580 6.046 8.316 1.00 93.56 484 THR A C 1
ATOM 3929 O O . THR A 1 484 ? -20.613 5.881 9.529 1.00 93.56 484 THR A O 1
ATOM 3932 N N . GLY A 1 485 ? -20.319 7.256 7.815 1.00 93.88 485 GLY A N 1
ATOM 3933 C CA . GLY A 1 485 ? -19.953 8.396 8.662 1.00 93.88 485 GLY A CA 1
ATOM 3934 C C . GLY A 1 485 ? -18.585 8.259 9.350 1.00 93.88 485 GLY A C 1
ATOM 3935 O O . GLY A 1 485 ? -18.236 9.094 10.181 1.00 93.88 485 GLY A O 1
ATOM 3936 N N . LEU A 1 486 ? -17.784 7.234 9.022 1.00 95.81 486 LEU A N 1
ATOM 3937 C CA . LEU A 1 486 ? -16.511 6.973 9.691 1.00 95.81 486 LEU A CA 1
ATOM 3938 C C . LEU A 1 486 ? -15.505 8.116 9.476 1.00 95.81 486 LEU A C 1
ATOM 3940 O O . LEU A 1 486 ? -14.932 8.273 8.394 1.00 95.81 486 LEU A O 1
ATOM 3944 N N . ILE A 1 487 ? -15.219 8.850 10.556 1.00 96.62 487 ILE A N 1
ATOM 3945 C CA . ILE A 1 487 ? -14.219 9.930 10.578 1.00 96.62 487 ILE A CA 1
ATOM 3946 C C . ILE A 1 487 ? -12.817 9.383 10.287 1.00 96.62 487 ILE A C 1
ATOM 3948 O O . ILE A 1 487 ? -12.071 9.923 9.469 1.00 96.62 487 ILE A O 1
ATOM 3952 N N . ARG A 1 488 ? -12.472 8.265 10.934 1.00 97.50 488 ARG A N 1
ATOM 3953 C CA . ARG A 1 488 ? -11.163 7.603 10.857 1.00 97.50 488 ARG A CA 1
ATOM 3954 C C . ARG A 1 488 ? -11.054 6.730 9.607 1.00 97.50 488 ARG A C 1
ATOM 3956 O O . ARG A 1 488 ? -10.910 5.514 9.685 1.00 97.50 488 ARG A O 1
ATOM 3963 N N . SER A 1 489 ? -11.157 7.366 8.452 1.00 98.19 489 SER A N 1
ATOM 3964 C CA . SER A 1 489 ? -11.039 6.746 7.138 1.00 98.19 489 SER A CA 1
ATOM 3965 C C . SER A 1 489 ? -9.913 7.442 6.379 1.00 98.19 489 SER A C 1
ATOM 3967 O O . SER A 1 489 ? -9.981 8.652 6.143 1.00 98.19 489 SER A O 1
ATOM 3969 N N . TYR A 1 490 ? -8.871 6.699 5.986 1.00 98.81 490 TYR A N 1
ATOM 3970 C CA . TYR A 1 490 ? -7.648 7.270 5.409 1.00 98.81 490 TYR A CA 1
ATOM 3971 C C . TYR A 1 490 ? -7.162 6.578 4.137 1.00 98.81 490 TYR A C 1
ATOM 3973 O O . TYR A 1 490 ? -7.326 5.376 3.946 1.00 98.81 490 TYR A O 1
ATOM 3981 N N . THR A 1 491 ? -6.467 7.352 3.304 1.00 98.81 491 THR A N 1
ATOM 3982 C CA . THR A 1 491 ? -5.551 6.832 2.282 1.00 98.81 491 THR A CA 1
ATOM 3983 C C . THR A 1 491 ? -4.125 7.125 2.734 1.00 98.81 491 THR A C 1
ATOM 3985 O O . THR A 1 491 ? -3.782 8.295 2.910 1.00 98.81 491 THR A O 1
ATOM 3988 N N . LEU A 1 492 ? -3.306 6.094 2.940 1.00 98.88 492 LEU A N 1
ATOM 3989 C CA . LEU A 1 492 ? -1.883 6.216 3.259 1.00 98.88 492 LEU A CA 1
ATOM 3990 C C . LEU A 1 492 ? -1.062 6.199 1.970 1.00 98.88 492 LEU A C 1
ATOM 3992 O O . LEU A 1 492 ? -1.119 5.242 1.214 1.00 98.88 492 LEU A O 1
ATOM 3996 N N . GLU A 1 493 ? -0.280 7.242 1.738 1.00 98.69 493 GLU A N 1
ATOM 3997 C CA . GLU A 1 493 ? 0.485 7.466 0.515 1.00 98.69 493 GLU A CA 1
ATOM 3998 C C . GLU A 1 493 ? 1.985 7.404 0.812 1.00 98.69 493 GLU A C 1
ATOM 4000 O O . GLU A 1 493 ? 2.505 8.211 1.591 1.00 98.69 493 GLU A O 1
ATOM 4005 N N . CYS A 1 494 ? 2.693 6.474 0.168 1.00 98.44 494 CYS A N 1
ATOM 4006 C CA . CYS A 1 494 ? 4.120 6.253 0.402 1.00 98.44 494 CYS A CA 1
ATOM 4007 C C . CYS A 1 494 ? 4.978 6.603 -0.815 1.00 98.44 494 CYS A C 1
ATOM 4009 O O . CYS A 1 494 ? 4.812 6.046 -1.901 1.00 98.44 494 CYS A O 1
ATOM 4011 N N . ASN A 1 495 ? 5.927 7.527 -0.656 1.00 97.50 495 ASN A N 1
ATOM 4012 C CA . ASN A 1 495 ? 6.827 7.896 -1.746 1.00 97.50 495 ASN A CA 1
ATOM 4013 C C . ASN A 1 495 ? 7.794 6.755 -2.103 1.00 97.50 495 ASN A C 1
ATOM 4015 O O . ASN A 1 495 ? 8.350 6.117 -1.223 1.00 97.50 495 ASN A O 1
ATOM 4019 N N . TYR A 1 496 ? 8.083 6.547 -3.389 1.00 96.75 496 TYR A N 1
ATOM 4020 C CA . TYR A 1 496 ? 8.990 5.475 -3.842 1.00 96.75 496 TYR A CA 1
ATOM 4021 C C . TYR A 1 496 ? 10.477 5.699 -3.513 1.00 96.75 496 TYR A C 1
ATOM 4023 O O . TYR A 1 496 ? 11.296 4.792 -3.672 1.00 96.75 496 TYR A O 1
ATOM 4031 N N . ASN A 1 497 ? 10.852 6.916 -3.117 1.00 95.75 497 ASN A N 1
ATOM 4032 C CA . ASN A 1 497 ? 12.235 7.371 -3.143 1.00 95.75 497 ASN A CA 1
ATOM 4033 C C . ASN A 1 497 ? 12.742 7.869 -1.787 1.00 95.75 497 ASN A C 1
ATOM 4035 O O . ASN A 1 497 ? 13.733 7.336 -1.301 1.00 95.75 497 ASN A O 1
ATOM 4039 N N . THR A 1 498 ? 12.151 8.920 -1.209 1.00 96.50 498 THR A N 1
ATOM 4040 C CA . THR A 1 498 ? 12.683 9.561 0.008 1.00 96.50 498 THR A CA 1
ATOM 4041 C C . THR A 1 498 ? 11.693 10.529 0.674 1.00 96.50 498 THR A C 1
ATOM 4043 O O . THR A 1 498 ? 10.675 10.927 0.093 1.00 96.50 498 THR A O 1
ATOM 4046 N N . GLY A 1 499 ? 12.032 10.948 1.895 1.00 95.88 499 GLY A N 1
ATOM 4047 C CA . GLY A 1 499 ? 11.340 11.967 2.679 1.00 95.88 499 GLY A CA 1
ATOM 4048 C C . GLY A 1 499 ? 11.773 13.399 2.367 1.00 95.88 499 GLY A C 1
ATOM 4049 O O . GLY A 1 499 ? 12.716 13.654 1.618 1.00 95.88 499 GLY A O 1
ATOM 4050 N N . LYS A 1 500 ? 11.061 14.365 2.952 1.00 93.62 500 LYS A N 1
ATOM 4051 C CA . LYS A 1 500 ? 11.497 15.772 2.981 1.00 93.62 500 LYS A CA 1
ATOM 4052 C C . LYS A 1 500 ? 12.417 16.060 4.163 1.00 93.62 500 LYS A C 1
ATOM 4054 O O . LYS A 1 500 ? 13.310 16.886 4.042 1.00 93.62 500 LYS A O 1
ATOM 4059 N N . LYS A 1 501 ? 12.150 15.408 5.292 1.00 94.81 501 LYS A N 1
ATOM 4060 C CA . LYS A 1 501 ? 12.835 15.583 6.574 1.00 94.81 501 LYS A CA 1
ATOM 4061 C C . LYS A 1 501 ? 12.859 14.252 7.324 1.00 94.81 501 LYS A C 1
ATOM 4063 O O . LYS A 1 501 ? 12.160 13.319 6.935 1.00 94.81 501 LYS A O 1
ATOM 4068 N N . VAL A 1 502 ? 13.665 14.181 8.372 1.00 96.25 502 VAL A N 1
ATOM 4069 C CA . VAL A 1 502 ? 13.593 13.127 9.385 1.00 96.25 502 VAL A CA 1
ATOM 4070 C C . VAL A 1 502 ? 12.858 13.733 10.570 1.00 96.25 502 VAL A C 1
ATOM 4072 O O . VAL A 1 502 ? 13.237 14.814 11.023 1.00 96.25 502 VAL A O 1
ATOM 4075 N N . ASN A 1 503 ? 11.789 13.099 11.047 1.00 95.00 503 ASN A N 1
ATOM 4076 C CA . ASN A 1 503 ? 11.154 13.584 12.270 1.00 95.00 503 ASN A CA 1
ATOM 4077 C C . ASN A 1 503 ? 12.014 13.214 13.484 1.00 95.00 503 ASN A C 1
ATOM 4079 O O . ASN A 1 503 ? 12.397 12.048 13.607 1.00 95.00 503 ASN A O 1
ATOM 4083 N N . PRO A 1 504 ? 12.268 14.154 14.406 1.00 92.12 504 PRO A N 1
ATOM 4084 C CA . PRO A 1 504 ? 12.822 13.802 15.701 1.00 92.12 504 PRO A CA 1
ATOM 4085 C C . PRO A 1 504 ? 11.778 12.998 16.482 1.00 92.12 504 PRO A C 1
ATOM 4087 O O . PRO A 1 504 ? 10.621 13.410 16.581 1.00 92.12 504 PRO A O 1
ATOM 4090 N N . LEU A 1 505 ? 12.182 11.853 17.027 1.00 93.00 505 LEU A N 1
ATOM 4091 C CA . LEU A 1 505 ? 11.326 11.058 17.902 1.00 93.00 505 LEU A CA 1
ATOM 4092 C C . LEU A 1 505 ? 11.683 11.368 19.352 1.00 93.00 505 LEU A C 1
ATOM 4094 O O . LEU A 1 505 ? 12.835 11.206 19.749 1.00 93.00 505 LEU A O 1
ATOM 4098 N N . ALA A 1 506 ? 10.696 11.795 20.140 1.00 92.31 506 ALA A N 1
ATOM 4099 C CA . ALA A 1 506 ? 10.854 11.881 21.589 1.00 92.31 506 ALA A CA 1
ATOM 4100 C C . ALA A 1 506 ? 11.124 10.480 22.158 1.00 92.31 506 ALA A C 1
ATOM 4102 O O . ALA A 1 506 ? 10.578 9.516 21.610 1.00 92.31 506 ALA A O 1
ATOM 4103 N N . PRO A 1 507 ? 11.928 10.332 23.224 1.00 90.62 507 PRO A N 1
ATOM 4104 C CA . PRO A 1 507 ? 12.169 9.030 23.833 1.00 90.62 507 PRO A CA 1
ATOM 4105 C C . PRO A 1 507 ? 10.843 8.386 24.264 1.00 90.62 507 PRO A C 1
ATOM 4107 O O . PRO A 1 507 ? 9.908 9.100 24.647 1.00 90.62 507 PRO A O 1
ATOM 4110 N N . PRO A 1 508 ? 10.721 7.054 24.187 1.00 90.00 508 PRO A N 1
ATOM 4111 C CA . PRO A 1 508 ? 9.536 6.373 24.687 1.00 90.00 508 PRO A CA 1
ATOM 4112 C C . PRO A 1 508 ? 9.430 6.526 26.214 1.00 90.00 508 PRO A C 1
ATOM 4114 O O . PRO A 1 508 ? 10.417 6.820 26.884 1.00 90.00 508 PRO A O 1
ATOM 4117 N N . LEU A 1 509 ? 8.236 6.324 26.781 1.00 86.31 509 LEU A N 1
ATOM 4118 C CA . LEU A 1 509 ? 8.007 6.441 28.229 1.00 86.31 509 LEU A CA 1
ATOM 4119 C C . LEU A 1 509 ? 8.944 5.546 29.064 1.00 86.31 509 LEU A C 1
ATOM 4121 O O . LEU A 1 509 ? 9.315 5.904 30.178 1.00 86.31 509 LEU A O 1
ATOM 4125 N N . ARG A 1 510 ? 9.295 4.369 28.542 1.00 82.69 510 ARG A N 1
ATOM 4126 C CA . ARG A 1 510 ? 10.150 3.366 29.179 1.00 82.69 510 ARG A CA 1
ATOM 4127 C C . ARG A 1 510 ? 11.189 2.873 28.169 1.00 82.69 510 ARG A C 1
ATOM 4129 O O . ARG A 1 510 ? 10.861 2.131 27.242 1.00 82.69 510 ARG A O 1
ATOM 4136 N N . GLU A 1 511 ? 12.449 3.248 28.367 1.00 66.12 511 GLU A N 1
ATOM 4137 C CA . GLU A 1 511 ? 13.541 2.924 27.433 1.00 66.12 511 GLU A CA 1
ATOM 4138 C C . GLU A 1 511 ? 13.776 1.409 27.290 1.00 66.12 511 GLU A C 1
ATOM 4140 O O . GLU A 1 511 ? 13.929 0.916 26.177 1.00 66.12 511 GLU A O 1
ATOM 4145 N N . GLY A 1 512 ? 13.686 0.638 28.382 1.00 62.38 512 GLY A N 1
ATOM 4146 C CA . GLY A 1 512 ? 13.950 -0.812 28.380 1.00 62.38 512 GLY A CA 1
ATOM 4147 C C . GLY A 1 512 ? 12.908 -1.696 27.674 1.00 62.38 512 GLY A C 1
ATOM 4148 O O . GLY A 1 512 ? 13.097 -2.906 27.590 1.00 62.38 512 GLY A O 1
ATOM 4149 N N . LEU A 1 513 ? 11.798 -1.126 27.188 1.00 67.69 513 LEU A N 1
ATOM 4150 C CA . LEU A 1 513 ? 10.760 -1.858 26.445 1.00 67.69 513 LEU A CA 1
ATOM 4151 C C . LEU A 1 513 ? 10.989 -1.849 24.928 1.00 67.69 513 LEU A C 1
ATOM 4153 O O . LEU A 1 513 ? 10.401 -2.670 24.222 1.00 67.69 513 LEU A O 1
ATOM 4157 N N . GLU A 1 514 ? 11.838 -0.954 24.415 1.00 64.88 514 GLU A N 1
ATOM 4158 C CA . GLU A 1 514 ? 12.264 -1.012 23.018 1.00 64.88 514 GLU A CA 1
ATOM 4159 C C . GLU A 1 514 ? 13.409 -2.013 22.876 1.00 64.88 514 GLU A C 1
ATOM 4161 O O . GLU A 1 514 ? 14.497 -1.829 23.410 1.00 64.88 514 GLU A O 1
ATOM 4166 N N . ARG A 1 515 ? 13.170 -3.093 22.125 1.00 59.41 515 ARG A N 1
ATOM 4167 C CA . ARG A 1 515 ? 14.181 -4.139 21.896 1.00 59.41 515 ARG A CA 1
ATOM 4168 C C . ARG A 1 515 ? 15.366 -3.655 21.051 1.00 59.41 515 ARG A C 1
ATOM 4170 O O . ARG A 1 515 ? 16.391 -4.328 21.001 1.00 59.41 515 ARG A O 1
ATOM 4177 N N . THR A 1 516 ? 15.222 -2.537 20.341 1.00 63.75 516 THR A N 1
ATOM 4178 C CA . THR A 1 516 ? 16.250 -2.000 19.444 1.00 63.75 516 THR A CA 1
ATOM 4179 C C . THR A 1 516 ? 16.208 -0.472 19.466 1.00 63.75 516 THR A C 1
ATOM 4181 O O . THR A 1 516 ? 15.141 0.090 19.210 1.00 63.75 516 THR A O 1
ATOM 4184 N N . PRO A 1 517 ? 17.335 0.210 19.743 1.00 68.12 517 PRO A N 1
ATOM 4185 C CA . PRO A 1 517 ? 17.401 1.666 19.684 1.00 68.12 517 PRO A CA 1
ATOM 4186 C C . PRO A 1 517 ? 17.071 2.172 18.277 1.00 68.12 517 PRO A C 1
ATOM 4188 O O . PRO A 1 517 ? 17.588 1.645 17.290 1.00 68.12 517 PRO A O 1
ATOM 4191 N N . VAL A 1 518 ? 16.240 3.212 18.176 1.00 77.25 518 VAL A N 1
ATOM 4192 C CA . VAL A 1 518 ? 15.952 3.850 16.885 1.00 77.25 518 VAL A CA 1
ATOM 4193 C C . VAL A 1 518 ? 17.189 4.631 16.418 1.00 77.25 518 VAL A C 1
ATOM 4195 O O . VAL A 1 518 ? 17.645 5.516 17.147 1.00 77.25 518 VAL A O 1
ATOM 4198 N N . PRO A 1 519 ? 17.733 4.363 15.215 1.00 83.25 519 PRO A N 1
ATOM 4199 C CA . PRO A 1 519 ? 18.889 5.091 14.704 1.00 83.25 519 PRO A CA 1
ATOM 4200 C C . PRO A 1 519 ? 18.613 6.592 14.571 1.00 83.25 519 PRO A C 1
ATOM 4202 O O . PRO A 1 519 ? 17.576 7.007 14.051 1.00 83.25 519 PRO A O 1
ATOM 4205 N N . VAL A 1 520 ? 19.562 7.432 14.984 1.00 83.12 520 VAL A N 1
ATOM 4206 C CA . VAL A 1 520 ? 19.484 8.878 14.742 1.00 83.12 520 VAL A CA 1
ATOM 4207 C C . VAL A 1 520 ? 19.902 9.154 13.300 1.00 83.12 520 VAL A C 1
ATOM 4209 O O . VAL A 1 520 ? 21.063 8.982 12.933 1.00 83.12 520 VAL A O 1
ATOM 4212 N N . LEU A 1 521 ? 18.953 9.586 12.468 1.00 90.56 521 LEU A N 1
ATOM 4213 C CA . LEU A 1 521 ? 19.206 9.913 11.066 1.00 90.56 521 LEU A CA 1
ATOM 4214 C C . LEU A 1 521 ? 19.374 11.424 10.886 1.00 90.56 521 LEU A C 1
ATOM 4216 O O . LEU A 1 521 ? 18.486 12.202 11.229 1.00 90.56 521 LEU A O 1
ATOM 4220 N N . LEU A 1 522 ? 20.495 11.835 10.289 1.00 90.38 522 LEU A N 1
ATOM 4221 C CA . LEU A 1 522 ? 20.797 13.249 10.019 1.00 90.38 522 LEU A CA 1
ATOM 4222 C C . LEU A 1 522 ? 20.087 13.787 8.768 1.00 90.38 522 LEU A C 1
ATOM 4224 O O . LEU A 1 522 ? 19.851 14.987 8.647 1.00 90.38 522 LEU A O 1
ATOM 4228 N N . ALA A 1 523 ? 19.745 12.907 7.826 1.00 94.31 523 ALA A N 1
ATOM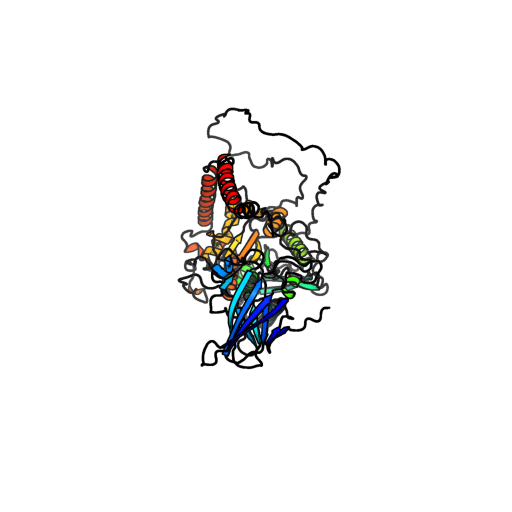 4229 C CA . ALA A 1 523 ? 19.092 13.264 6.573 1.00 94.31 523 ALA A CA 1
ATOM 4230 C C . ALA A 1 523 ? 18.077 12.189 6.155 1.00 94.31 523 ALA A C 1
ATOM 4232 O O . ALA A 1 523 ? 18.228 11.024 6.534 1.00 94.31 523 ALA A O 1
ATOM 4233 N N . PRO A 1 524 ? 17.044 12.545 5.364 1.00 95.56 524 PRO A N 1
ATOM 4234 C CA . PRO A 1 524 ? 16.065 11.576 4.886 1.00 95.56 524 PRO A CA 1
ATOM 4235 C C . PRO A 1 524 ? 16.748 10.467 4.073 1.00 95.56 524 PRO A C 1
ATOM 4237 O O . PRO A 1 524 ? 17.400 10.773 3.069 1.00 95.56 524 PRO A O 1
ATOM 4240 N N . PRO A 1 525 ? 16.592 9.186 4.449 1.00 95.44 525 PRO A N 1
ATOM 4241 C CA . PRO A 1 525 ? 17.220 8.103 3.712 1.00 95.44 525 PRO A CA 1
ATOM 4242 C C . PRO A 1 525 ? 16.528 7.893 2.363 1.00 95.44 525 PRO A C 1
ATOM 4244 O O . PRO A 1 525 ? 15.401 8.352 2.119 1.00 95.44 525 PRO A O 1
ATOM 4247 N N . LYS A 1 526 ? 17.186 7.140 1.476 1.00 95.50 526 LYS A N 1
ATOM 4248 C CA . LYS A 1 526 ? 16.469 6.473 0.389 1.00 95.50 526 LYS A CA 1
ATOM 4249 C C . LYS A 1 526 ? 15.594 5.395 1.000 1.00 95.50 526 LYS A C 1
ATOM 4251 O O . LYS A 1 526 ? 16.084 4.559 1.748 1.00 95.50 526 LYS A O 1
ATOM 4256 N N . TYR A 1 527 ? 14.313 5.412 0.674 1.00 97.06 527 TYR A N 1
ATOM 4257 C CA . TYR A 1 527 ? 13.386 4.431 1.205 1.00 97.06 527 TYR A CA 1
ATOM 4258 C C . TYR A 1 527 ? 13.688 3.045 0.637 1.00 97.06 527 TYR A C 1
ATOM 4260 O O . TYR A 1 527 ? 14.037 2.878 -0.540 1.00 97.06 527 TYR A O 1
ATOM 4268 N N . THR A 1 528 ? 13.582 2.069 1.524 1.00 97.12 528 THR A N 1
ATOM 4269 C CA . THR A 1 528 ? 13.761 0.635 1.311 1.00 97.12 528 THR A CA 1
ATOM 4270 C C . THR A 1 528 ? 12.495 -0.074 1.803 1.00 97.12 528 THR A C 1
ATOM 4272 O O . THR A 1 528 ? 11.691 0.553 2.502 1.00 97.12 528 THR A O 1
ATOM 4275 N N . PRO A 1 529 ? 12.303 -1.367 1.488 1.00 98.12 529 PRO A N 1
ATOM 4276 C CA . PRO A 1 529 ? 11.258 -2.186 2.103 1.00 98.12 529 PRO A CA 1
ATOM 4277 C C . PRO A 1 529 ? 11.164 -2.008 3.624 1.00 98.12 529 PRO A C 1
ATOM 4279 O O . PRO A 1 529 ? 10.085 -1.746 4.143 1.00 98.12 529 PRO A O 1
ATOM 4282 N N . GLN A 1 530 ? 12.308 -2.010 4.312 1.00 97.12 530 GLN A N 1
ATOM 4283 C CA . GLN A 1 530 ? 12.378 -1.849 5.762 1.00 97.12 530 GLN A CA 1
ATOM 4284 C C . GLN A 1 530 ? 11.820 -0.503 6.251 1.00 97.12 530 GLN A C 1
ATOM 4286 O O . GLN A 1 530 ? 11.040 -0.476 7.197 1.00 97.12 530 GLN A O 1
ATOM 4291 N N . VAL A 1 531 ? 12.124 0.606 5.568 1.00 97.50 531 VAL A N 1
ATOM 4292 C CA . VAL A 1 531 ? 11.552 1.922 5.918 1.00 97.50 531 VAL A CA 1
ATOM 4293 C C . VAL A 1 531 ? 10.024 1.920 5.791 1.00 97.50 531 VAL A C 1
ATOM 4295 O O . VAL A 1 531 ? 9.322 2.518 6.606 1.00 97.50 531 VAL A O 1
ATOM 4298 N N . PHE A 1 532 ? 9.478 1.252 4.773 1.00 98.62 532 PHE A N 1
ATOM 4299 C CA . PHE A 1 532 ? 8.027 1.129 4.623 1.00 98.62 532 PHE A CA 1
ATOM 4300 C C . PHE A 1 532 ? 7.415 0.249 5.718 1.00 98.62 532 PHE A C 1
ATOM 4302 O O . PHE A 1 532 ? 6.377 0.606 6.273 1.00 98.62 532 PHE A O 1
ATOM 4309 N N . GLU A 1 533 ? 8.071 -0.853 6.083 1.00 98.56 533 GLU A N 1
ATOM 4310 C CA . GLU A 1 533 ? 7.648 -1.704 7.198 1.00 98.56 533 GLU A CA 1
ATOM 4311 C C . GLU A 1 533 ? 7.638 -0.936 8.529 1.00 98.56 533 GLU A C 1
ATOM 4313 O O . GLU A 1 533 ? 6.683 -1.048 9.297 1.00 98.56 533 GLU A O 1
ATOM 4318 N N . GLU A 1 534 ? 8.643 -0.096 8.786 1.00 97.38 534 GLU A N 1
ATOM 4319 C CA . GLU A 1 534 ? 8.702 0.792 9.955 1.00 97.38 534 GLU A CA 1
ATOM 4320 C C . GLU A 1 534 ? 7.547 1.801 9.979 1.00 97.38 534 GLU A C 1
ATOM 4322 O O . GLU A 1 534 ? 6.941 2.025 11.028 1.00 97.38 534 GLU A O 1
ATOM 4327 N N . VAL A 1 535 ? 7.178 2.375 8.827 1.00 98.50 535 VAL A N 1
ATOM 4328 C CA . VAL A 1 535 ? 5.979 3.225 8.714 1.00 98.50 535 VAL A CA 1
ATOM 4329 C C . VAL A 1 535 ? 4.719 2.427 9.049 1.00 98.50 535 VAL A C 1
ATOM 4331 O O . VAL A 1 535 ? 3.880 2.916 9.804 1.00 98.50 535 VAL A O 1
ATOM 4334 N N . GLY A 1 536 ? 4.597 1.194 8.549 1.00 98.62 536 GLY A N 1
ATOM 4335 C CA . GLY A 1 536 ? 3.499 0.290 8.895 1.00 98.62 536 GLY A CA 1
ATOM 4336 C C . GLY A 1 536 ? 3.406 0.035 10.399 1.00 98.62 536 GLY A C 1
ATOM 4337 O O . GLY A 1 536 ? 2.335 0.187 10.981 1.00 98.62 536 GLY A O 1
ATOM 4338 N N . ARG A 1 537 ? 4.533 -0.262 11.055 1.00 98.19 537 ARG A N 1
ATOM 4339 C CA . ARG A 1 537 ? 4.604 -0.432 12.517 1.00 98.19 537 ARG A CA 1
ATOM 4340 C C . ARG A 1 537 ? 4.175 0.830 13.262 1.00 98.19 537 ARG A C 1
ATOM 4342 O O . ARG A 1 537 ? 3.376 0.735 14.187 1.00 98.19 537 ARG A O 1
ATOM 4349 N N . ALA A 1 538 ? 4.638 2.003 12.831 1.00 98.19 538 ALA A N 1
ATOM 4350 C CA . ALA A 1 538 ? 4.274 3.274 13.452 1.00 98.19 538 ALA A CA 1
ATOM 4351 C C . ALA A 1 538 ? 2.774 3.584 13.341 1.00 98.19 538 ALA A C 1
ATOM 4353 O O . ALA A 1 538 ? 2.191 4.080 14.302 1.00 98.19 538 ALA A O 1
ATOM 4354 N N . VAL A 1 539 ? 2.132 3.251 12.210 1.00 98.75 539 VAL A N 1
ATOM 4355 C CA . VAL A 1 539 ? 0.667 3.345 12.064 1.00 98.75 539 VAL A CA 1
ATOM 4356 C C . VAL A 1 539 ? -0.031 2.531 13.144 1.00 98.75 539 VAL A C 1
ATOM 4358 O O . VAL A 1 539 ? -0.899 3.060 13.834 1.00 98.75 539 VAL A O 1
ATOM 4361 N N . MET A 1 540 ? 0.376 1.274 13.321 1.00 98.44 540 MET A N 1
ATOM 4362 C CA . MET A 1 540 ? -0.217 0.386 14.317 1.00 98.44 540 MET A CA 1
ATOM 4363 C C . MET A 1 540 ? 0.006 0.901 15.740 1.00 98.44 540 MET A C 1
ATOM 4365 O O . MET A 1 540 ? -0.952 1.011 16.496 1.00 98.44 540 MET A O 1
ATOM 4369 N N . SER A 1 541 ? 1.232 1.286 16.096 1.00 96.12 541 SER A N 1
ATOM 4370 C CA . SER A 1 541 ? 1.534 1.854 17.415 1.00 96.12 541 SER A CA 1
ATOM 4371 C C . SER A 1 541 ? 0.665 3.079 17.717 1.00 96.12 541 SER A C 1
ATOM 4373 O O . SER A 1 541 ? 0.035 3.150 18.771 1.00 96.12 541 SER A O 1
ATOM 4375 N N . SER A 1 542 ? 0.522 4.002 16.763 1.00 98.50 542 SER A N 1
ATOM 4376 C CA . SER A 1 542 ? -0.286 5.216 16.935 1.00 98.50 542 SER A CA 1
ATOM 4377 C C . SER A 1 542 ? -1.785 4.969 17.134 1.00 98.50 542 SER A C 1
ATOM 4379 O O . SER A 1 542 ? -2.464 5.844 17.669 1.00 98.50 542 SER A O 1
ATOM 4381 N N . ILE A 1 543 ? -2.315 3.796 16.763 1.00 98.56 543 ILE A N 1
ATOM 4382 C CA . ILE A 1 543 ? -3.699 3.414 17.095 1.00 98.56 543 ILE A CA 1
ATOM 4383 C C . ILE A 1 543 ? -3.870 3.292 18.615 1.00 98.56 543 ILE A C 1
ATOM 4385 O O . ILE A 1 543 ? -4.894 3.714 19.147 1.00 98.56 543 ILE A O 1
ATOM 4389 N N . LEU A 1 544 ? -2.869 2.765 19.329 1.00 98.31 544 LEU A N 1
ATOM 4390 C CA . LEU A 1 544 ? -2.929 2.664 20.788 1.00 98.31 544 LEU A CA 1
ATOM 4391 C C . LEU A 1 544 ? -2.825 4.028 21.469 1.00 98.31 544 LEU A C 1
ATOM 4393 O O . LEU A 1 544 ? -3.493 4.249 22.476 1.00 98.31 544 LEU A O 1
ATOM 4397 N N . ASP A 1 545 ? -2.025 4.948 20.922 1.00 97.69 545 ASP A N 1
ATOM 4398 C CA . ASP A 1 545 ? -1.954 6.321 21.440 1.00 97.69 545 ASP A CA 1
ATOM 4399 C C . ASP A 1 545 ? -3.311 7.025 21.320 1.00 97.69 545 ASP A C 1
ATOM 4401 O O . ASP A 1 545 ? -3.708 7.768 22.216 1.00 97.69 545 ASP A O 1
ATOM 4405 N N . LEU A 1 546 ? -4.054 6.746 20.244 1.00 97.06 546 LEU A N 1
ATOM 4406 C CA . LEU A 1 546 ? -5.369 7.332 19.988 1.00 97.06 546 LEU A CA 1
ATOM 4407 C C . LEU A 1 546 ? -6.421 6.935 21.036 1.00 97.06 546 LEU A C 1
ATOM 4409 O O . LEU A 1 546 ? -7.349 7.702 21.283 1.00 97.06 546 LEU A O 1
ATOM 4413 N N . ILE A 1 547 ? -6.265 5.761 21.655 1.00 96.69 547 ILE A N 1
ATOM 4414 C CA . ILE A 1 547 ? -7.130 5.277 22.743 1.00 96.69 547 ILE A CA 1
ATOM 4415 C C . ILE A 1 547 ? -6.479 5.393 24.130 1.00 96.69 547 ILE A C 1
ATOM 4417 O O . ILE A 1 547 ? -7.074 4.981 25.118 1.00 96.69 547 ILE A O 1
ATOM 4421 N N . GLY A 1 548 ? -5.262 5.943 24.223 1.00 96.25 548 GLY A N 1
ATOM 4422 C CA . GLY A 1 548 ? -4.535 6.087 25.488 1.00 96.25 548 GLY A CA 1
ATOM 4423 C C . GLY A 1 548 ? -4.023 4.773 26.093 1.00 96.25 548 GLY A C 1
ATOM 4424 O O . GLY A 1 548 ? -3.700 4.737 27.276 1.00 96.25 548 GLY A O 1
ATOM 4425 N N . CYS A 1 549 ? -3.924 3.698 25.305 1.00 96.31 549 CYS A N 1
ATOM 4426 C CA . CYS A 1 549 ? -3.518 2.364 25.770 1.00 96.31 549 CYS A CA 1
ATOM 4427 C C . CYS A 1 549 ? -2.127 1.945 25.270 1.00 96.31 549 CYS A C 1
ATOM 4429 O O . CYS A 1 549 ? -1.790 0.761 25.288 1.00 96.31 549 CYS A O 1
ATOM 4431 N N . HIS A 1 550 ? -1.310 2.885 24.786 1.00 95.69 550 HIS A N 1
ATOM 4432 C CA . HIS A 1 550 ? 0.023 2.563 24.283 1.00 95.69 550 HIS A CA 1
ATOM 4433 C C . HIS A 1 550 ? 0.976 2.238 25.449 1.00 95.69 550 HIS A C 1
ATOM 4435 O O . HIS A 1 550 ? 1.309 3.134 26.229 1.00 95.69 550 HIS A O 1
ATOM 4441 N N . PRO A 1 551 ? 1.499 0.998 25.557 1.00 93.44 551 PRO A N 1
ATOM 4442 C CA . PRO A 1 551 ? 2.284 0.564 26.719 1.00 93.44 551 PRO A CA 1
ATOM 4443 C C . PRO A 1 551 ? 3.626 1.291 26.857 1.00 93.44 551 PRO A C 1
ATOM 4445 O O . PRO A 1 551 ? 4.185 1.368 27.948 1.00 93.44 551 PRO A O 1
ATOM 4448 N N . ASN A 1 552 ? 4.145 1.820 25.747 1.00 92.44 552 ASN A N 1
ATOM 4449 C CA . ASN A 1 552 ? 5.388 2.584 25.708 1.00 92.44 552 ASN A CA 1
ATOM 4450 C C . ASN A 1 552 ? 5.280 3.891 24.894 1.00 92.44 552 ASN A C 1
ATOM 4452 O O . ASN A 1 552 ? 6.039 4.101 23.952 1.00 92.44 552 ASN A O 1
ATOM 4456 N N . SER A 1 553 ? 4.252 4.708 25.165 1.00 94.56 553 SER A N 1
ATOM 4457 C CA . SER A 1 553 ? 3.943 5.891 24.340 1.00 94.56 553 SER A CA 1
ATOM 4458 C C . SER A 1 553 ? 5.104 6.887 24.292 1.00 94.56 553 SER A C 1
ATOM 4460 O O . SER A 1 553 ? 5.755 7.137 25.308 1.00 94.56 553 SER A O 1
ATOM 4462 N N . ARG A 1 554 ? 5.319 7.518 23.133 1.00 94.62 554 ARG A N 1
ATOM 4463 C CA . ARG A 1 554 ? 6.214 8.680 22.997 1.00 94.62 554 ARG A CA 1
ATOM 4464 C C . ARG A 1 554 ? 5.508 9.998 23.315 1.00 94.62 554 ARG A C 1
ATOM 4466 O O . ARG A 1 554 ? 6.182 10.975 23.629 1.00 94.62 554 ARG A O 1
ATOM 4473 N N . LEU A 1 555 ? 4.170 10.039 23.269 1.00 95.56 555 LEU A N 1
ATOM 4474 C CA . LEU A 1 555 ? 3.363 11.262 23.394 1.00 95.56 555 LEU A CA 1
ATOM 4475 C C . LEU A 1 555 ? 3.672 12.041 24.680 1.00 95.56 555 LEU A C 1
ATOM 4477 O O . LEU A 1 555 ? 3.820 13.264 24.624 1.00 95.56 555 LEU A O 1
ATOM 4481 N N . THR A 1 556 ? 3.848 11.334 25.798 1.00 93.31 556 THR A N 1
ATOM 4482 C CA . THR A 1 556 ? 4.160 11.902 27.121 1.00 93.31 556 THR A CA 1
ATOM 4483 C C . THR A 1 556 ? 5.430 12.747 27.130 1.00 93.31 556 THR A C 1
ATOM 4485 O O . THR A 1 556 ? 5.487 13.767 27.815 1.00 93.31 556 THR A O 1
ATOM 4488 N N . ASN A 1 557 ? 6.414 12.365 26.317 1.00 94.75 557 ASN A N 1
ATOM 4489 C CA . ASN A 1 557 ? 7.712 13.030 26.223 1.00 94.75 557 ASN A CA 1
ATOM 4490 C C . ASN A 1 557 ? 7.775 14.059 25.082 1.00 94.75 557 ASN A C 1
ATOM 4492 O O . ASN A 1 557 ? 8.833 14.615 24.796 1.00 94.75 557 ASN A O 1
ATOM 4496 N N . THR A 1 558 ? 6.650 14.335 24.419 1.00 95.31 558 THR A N 1
ATOM 4497 C CA . THR A 1 558 ? 6.539 15.423 23.437 1.00 95.31 558 THR A CA 1
ATOM 4498 C C . THR A 1 558 ? 6.054 16.718 24.097 1.00 95.31 558 THR A C 1
ATOM 4500 O O . THR A 1 558 ? 5.480 16.669 25.187 1.00 95.31 558 THR A O 1
ATOM 4503 N N . PRO A 1 559 ? 6.158 17.881 23.421 1.00 95.38 559 PRO A N 1
ATOM 4504 C CA . PRO A 1 559 ? 5.560 19.127 23.909 1.00 95.38 559 PRO A CA 1
ATOM 4505 C C . PRO A 1 559 ? 4.048 19.045 24.164 1.00 95.38 559 PRO A C 1
ATOM 4507 O O . PRO A 1 559 ? 3.523 19.820 24.957 1.00 95.38 559 PRO A O 1
ATOM 4510 N N . HIS A 1 560 ? 3.345 18.108 23.518 1.00 95.75 560 HIS A N 1
ATOM 4511 C CA . HIS A 1 560 ? 1.914 17.914 23.728 1.00 95.75 560 HIS A CA 1
ATOM 4512 C C . HIS A 1 560 ? 1.620 17.202 25.054 1.00 95.75 560 HIS A C 1
ATOM 4514 O O . HIS A 1 560 ? 0.634 17.539 25.695 1.00 95.75 560 HIS A O 1
ATOM 4520 N N . ARG A 1 561 ? 2.470 16.265 25.500 1.00 94.50 561 ARG A N 1
ATOM 4521 C CA . ARG A 1 561 ? 2.341 15.442 26.725 1.00 94.50 561 ARG A CA 1
ATOM 4522 C C . ARG A 1 561 ? 1.106 14.532 26.808 1.00 94.50 561 ARG A C 1
ATOM 4524 O O . ARG A 1 561 ? 1.217 13.401 27.259 1.00 94.50 561 ARG A O 1
ATOM 4531 N N . THR A 1 562 ? -0.070 14.990 26.391 1.00 96.38 562 THR A N 1
ATOM 4532 C CA . THR A 1 562 ? -1.334 14.248 26.468 1.00 96.38 562 THR A CA 1
ATOM 4533 C C . THR A 1 562 ? -2.095 14.307 25.148 1.00 96.38 562 THR A C 1
ATOM 4535 O O . THR A 1 562 ? -1.887 15.201 24.322 1.00 96.38 562 THR A O 1
ATOM 4538 N N . LEU A 1 563 ? -3.026 13.368 24.957 1.00 96.81 563 LEU A N 1
ATOM 4539 C CA . LEU A 1 563 ? -3.897 13.357 23.782 1.00 96.81 563 LEU A CA 1
ATOM 4540 C C . LEU A 1 563 ? -4.851 14.562 23.768 1.00 96.81 563 LEU A C 1
ATOM 4542 O O . LEU A 1 563 ? -5.156 15.092 22.705 1.00 96.81 563 LEU A O 1
ATOM 4546 N N . HIS A 1 564 ? -5.287 15.027 24.941 1.00 97.06 564 HIS A N 1
ATOM 4547 C CA . HIS A 1 564 ? -6.127 16.217 25.066 1.00 97.06 564 HIS A CA 1
ATOM 4548 C C . HIS A 1 564 ? -5.389 17.479 24.598 1.00 97.06 564 HIS A C 1
ATOM 4550 O O . HIS A 1 564 ? -5.865 18.187 23.717 1.00 97.06 564 HIS A O 1
ATOM 4556 N N . SER A 1 565 ? -4.172 17.710 25.090 1.00 97.50 565 SER A N 1
ATOM 4557 C CA . SER A 1 565 ? -3.347 18.842 24.655 1.00 97.50 565 SER A CA 1
ATOM 4558 C C . SER A 1 565 ? -2.992 18.770 23.162 1.00 97.50 565 SER A C 1
ATOM 4560 O O . SER A 1 565 ? -2.870 19.801 22.498 1.00 97.50 565 SER A O 1
ATOM 4562 N N . LEU A 1 566 ? -2.838 17.559 22.608 1.00 97.81 566 LEU A N 1
ATOM 4563 C CA . LEU A 1 566 ? -2.657 17.370 21.169 1.00 97.81 566 LEU A CA 1
ATOM 4564 C C . LEU A 1 566 ? -3.900 17.803 20.377 1.00 97.81 566 LEU A C 1
ATOM 4566 O O . LEU A 1 566 ? -3.757 18.498 19.371 1.00 97.81 566 LEU A O 1
ATOM 4570 N N . ARG A 1 567 ? -5.102 17.429 20.839 1.00 97.94 567 ARG A N 1
ATOM 4571 C CA . ARG A 1 567 ? -6.377 17.870 20.248 1.00 97.94 567 ARG A CA 1
ATOM 4572 C C . ARG A 1 567 ? -6.496 19.386 20.246 1.00 97.94 567 ARG A C 1
ATOM 4574 O O . ARG A 1 567 ? -6.748 19.958 19.192 1.00 97.94 567 ARG A O 1
ATOM 4581 N N . GLU A 1 568 ? -6.251 20.032 21.383 1.00 98.00 568 GLU A N 1
ATOM 4582 C CA . GLU A 1 568 ? -6.338 21.494 21.486 1.00 98.00 568 GLU A CA 1
ATOM 4583 C C . GLU A 1 568 ? -5.336 22.193 20.559 1.00 98.00 568 GLU A C 1
ATOM 4585 O O . GLU A 1 568 ? -5.686 23.150 19.868 1.00 98.00 568 GLU A O 1
ATOM 4590 N N . SER A 1 569 ? -4.114 21.664 20.444 1.00 97.38 569 SER A N 1
ATOM 4591 C CA . SER A 1 569 ? -3.117 22.184 19.502 1.00 97.38 569 SER A CA 1
ATOM 4592 C C . SER A 1 569 ? -3.579 22.086 18.041 1.00 97.38 569 SER A C 1
ATOM 4594 O O . SER A 1 569 ? -3.416 23.041 17.280 1.00 97.38 569 SER A O 1
ATOM 4596 N N . LEU A 1 570 ? -4.181 20.964 17.639 1.00 97.56 570 LEU A N 1
ATOM 4597 C CA . LEU A 1 570 ? -4.731 20.803 16.289 1.00 97.56 570 LEU A CA 1
ATOM 4598 C C . LEU A 1 570 ? -5.957 21.692 16.062 1.00 97.56 570 LEU A C 1
ATOM 4600 O O . LEU A 1 570 ? -6.105 22.267 14.987 1.00 97.56 570 LEU A O 1
ATOM 4604 N N . LYS A 1 571 ? -6.813 21.852 17.073 1.00 97.12 571 LYS A N 1
ATOM 4605 C CA . LYS A 1 571 ? -7.984 22.730 17.016 1.00 97.12 571 LYS A CA 1
ATOM 4606 C C . LYS A 1 571 ? -7.580 24.179 16.763 1.00 97.12 571 LYS A C 1
ATOM 4608 O O . LYS A 1 571 ? -8.131 24.816 15.869 1.00 97.12 571 LYS A O 1
ATOM 4613 N N . GLN A 1 572 ? -6.572 24.672 17.483 1.00 95.62 572 GLN A N 1
ATOM 4614 C CA . GLN A 1 572 ? -5.998 26.000 17.249 1.00 95.62 572 GLN A CA 1
ATOM 4615 C C . GLN A 1 572 ? -5.461 26.144 15.819 1.00 95.62 572 GLN A C 1
ATOM 4617 O O . GLN A 1 572 ? -5.703 27.165 15.175 1.00 95.62 572 GLN A O 1
ATOM 4622 N N . GLN A 1 573 ? -4.788 25.112 15.296 1.00 93.56 573 GLN A N 1
ATOM 4623 C CA . GLN A 1 573 ? -4.306 25.105 13.914 1.00 93.56 573 GLN A CA 1
ATOM 4624 C C . GLN A 1 573 ? -5.464 25.219 12.907 1.00 93.56 573 GLN A C 1
ATOM 4626 O O . GLN A 1 573 ? -5.427 26.089 12.040 1.00 93.56 573 GLN A O 1
ATOM 4631 N N . VAL A 1 574 ? -6.506 24.390 13.039 1.00 92.62 574 VAL A N 1
ATOM 4632 C CA . VAL A 1 574 ? -7.665 24.389 12.127 1.00 92.62 574 VAL A CA 1
ATOM 4633 C C . VAL A 1 574 ? -8.398 25.732 12.156 1.00 92.62 574 VAL A C 1
ATOM 4635 O O . VAL A 1 574 ? -8.682 26.299 11.103 1.00 92.62 574 VAL A O 1
ATOM 4638 N N . VAL A 1 575 ? -8.660 26.281 13.347 1.00 92.50 575 VAL A N 1
ATOM 4639 C CA . VAL A 1 575 ? -9.335 27.583 13.503 1.00 92.50 575 VAL A CA 1
ATOM 4640 C C . VAL A 1 575 ? -8.507 28.713 12.888 1.00 92.50 575 VAL A C 1
ATOM 4642 O O . VAL A 1 575 ? -9.055 29.584 12.208 1.00 92.50 575 VAL A O 1
ATOM 4645 N N . SER A 1 576 ? -7.186 28.687 13.072 1.00 90.25 576 SER A N 1
ATOM 4646 C CA . SER A 1 576 ? -6.278 29.658 12.456 1.00 90.25 576 SER A CA 1
ATOM 4647 C C . SER A 1 576 ? -6.322 29.581 10.925 1.00 90.25 576 SER A C 1
ATOM 4649 O O . SER A 1 576 ? -6.535 30.595 10.260 1.00 90.25 576 SER A O 1
ATOM 4651 N N . GLU A 1 577 ? -6.233 28.378 10.349 1.00 86.12 577 GLU A N 1
ATOM 4652 C CA . GLU A 1 577 ? -6.330 28.166 8.898 1.00 86.12 577 GLU A CA 1
ATOM 4653 C C . GLU A 1 577 ? -7.684 28.631 8.331 1.00 86.12 577 GLU A C 1
ATOM 4655 O O . GLU A 1 577 ? -7.729 29.277 7.281 1.00 86.12 577 GLU A O 1
ATOM 4660 N N . MET A 1 578 ? -8.790 28.364 9.033 1.00 83.44 578 MET A N 1
ATOM 4661 C CA . MET A 1 578 ? -10.124 28.848 8.656 1.00 83.44 578 MET A CA 1
ATOM 4662 C C . MET A 1 578 ? -10.212 30.380 8.686 1.00 83.44 578 MET A C 1
ATOM 4664 O O . MET A 1 578 ? -10.737 30.981 7.749 1.00 83.44 578 MET A O 1
ATOM 4668 N N . THR A 1 579 ? -9.649 31.020 9.714 1.0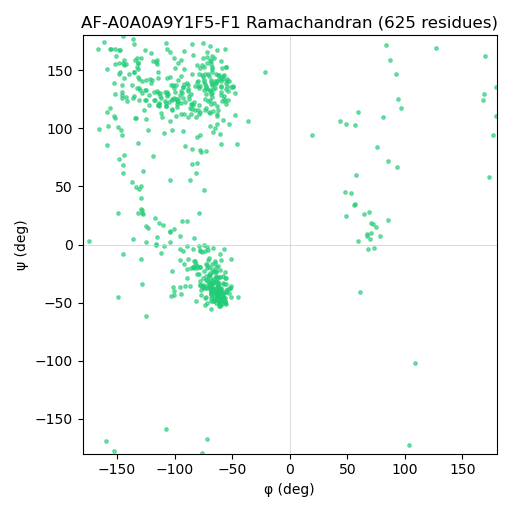0 84.44 579 THR A N 1
ATOM 4669 C CA . THR A 1 579 ? -9.637 32.486 9.865 1.00 84.44 579 THR A CA 1
ATOM 4670 C C . THR A 1 579 ? -8.805 33.158 8.769 1.00 84.44 579 THR A C 1
ATOM 4672 O O . THR A 1 579 ? -9.216 34.161 8.179 1.00 84.44 579 THR A O 1
ATOM 4675 N N . ILE A 1 580 ? -7.653 32.577 8.424 1.00 82.38 580 ILE A N 1
ATOM 4676 C CA . ILE A 1 580 ? -6.813 33.045 7.313 1.00 82.38 580 ILE A CA 1
ATOM 4677 C C . ILE A 1 580 ? -7.567 32.909 5.981 1.00 82.38 580 ILE A C 1
ATOM 4679 O O . ILE A 1 580 ? -7.612 33.849 5.190 1.00 82.38 580 ILE A O 1
ATOM 4683 N N . ASN A 1 581 ? -8.227 31.773 5.743 1.00 77.38 581 ASN A N 1
ATOM 4684 C CA . ASN A 1 581 ? -9.001 31.556 4.519 1.00 77.38 581 ASN A CA 1
ATOM 4685 C C . ASN A 1 581 ? -10.232 32.472 4.409 1.00 77.38 581 ASN A C 1
ATOM 4687 O O . ASN A 1 581 ? -10.627 32.819 3.297 1.00 77.38 581 ASN A O 1
ATOM 4691 N N . ALA A 1 582 ? -10.823 32.877 5.537 1.00 75.94 582 ALA A N 1
ATOM 4692 C CA . ALA A 1 582 ? -11.935 33.824 5.580 1.00 75.94 582 ALA A CA 1
ATOM 4693 C C . ALA A 1 582 ? -11.495 35.288 5.389 1.00 75.94 582 ALA A C 1
ATOM 4695 O O . ALA A 1 582 ? -12.251 36.084 4.834 1.00 75.94 582 ALA A O 1
ATOM 4696 N N . SER A 1 583 ? -10.283 35.643 5.830 1.00 68.12 583 SER A N 1
ATOM 4697 C CA . SER A 1 583 ? -9.727 37.003 5.719 1.00 68.12 583 SER A CA 1
ATOM 4698 C C . SER A 1 583 ? -9.082 37.301 4.361 1.00 68.12 583 SER A C 1
ATOM 4700 O O . SER A 1 583 ? -8.942 38.467 3.988 1.00 68.12 583 SER A O 1
ATOM 4702 N N . LEU A 1 584 ? -8.743 36.274 3.575 1.00 57.38 584 LEU A N 1
ATOM 4703 C CA . LEU A 1 584 ? -8.387 36.444 2.169 1.00 57.38 584 LEU A CA 1
ATOM 4704 C C . LEU A 1 584 ? -9.624 36.928 1.387 1.00 57.38 584 LEU A C 1
ATOM 4706 O O . LEU A 1 584 ? -10.638 36.223 1.365 1.00 57.38 584 LEU A O 1
ATOM 4710 N N . PRO A 1 585 ? -9.582 38.093 0.707 1.00 46.59 585 PRO A N 1
ATOM 4711 C CA . PRO A 1 585 ? -10.710 38.534 -0.097 1.00 46.59 585 PRO A CA 1
ATOM 4712 C C . PRO A 1 585 ? -11.018 37.451 -1.130 1.00 46.59 585 PRO A C 1
ATOM 4714 O O . PRO A 1 585 ? -10.137 37.055 -1.900 1.00 46.59 585 PRO A O 1
ATOM 4717 N N . ARG A 1 586 ? -12.272 36.973 -1.162 1.00 44.44 586 ARG A N 1
ATOM 4718 C CA . ARG A 1 586 ? -12.794 36.160 -2.268 1.00 44.44 586 ARG A CA 1
ATOM 4719 C C . ARG A 1 586 ? -12.686 37.005 -3.530 1.00 44.44 586 ARG A C 1
ATOM 4721 O O . ARG A 1 586 ? -13.619 37.717 -3.893 1.00 44.44 586 ARG A O 1
ATOM 4728 N N . SER A 1 587 ? -11.532 36.976 -4.189 1.00 36.88 587 SER A N 1
ATOM 4729 C CA . SER A 1 587 ? -11.373 37.627 -5.474 1.00 36.88 587 SER A CA 1
ATOM 4730 C C . SER A 1 587 ? -12.329 36.923 -6.430 1.00 36.88 587 SER A C 1
ATOM 4732 O O . SER A 1 587 ? -12.065 35.803 -6.869 1.00 36.88 587 SER A O 1
ATOM 4734 N N . LYS A 1 588 ? -13.458 37.574 -6.741 1.00 38.47 588 LYS A N 1
ATOM 4735 C CA . LYS A 1 588 ? -14.116 37.365 -8.031 1.00 38.47 588 LYS A CA 1
ATOM 4736 C C . LYS A 1 588 ? -13.012 37.521 -9.082 1.00 38.47 588 LYS A C 1
ATOM 4738 O O . LYS A 1 588 ? -12.190 38.429 -8.921 1.00 38.47 588 LYS A O 1
ATOM 4743 N N . PRO A 1 589 ? -12.925 36.655 -10.101 1.00 33.31 589 PRO A N 1
ATOM 4744 C CA . PRO A 1 589 ? -11.904 36.808 -11.123 1.00 33.31 589 PRO A CA 1
ATOM 4745 C C . PRO A 1 589 ? -12.097 38.188 -11.754 1.00 33.31 589 PRO A C 1
ATOM 4747 O O . PRO A 1 589 ? -13.086 38.447 -12.435 1.00 33.31 589 PRO A O 1
ATOM 4750 N N . THR A 1 590 ? -11.199 39.118 -11.447 1.00 37.78 590 THR A N 1
ATOM 4751 C CA . THR A 1 590 ? -11.233 40.450 -12.030 1.00 37.78 590 THR A CA 1
ATOM 4752 C C . THR A 1 590 ? -10.797 40.329 -13.485 1.00 37.78 590 THR A C 1
ATOM 4754 O O . THR A 1 590 ? -9.817 39.651 -13.809 1.00 37.78 590 THR A O 1
ATOM 4757 N N . ARG A 1 591 ? -11.525 41.022 -14.370 1.00 41.72 591 ARG A N 1
ATOM 4758 C CA . ARG A 1 591 ? -11.310 41.112 -15.829 1.00 41.72 591 ARG A CA 1
ATOM 4759 C C . ARG A 1 591 ? -9.856 41.488 -16.208 1.00 41.72 591 ARG A C 1
ATOM 4761 O O . ARG A 1 591 ? -9.452 41.300 -17.348 1.00 41.72 591 ARG A O 1
ATOM 4768 N N . SER A 1 592 ? -9.024 41.929 -15.254 1.00 38.84 592 SER A N 1
ATOM 4769 C CA . SER A 1 592 ? -7.605 42.254 -15.452 1.00 38.84 592 SER A CA 1
ATOM 4770 C C . SER A 1 592 ? -6.652 41.049 -15.525 1.00 38.84 592 SER A C 1
ATOM 4772 O O . SER A 1 592 ? -5.576 41.185 -16.105 1.00 38.84 592 SER A O 1
ATOM 4774 N N . LYS A 1 593 ? -7.027 39.849 -15.044 1.00 35.16 593 LYS A N 1
ATOM 4775 C CA . LYS A 1 593 ? -6.222 38.624 -15.272 1.00 35.16 593 LYS A CA 1
ATOM 4776 C C . LYS A 1 593 ? -6.479 37.959 -16.631 1.00 35.16 593 LYS A C 1
ATOM 4778 O O . LYS A 1 593 ? -5.652 37.163 -17.068 1.00 35.16 593 LYS A O 1
ATOM 4783 N N . MET A 1 594 ? -7.550 38.333 -17.338 1.00 35.22 594 MET A N 1
ATOM 4784 C CA . MET A 1 594 ? -7.754 37.941 -18.740 1.00 35.22 594 MET A CA 1
ATOM 4785 C C . MET A 1 594 ? -6.835 38.728 -19.687 1.00 35.22 594 MET A C 1
ATOM 4787 O O . MET A 1 594 ? -6.267 38.137 -20.601 1.00 35.22 594 MET A O 1
ATOM 4791 N N . ASN A 1 595 ? -6.573 40.013 -19.427 1.00 37.00 595 ASN A N 1
ATOM 4792 C CA . ASN A 1 595 ? -5.749 40.835 -20.326 1.00 37.00 595 ASN A CA 1
ATOM 4793 C C . ASN A 1 595 ? -4.250 40.488 -20.287 1.00 37.00 595 ASN A C 1
ATOM 4795 O O . ASN A 1 595 ? -3.567 40.634 -21.299 1.00 37.00 595 ASN A O 1
ATOM 4799 N N . ALA A 1 596 ? -3.745 39.949 -19.170 1.00 36.66 596 ALA A N 1
ATOM 4800 C CA . ALA A 1 596 ? -2.370 39.446 -19.085 1.00 36.66 596 ALA A CA 1
ATOM 4801 C C . ALA A 1 596 ? -2.170 38.122 -19.855 1.00 36.66 596 ALA A C 1
ATOM 4803 O O . ALA A 1 596 ? -1.093 37.892 -20.400 1.00 36.66 596 ALA A O 1
ATOM 4804 N N . CYS A 1 597 ? -3.210 37.282 -19.963 1.00 35.94 597 CYS A N 1
ATOM 4805 C CA . CYS A 1 597 ? -3.190 36.103 -20.838 1.00 35.94 597 CYS A CA 1
ATOM 4806 C C . CYS A 1 597 ? -3.341 36.481 -22.320 1.00 35.94 597 CYS A C 1
ATOM 4808 O O . CYS A 1 597 ? -2.668 35.888 -23.158 1.00 35.94 597 CYS A O 1
ATOM 4810 N N . TRP A 1 598 ? -4.132 37.507 -22.649 1.00 37.97 598 TRP A N 1
ATOM 4811 C CA . TRP A 1 598 ? -4.286 37.983 -24.030 1.00 37.97 598 TRP A CA 1
ATOM 4812 C C . TRP A 1 598 ? -3.038 38.696 -24.579 1.00 37.97 598 TRP A C 1
ATOM 4814 O O . TRP A 1 598 ? -2.663 38.460 -25.726 1.00 37.97 598 TRP A O 1
ATOM 4824 N N . HIS A 1 599 ? -2.319 39.481 -23.765 1.00 38.38 599 HIS A N 1
ATOM 4825 C CA . HIS A 1 599 ? -1.048 40.101 -24.181 1.00 38.38 599 HIS A CA 1
ATOM 4826 C C . HIS A 1 599 ? 0.084 39.082 -24.403 1.00 38.38 599 HIS A C 1
ATOM 4828 O O . HIS A 1 599 ? 0.955 39.300 -25.249 1.00 38.38 599 HIS A O 1
ATOM 4834 N N . PHE A 1 600 ? 0.074 37.958 -23.676 1.00 39.47 600 PHE A N 1
ATOM 4835 C CA . PHE A 1 600 ? 1.051 36.882 -23.865 1.00 39.47 600 PHE A CA 1
ATOM 4836 C C . PHE A 1 600 ? 0.720 36.019 -25.095 1.00 39.47 600 PHE A C 1
ATOM 4838 O O . PHE A 1 600 ? 1.631 35.621 -25.818 1.00 39.47 600 PHE A O 1
ATOM 4845 N N . LEU A 1 601 ? -0.573 35.811 -25.392 1.00 39.84 601 LEU A N 1
ATOM 4846 C CA . LEU A 1 601 ? -1.027 35.109 -26.599 1.00 39.84 601 LEU A CA 1
ATOM 4847 C C . LEU A 1 601 ? -0.743 35.912 -27.883 1.00 39.84 601 LEU A C 1
ATOM 4849 O O . LEU A 1 601 ? -0.275 35.335 -28.860 1.00 39.84 601 LEU A O 1
ATOM 4853 N N . HIS A 1 602 ? -0.932 37.240 -27.876 1.00 44.25 602 HIS A N 1
ATOM 4854 C CA . HIS A 1 602 ? -0.653 38.091 -29.045 1.00 44.25 602 HIS A CA 1
ATOM 4855 C C . HIS A 1 602 ? 0.845 38.197 -29.377 1.00 44.25 602 HIS A C 1
ATOM 4857 O O . HIS A 1 602 ? 1.212 38.216 -30.552 1.00 44.25 602 HIS A O 1
ATOM 4863 N N . LYS A 1 603 ? 1.731 38.201 -28.367 1.00 43.97 603 LYS A N 1
ATOM 4864 C CA . LYS A 1 603 ? 3.188 38.155 -28.597 1.00 43.97 603 LYS A CA 1
ATOM 4865 C C . LYS A 1 603 ? 3.665 36.794 -29.119 1.00 43.97 603 LYS A C 1
ATOM 4867 O O . LYS A 1 603 ? 4.603 36.757 -29.908 1.00 43.97 603 LYS A O 1
ATOM 4872 N N . TYR A 1 604 ? 3.008 35.696 -28.734 1.00 37.12 604 TYR A N 1
ATOM 4873 C CA . TYR A 1 604 ? 3.333 34.353 -29.233 1.00 37.12 604 TYR A CA 1
ATOM 4874 C C . TYR A 1 604 ? 2.786 34.085 -30.647 1.00 37.12 604 TYR A C 1
ATOM 4876 O O . TYR A 1 604 ? 3.465 33.446 -31.447 1.00 37.12 604 TYR A O 1
ATOM 4884 N N . LEU A 1 605 ? 1.612 34.624 -30.997 1.00 41.16 605 LEU A N 1
ATOM 4885 C CA . LEU A 1 605 ? 1.057 34.542 -32.357 1.00 41.16 605 LEU A CA 1
ATOM 4886 C C . LEU A 1 605 ? 1.809 35.427 -33.368 1.00 41.16 605 LEU A C 1
ATOM 4888 O O . LEU A 1 605 ? 1.946 35.037 -34.524 1.00 41.16 605 LEU A O 1
ATOM 4892 N N . ALA A 1 606 ? 2.381 36.559 -32.942 1.00 44.94 606 ALA A N 1
ATOM 4893 C CA . ALA A 1 606 ? 3.237 37.386 -33.800 1.00 44.94 606 ALA A CA 1
ATOM 4894 C C . ALA A 1 606 ? 4.599 36.730 -34.121 1.00 44.94 606 ALA A C 1
ATOM 4896 O O . ALA A 1 606 ? 5.154 36.967 -35.192 1.00 44.94 606 ALA A O 1
ATOM 4897 N N . ALA A 1 607 ? 5.117 35.869 -33.235 1.00 46.41 607 ALA A N 1
ATOM 4898 C CA . ALA A 1 607 ? 6.360 35.120 -33.458 1.00 46.41 607 ALA A CA 1
ATOM 4899 C C . ALA A 1 607 ? 6.169 33.863 -34.334 1.00 46.41 607 ALA A C 1
ATOM 4901 O O . ALA A 1 607 ? 7.124 33.386 -34.939 1.00 46.41 607 ALA A O 1
ATOM 4902 N N . LEU A 1 608 ? 4.938 33.353 -34.454 1.00 44.88 608 LEU A N 1
ATOM 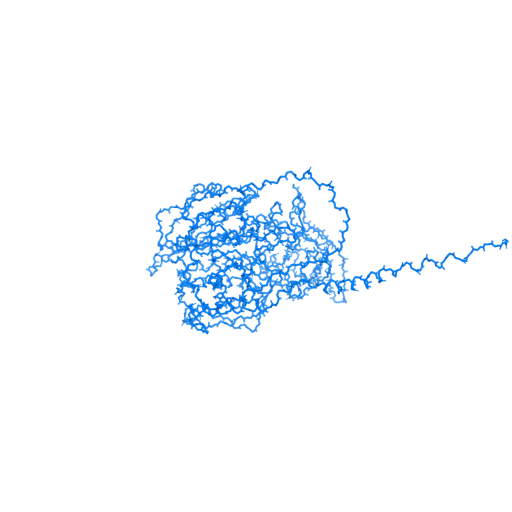4903 C CA . LEU A 1 608 ? 4.594 32.207 -35.310 1.00 44.88 608 LEU A CA 1
ATOM 4904 C C . LEU A 1 608 ? 4.204 32.596 -36.751 1.00 44.88 608 LEU A C 1
ATOM 4906 O O . LEU A 1 608 ? 3.990 31.715 -37.577 1.00 44.88 608 LEU A O 1
ATOM 4910 N N . LEU A 1 609 ? 4.179 33.894 -37.081 1.00 43.41 609 LEU A N 1
ATOM 4911 C CA . LEU A 1 609 ? 3.964 34.413 -38.444 1.00 43.41 609 LEU A CA 1
ATOM 4912 C C . LEU A 1 609 ? 5.251 34.918 -39.135 1.00 43.41 609 LEU A C 1
ATOM 4914 O O . LEU A 1 609 ? 5.187 35.533 -40.201 1.00 43.41 609 LEU A O 1
ATOM 4918 N N . GLN A 1 610 ? 6.433 34.632 -38.578 1.00 44.75 610 GLN A N 1
ATOM 4919 C CA . GLN A 1 610 ? 7.732 34.876 -39.225 1.00 44.75 610 GLN A CA 1
ATOM 4920 C C . GLN A 1 610 ? 8.372 33.580 -39.756 1.00 44.75 610 GLN A C 1
ATOM 4922 O O . GLN A 1 610 ? 9.498 33.241 -39.399 1.00 44.75 610 GLN A O 1
ATOM 4927 N N . PRO A 1 611 ? 7.654 32.827 -40.605 1.00 45.34 611 PRO A N 1
ATOM 4928 C CA . PRO A 1 611 ? 8.201 32.592 -41.941 1.00 45.34 611 PRO A CA 1
ATOM 4929 C C . PRO A 1 611 ? 7.099 32.527 -43.017 1.00 45.34 611 PRO A C 1
ATOM 4931 O O . PRO A 1 611 ? 6.933 31.520 -43.691 1.00 45.34 611 PRO A O 1
ATOM 4934 N N . MET A 1 612 ? 6.336 33.606 -43.216 1.00 45.28 612 MET A N 1
ATOM 4935 C CA . MET A 1 612 ? 5.506 33.780 -44.430 1.00 45.28 612 MET A CA 1
ATOM 4936 C C . MET A 1 612 ? 5.666 35.168 -45.076 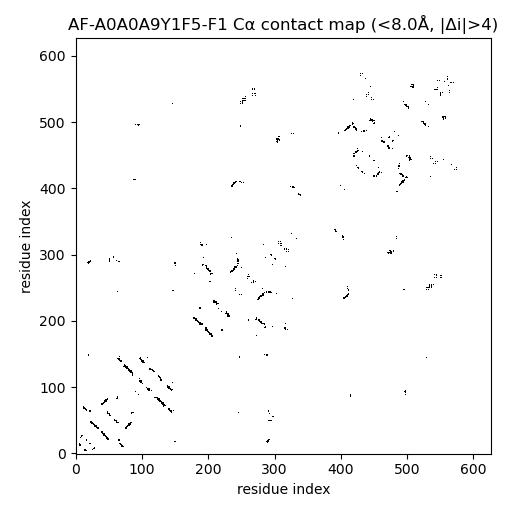1.00 45.28 612 MET A C 1
ATOM 4938 O O . MET A 1 612 ? 4.780 35.660 -45.765 1.00 45.28 612 MET A O 1
ATOM 4942 N N . LYS A 1 613 ? 6.831 35.803 -44.893 1.00 43.72 613 LYS A N 1
ATOM 4943 C CA . LYS A 1 613 ? 7.245 37.019 -45.625 1.00 43.72 613 LYS A CA 1
ATOM 4944 C C . LYS A 1 613 ? 8.636 36.898 -46.261 1.00 43.72 613 LYS A C 1
ATOM 4946 O O . LYS A 1 613 ? 9.325 37.891 -46.449 1.00 43.72 613 LYS A O 1
ATOM 4951 N N . LEU A 1 614 ? 9.031 35.675 -46.624 1.00 42.12 614 LEU A N 1
ATOM 4952 C CA . LEU A 1 614 ? 10.195 35.421 -47.485 1.00 42.12 614 LEU A CA 1
ATOM 4953 C C . LEU A 1 614 ? 9.855 34.580 -48.734 1.00 42.12 614 LEU A C 1
ATOM 4955 O O . LEU A 1 614 ? 10.750 34.074 -49.396 1.00 42.12 614 LEU A O 1
ATOM 4959 N N . ILE A 1 615 ? 8.564 34.457 -49.081 1.00 47.19 615 ILE A N 1
ATOM 4960 C CA . ILE A 1 615 ? 8.080 33.846 -50.340 1.00 47.19 615 ILE A CA 1
ATOM 4961 C C . ILE A 1 615 ? 7.081 34.795 -51.036 1.00 47.19 615 ILE A C 1
ATOM 4963 O O . ILE A 1 615 ? 6.054 34.393 -51.567 1.00 47.19 615 ILE A O 1
ATOM 4967 N N . SER A 1 616 ? 7.360 36.100 -51.014 1.00 43.38 616 SER A N 1
ATOM 4968 C CA . SER A 1 616 ? 6.635 37.081 -51.843 1.00 43.38 616 SER A CA 1
ATOM 4969 C C . SER A 1 616 ? 7.540 38.113 -52.524 1.00 43.38 616 SER A C 1
ATOM 4971 O O . SER A 1 616 ? 7.031 38.978 -53.220 1.00 43.38 616 SER A O 1
ATOM 4973 N N . ASN A 1 617 ? 8.870 37.990 -52.397 1.00 43.31 617 ASN A N 1
ATOM 4974 C CA . ASN A 1 617 ? 9.854 38.855 -53.073 1.00 43.31 617 ASN A CA 1
ATOM 4975 C C . ASN A 1 617 ? 10.709 38.118 -54.127 1.00 43.31 617 ASN A C 1
ATOM 4977 O O . ASN A 1 617 ? 11.746 38.620 -54.544 1.00 43.31 617 ASN A O 1
ATOM 4981 N N . LEU A 1 618 ? 10.265 36.946 -54.597 1.00 43.62 618 LEU A N 1
ATOM 4982 C CA . LEU A 1 618 ? 10.905 36.185 -55.687 1.00 43.62 618 LEU A CA 1
ATOM 4983 C C . LEU A 1 618 ? 10.001 36.020 -56.927 1.00 43.62 618 LEU A C 1
ATOM 4985 O O . LEU A 1 618 ? 10.195 35.115 -57.730 1.00 43.62 618 LEU A O 1
ATOM 4989 N N . ARG A 1 619 ? 9.011 36.905 -57.116 1.00 42.06 619 ARG A N 1
ATOM 4990 C CA . ARG A 1 619 ? 8.134 36.924 -58.305 1.00 42.06 619 ARG A CA 1
ATOM 4991 C C . ARG A 1 619 ? 8.009 38.314 -58.942 1.00 42.06 619 ARG A C 1
ATOM 4993 O O . ARG A 1 619 ? 6.910 38.764 -59.241 1.00 42.06 619 ARG A O 1
ATOM 5000 N N . SER A 1 620 ? 9.129 39.005 -59.162 1.00 45.75 620 SER A N 1
ATOM 5001 C CA . SER A 1 620 ? 9.118 40.237 -59.973 1.00 45.75 620 SER A CA 1
ATOM 5002 C C . SER A 1 620 ? 10.406 40.527 -60.754 1.00 45.75 620 SER A C 1
ATOM 5004 O O . SER A 1 620 ? 10.691 41.686 -61.039 1.00 45.75 620 SER A O 1
ATOM 5006 N N . LYS A 1 621 ? 11.189 39.505 -61.117 1.00 48.28 621 LYS A N 1
ATOM 5007 C CA . LYS A 1 621 ? 12.228 39.607 -62.156 1.00 48.28 621 LYS A CA 1
ATOM 5008 C C . LYS A 1 621 ? 12.373 38.250 -62.833 1.00 48.28 621 LYS A C 1
ATOM 5010 O O . LYS A 1 621 ? 12.937 37.358 -62.220 1.00 48.28 621 LYS A O 1
ATOM 5015 N N . ILE A 1 622 ? 11.779 38.112 -64.015 1.00 41.41 622 ILE A N 1
ATOM 5016 C CA . ILE A 1 622 ? 12.186 37.320 -65.192 1.00 41.41 622 ILE A CA 1
ATOM 5017 C C . ILE A 1 622 ? 11.030 37.521 -66.189 1.00 41.41 622 ILE A C 1
ATOM 5019 O O . ILE A 1 622 ? 9.992 36.870 -66.102 1.00 41.41 622 ILE A O 1
ATOM 5023 N N . VAL A 1 623 ? 11.186 38.503 -67.075 1.00 39.12 623 VAL A N 1
ATOM 5024 C CA . VAL A 1 623 ? 10.582 38.498 -68.413 1.00 39.12 623 VAL A CA 1
ATOM 5025 C C . VAL A 1 623 ? 11.755 38.225 -69.360 1.00 39.12 623 VAL A C 1
ATOM 5027 O O . VAL A 1 623 ? 12.801 38.850 -69.165 1.00 39.12 623 VAL A O 1
ATOM 5030 N N . PRO A 1 624 ? 11.639 37.282 -70.308 1.00 45.38 624 PRO A N 1
ATOM 5031 C CA . PRO A 1 624 ? 12.635 37.074 -71.348 1.00 45.38 624 PRO A CA 1
ATOM 5032 C C . PRO A 1 624 ? 12.335 37.988 -72.546 1.00 45.38 624 PRO A C 1
ATOM 5034 O O . PRO A 1 624 ? 11.220 37.973 -73.060 1.00 45.38 624 PRO A O 1
ATOM 5037 N N . GLU A 1 625 ? 13.331 38.748 -72.995 1.00 40.72 625 GLU A N 1
ATOM 5038 C CA . GLU A 1 625 ? 13.401 39.286 -74.358 1.00 40.72 625 GLU A CA 1
ATOM 5039 C C . GLU A 1 625 ? 14.649 38.691 -75.027 1.00 40.72 625 GLU A C 1
ATOM 5041 O O . GLU A 1 625 ? 15.747 38.766 -74.479 1.00 40.72 625 GLU A O 1
ATOM 5046 N N . ASP A 1 626 ? 14.398 38.058 -76.173 1.00 39.97 626 ASP A N 1
ATOM 5047 C CA . ASP A 1 626 ? 15.241 37.929 -77.365 1.00 39.97 626 ASP A CA 1
ATOM 5048 C C . ASP A 1 626 ? 16.656 37.327 -77.267 1.00 39.97 626 ASP A C 1
ATOM 5050 O O . ASP A 1 626 ? 17.625 38.007 -76.927 1.00 39.97 626 ASP A O 1
ATOM 5054 N N . ALA A 1 627 ? 16.763 36.057 -77.694 1.00 35.69 627 ALA A N 1
ATOM 5055 C CA . ALA A 1 627 ? 17.653 35.528 -78.752 1.00 35.69 627 ALA A CA 1
ATOM 5056 C C . ALA A 1 627 ? 17.791 34.000 -78.649 1.00 35.69 627 ALA A C 1
ATOM 5058 O O . ALA A 1 627 ? 18.202 33.509 -77.571 1.00 35.69 627 ALA A O 1
#

Sequence (627 aa):
MMSSKNFECEGFTFFQDFDSGNLGRVEFVGEHSETELEEHHYEFNLWTRPDNAGTPYENTNRTWFHFGVKGGKMNAMLKLNILTGKQSKMYGQGMAPVFRMLPGRGTWERIRERPTFTGNQSRFTLTFKHRLQDNDRVVTYFAFTYPFSYTDLLGFLSNVELCHIQRSKSEDPTMNKLDEVYYHREVLCYTLDRRRVDLITISSHHNITNEREPRFQHLFPDVMIPRAFKFDKKVVFLSARVHPGETPSSFVMNGMISLLMAKGDPVATALRKHFVFKIIPMLNPDGVYKGNYRTDTKGVNLNRLYLNPSPTEHPSIYAARKLLLYYHFGREVEDPPPIVQDFGDAATNMKQVENLEDGVSDLRLRPKTVTVEGVYEQAGAQLMKGNKDETFTFPKITSEESGLFLYVDCHGHASKKGNFMYGNHFENVNDNVECMLLPKLISLNSQHFHFDACNFSERIMYIKDKRDGLSREGAGRVAVLKSTGLIRSYTLECNYNTGKKVNPLAPPLREGLERTPVPVLLAPPKYTPQVFEEVGRAVMSSILDLIGCHPNSRLTNTPHRTLHSLRESLKQQVVSEMTINASLPRSKPTRSKMNACWHFLHKYLAALLQPMKLISNLRSKIVPEDA

InterPro domains:
  IPR000834 Peptidase M14, carboxypeptidase A [PF00246] (191-442)
  IPR000834 Peptidase M14, carboxypeptidase A [PS52035] (146-547)
  IPR034286 Cytosolic carboxypeptidase-like protein 5 catalytic domain [cd06236] (179-551)
  IPR040626 Cytosolic carboxypeptidase, N-terminal [PF18027] (15-142)
  IPR050821 Cytosolic carboxypeptidase [PTHR12756] (8-584)

Radius of gyration: 29.41 Å; Cα contacts (8 Å, |Δi|>4): 1154; chains: 1; bounding box: 77×74×110 Å

pLDDT: mean 83.48, std 22.95, range [21.52, 98.94]